Protein 9B9R (pdb70)

B-factor: mean 206.41, std 11.63, range [180.36, 255.74]

Foldseek 3Di:
DDPPVVLVVLVVQVVCQVVVHPFQEWEDADHDIGTHHLVLLVVQAVVSVVVVCHYHYDYNVQAPPQLVVQVVCCSSHVDRDSVVHDLVRVLSNCVVSVNVVSVVVSVVVVD/DDPCPVQVVLVVQVVCQVVVHPFQEWEAAPNDIGTHHQVLLVVQAVVSVVVVCHYHYDYCVQAPPQLVVQVVCCSSRVDRDHDPDDLVRVLSNCVVSVNVVSVVVSVVVVD/DDPPVLQVVLVVQVVCQVVVNPFQEWEDA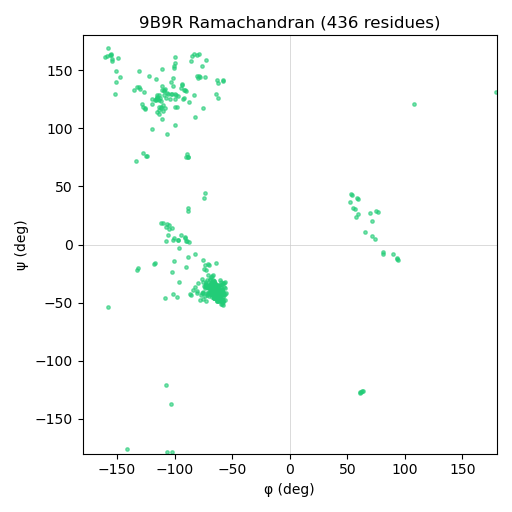DHDIGTHHLVLLVVQFVVSVVVVCHYHYDYNPQAPPQLVVQVVCCSSRVDGDGDVDDLVNVLSVCVVRVNVVSVVVSVVVVD/DDPCPVQVVLVVQVVCQVVVPPFQEWEAADNDIGTHHLVQLVVQFVVSVVVVCHYHYDDNVQQPPQLVVQVVCCSSHVDGDHDPDDLNSNLRNCVVRVNVVSVVVSVVVVD

InterPro domains:
  IPR000210 BTB/POZ domain [PF00651] (14-121)
  IPR000210 BTB/POZ domain [PS50097] (24-93)
  IPR000210 BTB/POZ domain [SM00225] (24-123)
  IPR011333 SKP1/BTB/POZ domain superfamily [G3DSA:3.30.710.10] (1-149)
  IPR011333 SKP1/BTB/POZ domain superfamily [SSF54695] (2-120)
  IPR013087 Zinc finger C2H2-type [PS00028] (615-635)
  IPR013087 Zinc finger C2H2-type [PS50157] (613-640)
  IPR013087 Zinc finger C2H2-type [PS50157] (641-673)
  IPR013087 Zinc finger C2H2-type [SM00355] (613-635)
  IPR013087 Zinc finger C2H2-type [SM00355] (641-661)
  IPR036236 Zinc finger C2H2 superfamily [SSF57667] (609-659)
  IPR050457 Zinc finger and BTB domain-containing [PTHR46105] (1-662)

Structure (mmCIF, N/CA/C/O backbone):
data_9B9R
#
_entry.id   9B9R
#
_cell.length_a   1.00
_cell.length_b   1.00
_cell.length_c   1.00
_cell.angle_alpha   90.00
_cell.angle_beta   90.00
_cell.angle_gamma   90.00
#
_symmetry.space_group_name_H-M   'P 1'
#
loop_
_atom_site.group_PDB
_atom_site.id
_atom_site.type_symbol
_atom_site.label_atom_id
_atom_site.label_alt_id
_atom_site.label_comp_id
_atom_site.label_asym_id
_atom_site.label_entity_id
_atom_site.label_seq_id
_atom_site.pdbx_PDB_ins_code
_atom_site.Cartn_x
_atom_site.Cartn_y
_atom_site.Cartn_z
_atom_site.occupancy
_atom_site.B_iso_or_equiv
_atom_site.auth_seq_id
_atom_site.auth_comp_id
_atom_site.auth_asym_id
_atom_site.auth_atom_id
_atom_site.pdbx_PDB_model_num
ATOM 1 N N . ASP A 1 46 ? 113.60700 112.90700 115.02800 1.000 196.93441 2 ASP A N 1
ATOM 2 C CA . ASP A 1 46 ? 113.06400 114.21200 114.67500 1.000 196.93441 2 ASP A CA 1
ATOM 3 C C . ASP A 1 46 ? 112.93800 115.10700 115.89800 1.000 196.93441 2 ASP A C 1
ATOM 4 O O . ASP A 1 46 ? 112.86100 114.62900 117.02700 1.000 196.93441 2 ASP A O 1
ATOM 12 N N . PHE A 1 47 ? 112.92300 116.41600 115.66100 1.000 190.30537 3 PHE A N 1
ATOM 13 C CA . PHE A 1 47 ? 112.85700 117.41900 116.72200 1.000 190.30537 3 PHE A CA 1
ATOM 14 C C . PHE A 1 47 ? 111.81100 118.46700 116.36900 1.000 190.30537 3 PHE A C 1
ATOM 15 O O . PHE A 1 47 ? 112.14900 119.60700 116.02800 1.000 190.30537 3 PHE A O 1
ATOM 32 N N . PRO A 1 48 ? 110.52600 118.11700 116.42600 1.000 197.92062 4 PRO A N 1
ATOM 33 C CA . PRO A 1 48 ? 109.50200 119.10900 116.08500 1.000 197.92062 4 PRO A CA 1
ATOM 34 C C . PRO A 1 48 ? 109.54600 120.26600 117.07000 1.000 197.92062 4 PRO A C 1
ATOM 35 O O . PRO A 1 48 ? 109.76100 120.08200 118.27000 1.000 197.92062 4 PRO A O 1
ATOM 46 N N . GLY A 1 49 ? 109.34100 121.47000 116.54500 1.000 214.36048 5 GLY A N 1
ATOM 47 C CA . GLY A 1 49 ? 109.35400 122.67600 117.33800 1.000 214.36048 5 GLY A CA 1
ATOM 48 C C . GLY A 1 49 ? 110.71300 123.33500 117.37800 1.000 214.36048 5 GLY A C 1
ATOM 49 O O . GLY A 1 49 ? 110.82700 124.47900 117.83900 1.000 214.36048 5 GLY A O 1
ATOM 53 N N . HIS A 1 50 ? 111.74300 122.63400 116.90200 1.000 204.12046 6 HIS A N 1
ATOM 54 C CA . HIS A 1 50 ? 113.10200 123.16000 116.90100 1.000 204.12046 6 HIS A CA 1
ATOM 55 C C . HIS A 1 50 ? 113.20600 124.39000 116.01000 1.000 204.12046 6 HIS A C 1
ATOM 56 O O . HIS A 1 50 ? 113.71100 125.44500 116.42500 1.000 204.12046 6 HIS A O 1
ATOM 70 N N . PHE A 1 51 ? 112.68300 124.28600 114.78600 1.000 205.45669 7 PHE A N 1
ATOM 71 C CA . PHE A 1 51 ? 112.79800 125.39800 113.85900 1.000 205.45669 7 PHE A CA 1
ATOM 72 C C . PHE A 1 51 ? 111.94200 126.56500 114.31500 1.000 205.45669 7 PHE A C 1
ATOM 73 O O . PHE A 1 51 ? 112.31700 127.72400 114.11300 1.000 205.45669 7 PHE A O 1
ATOM 90 N N . GLU A 1 52 ? 110.79000 126.28400 114.92700 1.000 212.32399 8 GLU A N 1
ATOM 91 C CA . GLU A 1 52 ? 109.93500 127.37400 115.37400 1.000 212.32399 8 GLU A CA 1
ATOM 92 C C . GLU A 1 52 ? 110.62400 128.15900 116.47900 1.000 212.32399 8 GLU A C 1
ATOM 93 O O . GLU A 1 52 ? 110.57100 129.39300 116.49900 1.000 212.32399 8 GLU A O 1
ATOM 105 N N . GLN A 1 53 ? 111.29300 127.45800 117.39800 1.000 205.16823 9 GLN A N 1
ATOM 106 C CA . GLN A 1 53 ? 112.01700 128.14600 118.45800 1.000 205.16823 9 GLN A CA 1
ATOM 107 C C . GLN A 1 53 ? 113.17500 128.94800 117.88200 1.000 205.16823 9 GLN A C 1
ATOM 108 O O . GLN A 1 53 ? 113.43200 130.08400 118.30900 1.000 205.16823 9 GLN A O 1
ATOM 122 N N . ILE A 1 54 ? 113.85300 128.39600 116.87100 1.000 199.28427 10 ILE A N 1
ATOM 123 C CA . ILE A 1 54 ? 114.96300 129.12700 116.27000 1.000 199.28427 10 ILE A CA 1
ATOM 124 C C . ILE A 1 54 ? 114.45400 130.40100 115.62000 1.000 199.28427 10 ILE A C 1
ATOM 125 O O . ILE A 1 54 ? 115.04300 131.47800 115.77400 1.000 199.28427 10 ILE A O 1
ATOM 141 N N . PHE A 1 55 ? 113.36100 130.29800 114.86900 1.000 206.99812 11 PHE A N 1
ATOM 142 C CA . PHE A 1 55 ? 112.85300 131.48000 114.19300 1.000 206.99812 11 PHE A CA 1
ATOM 143 C C . PHE A 1 55 ? 112.31100 132.48500 115.19700 1.000 206.99812 11 PHE A C 1
ATOM 144 O O . PHE A 1 55 ? 112.38500 133.69100 114.95800 1.000 206.99812 11 PHE A O 1
ATOM 161 N N . GLN A 1 56 ? 111.74800 132.01600 116.31500 1.000 208.11258 12 GLN A N 1
ATOM 162 C CA . GLN A 1 56 ? 111.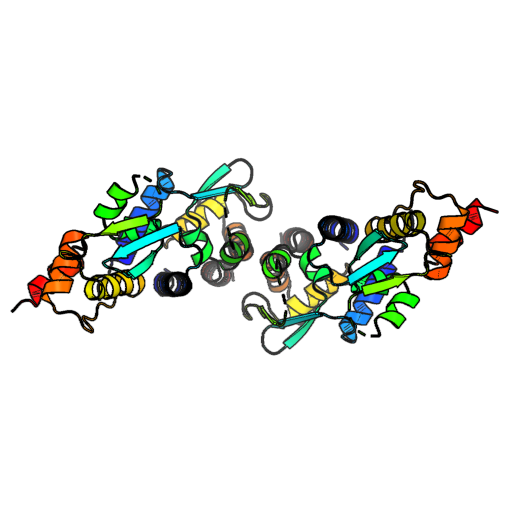27100 132.95000 117.32800 1.000 208.11258 12 GLN A CA 1
ATOM 163 C C . GLN A 1 56 ? 112.44200 133.73500 117.90000 1.000 208.11258 12 GLN A C 1
ATOM 164 O O . GLN A 1 56 ? 112.35600 134.95500 118.10100 1.000 208.11258 12 GLN A O 1
ATOM 178 N N . GLN A 1 57 ? 113.57400 133.05600 118.10300 1.000 200.17368 13 GLN A N 1
ATOM 179 C CA . GLN A 1 57 ? 114.74600 133.74100 118.63400 1.000 200.17368 13 GLN A CA 1
ATOM 180 C C . GLN A 1 57 ? 115.31800 134.69500 117.59500 1.000 200.17368 13 GLN A C 1
ATOM 181 O O . GLN A 1 57 ? 115.77500 135.79800 117.92800 1.000 200.17368 13 GLN A O 1
ATOM 195 N N . LEU A 1 58 ? 115.25900 134.30600 116.32100 1.000 194.88847 14 LEU A N 1
ATOM 196 C CA . LEU A 1 58 ? 115.75500 135.19400 115.28100 1.000 194.88847 14 LEU A CA 1
ATOM 197 C C . LEU A 1 58 ? 114.86000 136.41800 115.17200 1.000 194.88847 14 LEU A C 1
ATOM 198 O O . LEU A 1 58 ? 115.34200 137.52400 114.91100 1.000 194.88847 14 LEU A O 1
ATOM 214 N N . ASN A 1 59 ? 113.55000 136.23900 115.35600 1.000 203.82296 15 ASN A N 1
ATOM 215 C CA . ASN A 1 59 ? 112.64800 137.37900 115.28200 1.000 203.82296 15 ASN A CA 1
ATOM 216 C C . ASN A 1 59 ? 112.92900 138.31700 116.44300 1.000 203.82296 15 ASN A C 1
ATOM 217 O O . ASN A 1 59 ? 112.86600 139.54400 116.29700 1.000 203.82296 15 ASN A O 1
ATOM 228 N N . TYR A 1 60 ? 113.23100 137.74400 117.61100 1.000 206.71222 16 TYR A N 1
ATOM 229 C CA . TYR A 1 60 ? 113.61600 138.56100 118.75400 1.000 206.71222 16 TYR A CA 1
ATOM 230 C C . TYR A 1 60 ? 114.82900 139.40400 118.39100 1.000 206.71222 16 TYR A C 1
ATOM 231 O O . TYR A 1 60 ? 114.85800 140.62200 118.61700 1.000 206.71222 16 TYR A O 1
ATOM 249 N N . GLN A 1 61 ? 115.84300 138.75900 117.80600 1.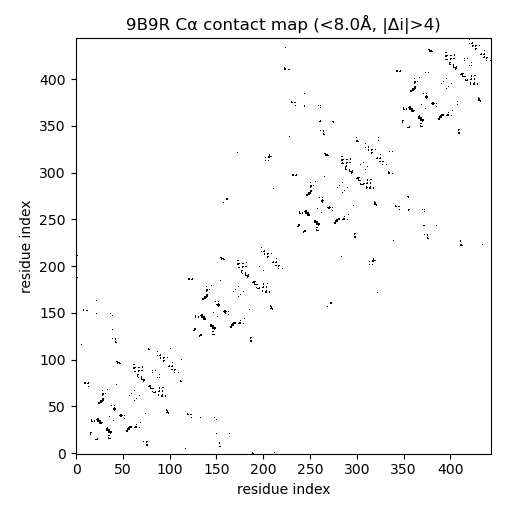000 199.36353 17 GLN A N 1
ATOM 250 C CA . GLN A 1 61 ? 117.05300 139.48300 117.43800 1.000 199.36353 17 GLN A CA 1
ATOM 251 C C . GLN A 1 61 ? 116.73000 140.57800 116.43200 1.000 199.36353 17 GLN A C 1
ATOM 252 O O . GLN A 1 61 ? 117.27000 141.68800 116.50900 1.000 199.36353 17 GLN A O 1
ATOM 266 N N . ARG A 1 62 ? 115.84600 140.27800 115.47700 1.000 202.71341 18 ARG A N 1
ATOM 267 C CA . ARG A 1 62 ? 115.49200 141.25900 114.45900 1.000 202.71341 18 ARG A CA 1
ATOM 268 C C . ARG A 1 62 ? 114.85000 142.47700 115.10000 1.000 202.71341 18 ARG A C 1
ATOM 269 O O . ARG A 1 62 ? 115.16800 143.61900 114.75000 1.000 202.71341 18 ARG A O 1
ATOM 290 N N . LEU A 1 63 ? 113.94100 142.24500 116.04900 1.000 200.75928 19 LEU A N 1
ATOM 291 C CA . LEU A 1 63 ? 113.25000 143.35700 116.68600 1.000 200.75928 19 LEU A CA 1
ATOM 292 C C . LEU A 1 63 ? 114.21000 144.18000 117.52700 1.000 200.75928 19 LEU A C 1
ATOM 293 O O . LEU A 1 63 ? 114.07000 145.40600 117.60300 1.000 200.75928 19 LEU A O 1
ATOM 309 N N . HIS A 1 64 ? 115.18700 143.53400 118.16100 1.000 202.08901 20 HIS A N 1
ATOM 310 C CA . HIS A 1 64 ? 116.13800 144.23500 119.01000 1.000 202.08901 20 HIS A CA 1
ATOM 311 C C . HIS A 1 64 ? 117.42900 144.58200 118.28200 1.000 202.08901 20 HIS A C 1
ATOM 312 O O . HIS A 1 64 ? 118.30200 145.22700 118.87100 1.000 202.08901 20 HIS A O 1
ATOM 326 N N . GLY A 1 65 ? 117.57400 144.16900 117.02600 1.000 201.69197 21 GLY A N 1
ATOM 327 C CA . GLY A 1 65 ? 118.74900 144.52000 116.25500 1.000 201.69197 21 GLY A CA 1
ATOM 328 C C . GLY A 1 65 ? 119.98100 143.74900 116.66200 1.000 201.69197 21 GLY A C 1
ATOM 329 O O . GLY A 1 65 ? 121.09800 144.25500 116.51500 1.000 201.69197 21 GLY A O 1
ATOM 333 N N . GLN A 1 66 ? 119.81000 142.53400 117.17200 1.000 202.66673 22 GLN A N 1
ATOM 334 C CA . GLN A 1 66 ? 120.92100 141.72800 117.65500 1.000 202.66673 22 GLN A CA 1
ATOM 335 C C . GLN A 1 66 ? 121.48800 140.84500 116.55000 1.000 202.66673 22 GLN A C 1
ATOM 336 O O . GLN A 1 66 ? 120.73800 140.18200 115.82800 1.000 202.66673 22 GLN A O 1
ATOM 350 N N . LEU A 1 67 ? 122.81400 140.84600 116.42400 1.000 202.17777 23 LEU A N 1
ATOM 351 C CA . LEU A 1 67 ? 123.50900 140.00600 115.45000 1.000 202.17777 23 LEU A CA 1
ATOM 352 C C . LEU A 1 67 ? 122.95500 140.16800 114.03600 1.000 202.17777 23 LEU A C 1
ATOM 353 O O . LEU A 1 67 ? 122.88900 139.21000 113.26400 1.000 202.17777 23 LEU A O 1
ATOM 369 N N . CYS A 1 68 ? 122.56700 141.38800 113.68000 1.000 203.58158 24 CYS A N 1
ATOM 370 C CA . CYS A 1 68 ? 122.03900 141.66900 112.35100 1.000 203.58158 24 CYS A CA 1
ATOM 371 C C . CYS A 1 68 ? 123.16000 142.27400 111.51900 1.000 203.58158 24 CYS A C 1
ATOM 372 O O . CYS A 1 68 ? 123.82100 143.22100 111.95700 1.000 203.58158 24 CYS A O 1
ATOM 380 N N . ASP A 1 69 ? 123.37100 141.72500 110.32100 1.000 199.98280 25 ASP A N 1
ATOM 381 C CA . ASP A 1 69 ? 124.44400 142.17200 109.44300 1.000 199.98280 25 ASP A CA 1
ATOM 382 C C . ASP A 1 69 ? 123.96200 142.96000 108.22800 1.000 199.98280 25 ASP A C 1
ATOM 383 O O . ASP A 1 69 ? 124.73100 143.13700 107.27900 1.000 199.98280 25 ASP A O 1
ATOM 392 N N . CYS A 1 70 ? 122.71900 143.43700 108.21700 1.000 204.54466 26 CYS A N 1
ATOM 393 C CA . CYS A 1 70 ? 122.32000 144.27800 107.09500 1.000 204.54466 26 CYS A CA 1
ATOM 394 C C . CYS A 1 70 ? 121.12100 145.12500 107.48800 1.000 204.54466 26 CYS A C 1
ATOM 395 O O . CYS A 1 70 ? 120.41600 144.83300 108.45800 1.000 204.54466 26 CYS A O 1
ATOM 403 N N . VAL A 1 71 ? 120.89800 146.18000 106.70800 1.000 201.49422 27 VAL A N 1
ATOM 404 C CA . VAL A 1 71 ? 119.72600 147.03300 106.84200 1.000 201.49422 27 VAL A CA 1
ATOM 405 C C . VAL A 1 71 ? 119.08000 147.21600 105.47700 1.000 201.49422 27 VAL A C 1
ATOM 406 O O . VAL A 1 71 ? 119.77000 147.48800 104.48800 1.000 201.49422 27 VAL A O 1
ATOM 419 N N . ILE A 1 72 ? 117.76100 147.06600 105.42900 1.000 201.33463 28 ILE A N 1
ATOM 420 C CA . ILE A 1 72 ? 116.96200 147.29100 104.23300 1.000 201.33463 28 ILE A CA 1
ATOM 421 C C . ILE A 1 72 ? 116.23200 148.60600 104.45600 1.000 201.33463 28 ILE A C 1
ATOM 422 O O . ILE A 1 72 ? 115.59400 148.79200 105.49700 1.000 201.33463 28 ILE A O 1
ATOM 438 N N . VAL A 1 73 ? 116.30300 149.51100 103.49000 1.000 205.34351 29 VAL A N 1
ATOM 439 C CA . VAL A 1 73 ? 115.67300 150.81700 103.62700 1.000 205.34351 29 VAL A CA 1
ATOM 440 C C . VAL A 1 73 ? 114.55800 150.93200 102.60500 1.000 205.34351 29 VAL A C 1
ATOM 441 O O . VAL A 1 73 ? 114.78000 150.74800 101.40300 1.000 205.34351 29 VAL A O 1
ATOM 454 N N . VAL A 1 74 ? 113.36000 151.24100 103.09400 1.000 212.61257 30 VAL A N 1
ATOM 455 C CA . VAL A 1 74 ? 112.17200 151.39500 102.26500 1.000 212.61257 30 VAL A CA 1
ATOM 456 C C . VAL A 1 74 ? 111.56600 152.74000 102.62000 1.000 212.61257 30 VAL A C 1
ATOM 457 O O . VAL A 1 74 ? 111.23000 152.98300 103.78700 1.000 212.61257 30 VAL A O 1
ATOM 470 N N . GLY A 1 75 ? 111.45100 153.62000 101.63300 1.000 210.43195 31 GLY A N 1
ATOM 471 C CA . GLY A 1 75 ? 110.91200 154.92800 101.94200 1.000 210.43195 31 GLY A CA 1
ATOM 472 C C . GLY A 1 75 ? 111.84100 155.57300 102.94400 1.000 210.43195 31 GLY A C 1
ATOM 473 O O . GLY A 1 75 ? 113.05700 155.66000 102.73500 1.000 210.43195 31 GLY A O 1
ATOM 477 N N . ASN A 1 76 ? 111.27000 156.03000 104.05400 1.000 225.23248 32 ASN A N 1
ATOM 478 C CA . ASN A 1 76 ? 112.03000 156.68100 105.10800 1.000 225.23248 32 ASN A CA 1
ATOM 479 C C . ASN A 1 76 ? 112.23300 155.78100 106.32400 1.000 225.23248 32 ASN A C 1
ATOM 480 O O . ASN A 1 76 ? 112.56900 156.28400 107.40100 1.000 225.23248 32 ASN A O 1
ATOM 491 N N . ARG A 1 77 ? 112.03700 154.46600 106.18600 1.000 211.22215 33 ARG A N 1
ATOM 492 C CA . ARG A 1 77 ? 112.22400 153.55100 107.30600 1.000 211.22215 33 ARG A CA 1
ATOM 493 C C . ARG A 1 77 ? 113.36600 152.57300 107.05700 1.000 211.22215 33 ARG A C 1
ATOM 494 O O . ARG A 1 77 ? 113.57200 152.10100 105.92900 1.000 211.22215 33 ARG A O 1
ATOM 515 N N . HIS A 1 78 ? 114.10300 152.28100 108.13300 1.000 209.10053 34 HIS A N 1
ATOM 516 C CA . HIS A 1 78 ? 115.22400 151.34600 108.13800 1.000 209.10053 34 HIS A CA 1
ATOM 517 C C . HIS A 1 78 ? 114.85200 150.08800 108.91600 1.000 209.10053 34 HIS A C 1
ATOM 518 O O . HIS A 1 78 ? 114.52700 150.17000 110.10600 1.000 209.10053 34 HIS A O 1
ATOM 532 N N . PHE A 1 79 ? 114.89600 148.93500 108.25500 1.000 205.62185 35 PHE A N 1
ATOM 533 C CA . PHE A 1 79 ? 114.54600 147.65100 108.85100 1.000 205.62185 35 PHE A CA 1
ATOM 534 C C . PHE A 1 79 ? 115.81600 146.81600 108.96000 1.000 205.62185 35 PHE A C 1
ATOM 535 O O . PHE A 1 79 ? 116.44300 146.50900 107.94100 1.000 205.62185 35 PHE A O 1
ATOM 552 N N . LYS A 1 80 ? 116.20300 146.45100 110.18000 1.000 200.47133 36 LYS A N 1
ATOM 553 C CA . LYS A 1 80 ? 117.39700 145.63500 110.35300 1.000 200.47133 36 LYS A CA 1
ATOM 554 C C . LYS A 1 80 ? 117.07100 144.18800 110.01000 1.000 200.47133 36 LYS A C 1
ATOM 555 O O . LYS A 1 80 ? 115.96900 143.70500 110.28600 1.000 200.47133 36 LYS A O 1
ATOM 574 N N . ALA A 1 81 ? 118.03400 143.49100 109.40600 1.000 205.62701 37 ALA A N 1
ATOM 575 C CA . ALA A 1 81 ? 117.82300 142.10600 109.01600 1.000 205.62701 37 ALA A CA 1
ATOM 576 C C . ALA A 1 81 ? 119.14900 141.36200 108.93500 1.000 205.62701 37 ALA A C 1
ATOM 577 O O . ALA A 1 81 ? 120.23000 141.96300 108.89600 1.000 205.62701 37 ALA A O 1
ATOM 584 N N . HIS A 1 82 ? 119.04000 140.03300 108.92000 1.000 199.64074 38 HIS A N 1
ATOM 585 C CA . HIS A 1 82 ? 120.18400 139.14800 108.76800 1.000 199.64074 38 HIS A CA 1
ATOM 586 C C . HIS A 1 82 ? 120.34600 138.82100 107.28900 1.000 199.64074 38 HIS A C 1
ATOM 587 O O . HIS A 1 82 ? 119.36200 138.55900 106.59200 1.000 199.64074 38 HIS A O 1
ATOM 601 N N . ARG A 1 83 ? 121.59100 138.83600 106.80900 1.000 195.84350 39 ARG A N 1
ATOM 602 C CA . ARG A 1 83 ? 121.82300 138.52500 105.40200 1.000 195.84350 39 ARG A CA 1
ATOM 603 C C . ARG A 1 83 ? 121.48900 137.07300 105.08000 1.000 195.84350 39 ARG A C 1
ATOM 604 O O . ARG A 1 83 ? 120.95700 136.77800 104.00300 1.000 195.84350 39 ARG A O 1
ATOM 625 N N . SER A 1 84 ? 121.76600 136.15500 106.00800 1.000 196.65386 40 SER A N 1
ATOM 626 C CA . SER A 1 84 ? 121.54900 134.74400 105.71200 1.000 196.65386 40 SER A CA 1
ATOM 627 C C . SER A 1 84 ? 120.07000 134.41800 105.57000 1.000 196.65386 40 SER A C 1
ATOM 628 O O . SER A 1 84 ? 119.69200 133.64600 104.68100 1.000 196.65386 40 SER A O 1
ATOM 636 N N . VAL A 1 85 ? 119.21000 135.10000 106.32400 1.000 204.15498 41 VAL A N 1
ATOM 637 C CA . VAL A 1 85 ? 117.78700 134.80100 106.24100 1.000 204.15498 41 VAL A CA 1
ATOM 638 C C . VAL A 1 85 ? 117.20600 135.42100 104.98500 1.000 204.15498 41 VAL A C 1
ATOM 639 O O . VAL A 1 85 ? 116.43100 134.78000 104.26300 1.000 204.15498 41 VAL A O 1
ATOM 652 N N . LEU A 1 86 ? 117.57900 136.66500 104.68800 1.000 202.19663 42 LEU A N 1
ATOM 653 C CA . LEU A 1 86 ? 117.02800 137.30400 103.50500 1.000 202.19663 42 LEU A CA 1
ATOM 654 C C . LEU A 1 86 ? 117.46000 136.53500 102.26800 1.000 202.19663 42 LEU A C 1
ATOM 655 O O . LEU A 1 86 ? 116.66300 136.32100 101.34700 1.000 202.19663 42 LEU A O 1
ATOM 671 N N . ALA A 1 87 ? 118.72600 136.10700 102.23200 1.000 201.05070 43 ALA A N 1
ATOM 672 C CA . ALA A 1 87 ? 119.20900 135.36000 101.07900 1.000 201.05070 43 ALA A CA 1
ATOM 673 C C . ALA A 1 87 ? 118.51500 134.00800 100.97600 1.000 201.05070 43 ALA A C 1
ATOM 674 O O . ALA A 1 87 ? 118.12600 133.58600 99.88300 1.000 201.05070 43 ALA A O 1
ATOM 681 N N . ALA A 1 88 ? 118.30400 133.33000 102.10700 1.000 200.47614 44 ALA A N 1
ATOM 682 C CA . ALA A 1 88 ? 117.64700 132.03200 102.05800 1.000 200.47614 44 ALA A CA 1
ATOM 683 C C . ALA A 1 88 ? 116.21600 132.15200 101.55200 1.000 200.47614 44 ALA A C 1
ATOM 684 O O . ALA A 1 88 ? 115.74300 131.30000 100.79100 1.000 200.47614 44 ALA A O 1
ATOM 691 N N . CYS A 1 89 ? 115.51500 133.21000 101.95900 1.000 202.00414 45 CYS A N 1
ATOM 692 C CA . CYS A 1 89 ? 114.11900 133.36200 101.56300 1.000 202.00414 45 CYS A CA 1
ATOM 693 C C . CYS A 1 89 ? 113.95200 133.58800 100.06500 1.000 202.00414 45 CYS A C 1
ATOM 694 O O . CYS A 1 89 ? 112.95700 133.13500 99.48800 1.000 202.00414 45 CYS A O 1
ATOM 702 N N . SER A 1 90 ? 114.88800 134.27700 99.41300 1.000 194.14438 46 SER A N 1
ATOM 703 C CA . SER A 1 90 ? 114.73000 134.54700 97.99000 1.000 194.14438 46 SER A CA 1
ATOM 704 C C . SER A 1 90 ? 116.07400 134.67000 97.28700 1.000 194.14438 46 SER A C 1
ATOM 705 O O . SER A 1 90 ? 117.07000 135.09900 97.87400 1.000 194.14438 46 SER A O 1
ATOM 713 N N . THR A 1 91 ? 116.07300 134.28700 96.00500 1.000 194.07990 47 THR A N 1
ATOM 714 C CA . THR A 1 91 ? 117.26400 134.36900 95.16600 1.000 194.07990 47 THR A CA 1
ATOM 715 C C . THR A 1 91 ? 117.63200 135.80900 94.83700 1.000 194.07990 47 THR A C 1
ATOM 716 O O . THR A 1 91 ? 118.78400 136.07800 94.47300 1.000 194.07990 47 THR A O 1
ATOM 727 N N . HIS A 1 92 ? 116.69400 136.74200 95.00600 1.000 187.86472 48 HIS A N 1
ATOM 728 C CA . HIS A 1 92 ? 116.98000 138.14900 94.75200 1.000 187.86472 48 HIS A CA 1
ATOM 729 C C . HIS A 1 92 ? 118.06800 138.62800 95.69800 1.000 187.86472 48 HIS A C 1
ATOM 730 O O . HIS A 1 92 ? 119.06700 139.22900 95.27600 1.000 187.86472 48 HIS A O 1
ATOM 744 N N . PHE A 1 93 ? 117.92000 138.31600 96.98200 1.000 191.80208 49 PHE A N 1
ATOM 745 C CA . PHE A 1 93 ? 118.91200 138.76700 97.93900 1.000 191.80208 49 PHE A CA 1
ATOM 746 C C . PHE A 1 93 ? 120.16500 137.91900 97.80500 1.000 191.80208 49 PHE A C 1
ATOM 747 O O . PHE A 1 93 ? 121.27100 138.42300 98.03000 1.000 191.80208 49 PHE A O 1
ATOM 764 N N . ARG A 1 94 ? 120.02300 136.63800 97.44400 1.000 198.60907 50 ARG A N 1
ATOM 765 C CA . ARG A 1 94 ? 121.21400 135.81500 97.28900 1.000 198.60907 50 ARG A CA 1
ATOM 766 C C . ARG A 1 94 ? 122.11300 136.45400 96.24700 1.000 198.60907 50 ARG A C 1
ATOM 767 O O . ARG A 1 94 ? 123.33600 136.52600 96.41600 1.000 198.60907 50 ARG A O 1
ATOM 788 N N . ALA A 1 95 ? 121.50600 136.93100 95.15600 1.000 195.81221 51 ALA A N 1
ATOM 789 C CA . ALA A 1 95 ? 122.27100 137.59400 94.11100 1.000 195.81221 51 ALA A CA 1
ATOM 790 C C . ALA A 1 95 ? 122.82500 138.91600 94.61700 1.000 195.81221 51 ALA A C 1
ATOM 791 O O . ALA A 1 95 ? 123.98700 139.25000 94.35900 1.000 195.81221 51 ALA A O 1
ATOM 798 N N . LEU A 1 96 ? 122.00700 139.68200 95.34900 1.000 198.94376 52 LEU A N 1
ATOM 799 C CA . LEU A 1 96 ? 122.46400 140.98800 95.81200 1.000 198.94376 52 LEU A CA 1
ATOM 800 C C . LEU A 1 96 ? 123.62300 140.86000 96.79200 1.000 198.94376 52 LEU A C 1
ATOM 801 O O . LEU A 1 96 ? 124.50500 141.72600 96.82400 1.000 198.94376 52 LEU A O 1
ATOM 817 N N . PHE A 1 97 ? 123.64200 139.79700 97.59100 1.000 194.99890 53 PHE A N 1
ATOM 818 C CA . PHE A 1 97 ? 124.69400 139.58300 98.57500 1.000 194.99890 53 PHE A CA 1
ATOM 819 C C . PHE A 1 97 ? 125.87300 138.79400 98.02300 1.000 194.99890 53 PHE A C 1
ATOM 820 O O . PHE A 1 97 ? 126.80600 138.49700 98.77500 1.000 194.99890 53 PHE A O 1
ATOM 837 N N . SER A 1 98 ? 125.85500 138.44900 96.74000 1.000 192.46179 54 SER A N 1
ATOM 838 C CA . SER A 1 98 ? 126.94500 137.69100 96.13700 1.000 192.46179 54 SER A CA 1
ATOM 839 C C . SER A 1 98 ? 128.02900 138.62600 95.61500 1.000 192.46179 54 SER A C 1
ATOM 840 O O . SER A 1 98 ? 128.98200 138.94500 96.32500 1.000 192.46179 54 SER A O 1
ATOM 848 N N . ASN A 1 107 ? 126.24700 146.70100 102.81400 1.000 193.00319 63 ASN A N 1
ATOM 849 C CA . ASN A 1 107 ? 125.64400 146.56000 104.13400 1.000 193.00319 63 ASN A CA 1
ATOM 850 C C . ASN A 1 107 ? 124.18300 146.99200 104.11100 1.000 193.00319 63 ASN A C 1
ATOM 851 O O . ASN A 1 107 ? 123.32300 146.33300 104.69500 1.000 193.00319 63 ASN A O 1
ATOM 861 N N . MET A 1 108 ? 123.90900 148.10300 103.43400 1.000 203.53451 64 MET A N 1
ATOM 862 C CA . MET A 1 108 ? 122.56700 148.65900 103.33600 1.000 203.53451 64 MET A CA 1
ATOM 863 C C . MET A 1 108 ? 122.04700 148.46400 101.92000 1.000 203.53451 64 MET A C 1
ATOM 864 O O . MET A 1 108 ? 122.76000 148.74300 100.95000 1.000 203.53451 64 MET A O 1
ATOM 878 N N . ILE A 1 109 ? 120.81200 147.98500 101.80400 1.000 203.40881 65 ILE A N 1
ATOM 879 C CA . ILE A 1 109 ? 120.14800 147.81700 100.51500 1.000 203.40881 65 ILE A CA 1
ATOM 880 C C . ILE A 1 109 ? 118.94500 148.74600 100.47400 1.000 203.40881 65 ILE A C 1
ATOM 881 O O . ILE A 1 109 ? 118.07500 148.68100 101.35200 1.000 203.40881 65 ILE A O 1
ATOM 897 N N . GLN A 1 110 ? 118.88900 149.59900 99.45600 1.000 210.14270 66 GLN A N 1
ATOM 898 C CA . GLN A 1 110 ? 117.77500 150.51800 99.26900 1.000 210.14270 66 GLN A CA 1
ATOM 899 C C . GLN A 1 110 ? 116.81900 149.95500 98.22600 1.000 210.14270 66 GLN A C 1
ATOM 900 O O . GLN A 1 110 ? 117.23100 149.63600 97.10600 1.000 210.14270 66 GLN A O 1
ATOM 914 N N . LEU A 1 111 ? 115.54900 149.83500 98.59800 1.000 203.09041 67 LEU A N 1
ATOM 915 C CA . LEU A 1 111 ? 114.50100 149.38500 97.69600 1.000 203.09041 67 LEU A CA 1
ATOM 916 C C . LEU A 1 111 ? 113.71900 150.58600 97.17800 1.000 203.09041 67 LEU A C 1
ATOM 917 O O . LEU A 1 111 ? 113.61700 151.61600 97.84900 1.000 203.09041 67 LEU A O 1
ATOM 933 N N . ASP A 1 112 ? 113.16500 150.44800 95.97600 1.000 204.27369 68 ASP A N 1
ATOM 934 C CA . ASP A 1 112 ? 112.32000 151.50600 95.44000 1.000 204.27369 68 ASP A CA 1
ATOM 935 C C . ASP A 1 112 ? 111.08300 151.66500 96.31100 1.000 204.27369 68 ASP A C 1
ATOM 936 O O . ASP A 1 112 ? 110.38900 150.68900 96.61100 1.000 204.27369 68 ASP A O 1
ATOM 945 N N . SER A 1 113 ? 110.80600 152.90600 96.71800 1.000 210.65696 69 SER A N 1
ATOM 946 C CA . SER A 1 113 ? 109.68600 153.14900 97.61700 1.000 210.65696 69 SER A CA 1
ATOM 947 C C . SER A 1 113 ? 108.33600 153.03700 96.92300 1.000 210.65696 69 SER A C 1
ATOM 948 O O . SER A 1 113 ? 107.32600 152.81900 97.60000 1.000 210.65696 69 SER A O 1
ATOM 956 N N . GLU A 1 114 ? 108.28800 153.17700 95.59700 1.000 201.38274 70 GLU A N 1
ATOM 957 C CA . GLU A 1 114 ? 107.01100 153.05000 94.90600 1.000 201.38274 70 GLU A CA 1
ATOM 958 C C . GLU A 1 114 ? 106.63600 151.59100 94.68200 1.000 201.38274 70 GLU A C 1
ATOM 959 O O . GLU A 1 114 ? 105.46600 151.22000 94.82100 1.000 201.38274 70 GLU A O 1
ATOM 971 N N . VAL A 1 115 ? 107.61300 150.75200 94.33700 1.000 207.66239 71 VAL A N 1
ATOM 972 C CA . VAL A 1 115 ? 107.31700 149.35300 94.05000 1.000 207.66239 71 VAL A CA 1
ATOM 973 C C . VAL A 1 115 ? 106.99200 148.60000 95.33400 1.000 207.66239 71 VAL A C 1
ATOM 974 O O . VAL A 1 115 ? 105.98700 147.88400 95.41700 1.000 207.66239 71 VAL A O 1
ATOM 987 N N . VAL A 1 116 ? 107.83400 148.75100 96.35100 1.000 199.60338 72 VAL A N 1
ATOM 988 C CA . VAL A 1 116 ? 107.64700 148.10900 97.64700 1.000 199.60338 72 VAL A CA 1
ATOM 989 C C . VAL A 1 116 ? 107.37200 149.18500 98.68800 1.000 199.60338 72 VAL A C 1
ATOM 990 O O . VAL A 1 116 ? 108.25500 149.99000 99.00600 1.000 199.60338 72 VAL A O 1
ATOM 1003 N N . THR A 1 117 ? 106.15400 149.20800 99.22400 1.000 208.99306 73 THR A N 1
ATOM 1004 C CA . THR A 1 117 ? 105.82500 150.21700 100.21600 1.000 208.99306 73 THR A CA 1
ATOM 1005 C C . THR A 1 117 ? 106.37200 149.78000 101.57200 1.000 208.99306 73 THR A C 1
ATOM 1006 O O . THR A 1 117 ? 106.70500 148.61100 101.78400 1.000 208.99306 73 THR A O 1
ATOM 1017 N N . ALA A 1 118 ? 106.46300 150.73100 102.50500 1.000 213.57198 74 ALA A N 1
ATOM 1018 C CA . ALA A 1 118 ? 106.98100 150.37500 103.82100 1.000 213.57198 74 ALA A CA 1
ATOM 1019 C C . ALA A 1 118 ? 106.06400 149.40100 104.54900 1.000 213.57198 74 ALA A C 1
ATOM 1020 O O . ALA A 1 118 ? 106.54600 148.50100 105.24800 1.000 213.57198 74 ALA A O 1
ATOM 1027 N N . GLU A 1 119 ? 104.74700 149.53300 104.37300 1.000 220.36876 75 GLU A N 1
ATOM 1028 C CA . GLU A 1 119 ? 103.83900 148.63700 105.07900 1.000 220.36876 75 GLU A CA 1
ATOM 1029 C C . GLU A 1 119 ? 103.94100 147.22500 104.52100 1.000 220.36876 75 GLU A C 1
ATOM 1030 O O . GLU A 1 119 ? 103.99300 146.24700 105.28100 1.000 220.36876 75 GLU A O 1
ATOM 1042 N N . ALA A 1 120 ? 104.00000 147.10400 103.19200 1.000 213.16069 76 ALA A N 1
ATOM 1043 C CA . ALA A 1 120 ? 104.09800 145.78300 102.59000 1.000 213.16069 76 ALA A CA 1
ATOM 1044 C C . ALA A 1 120 ? 105.40800 145.13300 102.99500 1.000 213.16069 76 ALA A C 1
ATOM 1045 O O . ALA A 1 120 ? 105.46000 143.92700 103.27300 1.000 213.16069 76 ALA A O 1
ATOM 1052 N N . PHE A 1 121 ? 106.47700 145.92800 103.06100 1.000 202.12277 77 PHE A N 1
ATOM 1053 C CA . PHE A 1 121 ? 107.76500 145.36500 103.42600 1.000 202.12277 77 PHE A CA 1
ATOM 1054 C C . PHE A 1 121 ? 107.72200 144.87500 104.86100 1.000 202.12277 77 PHE A C 1
ATOM 1055 O O . PHE A 1 121 ? 108.24600 143.80400 105.17100 1.000 202.12277 77 PHE A O 1
ATOM 1072 N N . ALA A 1 122 ? 107.18100 145.68900 105.77100 1.000 208.18756 78 ALA A N 1
ATOM 1073 C CA . ALA A 1 122 ? 107.15000 145.26400 107.16400 1.000 208.18756 78 ALA A CA 1
ATOM 1074 C C . ALA A 1 122 ? 106.34400 143.97900 107.30000 1.000 208.18756 78 ALA A C 1
ATOM 1075 O O . ALA A 1 122 ? 106.73100 143.06000 108.03200 1.000 208.18756 78 ALA A O 1
ATOM 1082 N N . ALA A 1 123 ? 105.22700 143.88700 106.57300 1.000 215.71015 79 ALA A N 1
ATOM 1083 C CA . ALA A 1 123 ? 104.40100 142.68900 106.65500 1.000 215.71015 79 ALA A CA 1
ATOM 1084 C C . ALA A 1 123 ? 105.15500 141.46700 106.14600 1.000 215.71015 79 ALA A C 1
ATOM 1085 O O . ALA A 1 123 ? 105.13200 140.39900 106.77500 1.000 215.71015 79 ALA A O 1
ATOM 1092 N N . LEU A 1 124 ? 105.89800 141.62400 105.04700 1.000 207.01437 80 LEU A N 1
ATOM 1093 C CA . LEU A 1 124 ? 106.60600 140.47400 104.49900 1.000 207.01437 80 LEU A CA 1
ATOM 1094 C C . LEU A 1 124 ? 107.80600 140.10600 105.35800 1.000 207.01437 80 LEU A C 1
ATOM 1095 O O . LEU A 1 124 ? 108.10800 138.92000 105.53100 1.000 207.01437 80 LEU A O 1
ATOM 1111 N N . ILE A 1 125 ? 108.50500 141.09900 105.91000 1.000 204.15978 81 ILE A N 1
ATOM 1112 C CA . ILE A 1 125 ? 109.65800 140.77500 106.73600 1.000 204.15978 81 ILE A CA 1
ATOM 1113 C C . ILE A 1 125 ? 109.18100 140.07100 107.99300 1.000 204.15978 81 ILE A C 1
ATOM 1114 O O . ILE A 1 125 ? 109.86800 139.18400 108.51400 1.000 204.15978 81 ILE A O 1
ATOM 1130 N N . ASP A 1 126 ? 107.99900 140.44100 108.50400 1.000 221.37573 82 ASP A N 1
ATOM 1131 C CA . ASP A 1 126 ? 107.47200 139.71800 109.65300 1.000 221.37573 82 ASP A CA 1
ATOM 1132 C C . ASP A 1 126 ? 107.13100 138.29100 109.25200 1.000 221.37573 82 ASP A C 1
ATOM 1133 O O . ASP A 1 126 ? 107.41000 137.34300 109.99800 1.000 221.37573 82 ASP A O 1
ATOM 1142 N N . MET A 1 127 ? 106.52900 138.11900 108.07000 1.000 212.84983 83 MET A N 1
ATOM 1143 C CA . MET A 1 127 ? 106.20000 136.77400 107.61200 1.000 212.84983 83 MET A CA 1
ATOM 1144 C C . MET A 1 127 ? 107.45200 135.91500 107.56500 1.000 212.84983 83 MET A C 1
ATOM 1145 O O . MET A 1 127 ? 107.44400 134.75100 107.98300 1.000 212.84983 83 MET A O 1
ATOM 1159 N N . MET A 1 128 ? 108.54100 136.48900 107.05100 1.000 202.26231 84 MET A N 1
ATOM 1160 C CA . MET A 1 128 ? 109.77400 135.74100 106.83900 1.000 202.26231 84 MET A CA 1
ATOM 1161 C C . MET A 1 128 ? 110.26100 135.09100 108.12500 1.000 202.26231 84 MET A C 1
ATOM 1162 O O . MET A 1 128 ? 110.86600 134.01400 108.08200 1.000 202.26231 84 MET A O 1
ATOM 1176 N N . TYR A 1 129 ? 110.01000 135.71900 109.27200 1.000 205.85845 85 TYR A N 1
ATOM 1177 C CA . TYR A 1 129 ? 110.44800 135.18500 110.55300 1.000 205.85845 85 TYR A CA 1
ATOM 1178 C C . TYR A 1 129 ? 109.30300 134.63200 111.38900 1.000 205.85845 85 TYR A C 1
ATOM 1179 O O . TYR A 1 129 ? 109.54000 134.19800 112.52100 1.000 205.85845 85 TYR A O 1
ATOM 1197 N N . THR A 1 130 ? 108.07200 134.63100 110.87100 1.000 217.35624 86 THR A N 1
ATOM 1198 C CA . THR A 1 130 ? 106.91900 134.19700 111.65200 1.000 217.35624 86 THR A CA 1
ATOM 1199 C C . THR A 1 130 ? 106.01000 133.21400 110.93000 1.000 217.35624 86 THR A C 1
ATOM 1200 O O . THR A 1 130 ? 105.24100 132.51800 111.60400 1.000 217.35624 86 THR A O 1
ATOM 1211 N N . SER A 1 131 ? 106.05800 133.13700 109.60100 1.000 211.13381 87 SER A N 1
ATOM 1212 C CA . SER A 1 131 ? 105.15500 132.33700 108.77600 1.000 211.13381 87 SER A CA 1
ATOM 1213 C C . SER A 1 131 ? 103.74100 132.90300 108.71900 1.000 211.13381 87 SER A C 1
ATOM 1214 O O . SER A 1 131 ? 102.84500 132.24800 108.17200 1.000 211.13381 87 SER A O 1
ATOM 1222 N N . THR A 1 132 ? 103.50900 134.09500 109.26500 1.000 222.88840 88 THR A N 1
ATOM 1223 C CA . THR A 1 132 ? 102.20700 134.74800 109.21600 1.000 222.88840 88 THR A CA 1
ATOM 1224 C C . THR A 1 132 ? 102.35000 136.07500 108.48500 1.000 222.88840 88 THR A C 1
ATOM 1225 O O . THR A 1 132 ? 103.18400 136.90600 108.85900 1.000 222.88840 88 THR A O 1
ATOM 1236 N N . LEU A 1 133 ? 101.54100 136.26800 107.44600 1.000 218.00853 89 LEU A N 1
ATOM 1237 C CA . LEU A 1 133 ? 101.55400 137.49300 106.64800 1.000 218.00853 89 LEU A CA 1
ATOM 1238 C C . LEU A 1 133 ? 100.19300 138.18000 106.69300 1.000 218.00853 89 LEU A C 1
ATOM 1239 O O . LEU A 1 133 ? 99.27200 137.79000 105.96800 1.000 218.00853 89 LEU A O 1
ATOM 1255 N N . MET A 1 134 ? 100.06400 139.20400 107.53200 1.000 222.24276 90 MET A N 1
ATOM 1256 C CA . MET A 1 134 ? 98.82900 139.96700 107.63700 1.000 222.24276 90 MET A CA 1
ATOM 1257 C C . MET A 1 134 ? 99.02600 141.28600 106.90500 1.000 222.24276 90 MET A C 1
ATOM 1258 O O . MET A 1 134 ? 100.09200 141.90300 106.99700 1.000 222.24276 90 MET A O 1
ATOM 1272 N N . LEU A 1 135 ? 97.99500 141.72200 106.17800 1.000 217.45864 91 LEU A N 1
ATOM 1273 C CA . LEU A 1 135 ? 98.13100 142.95000 105.40200 1.000 217.45864 91 LEU A CA 1
ATOM 1274 C C . LEU A 1 135 ? 98.30400 144.16700 106.30100 1.000 217.45864 91 LEU A C 1
ATOM 1275 O O . LEU A 1 135 ? 99.06300 145.08600 105.97100 1.000 217.45864 91 LEU A O 1
ATOM 1291 N N . GLY A 1 136 ? 97.61700 144.19000 107.43600 1.000 228.33408 92 GLY A N 1
ATOM 1292 C CA . GLY A 1 136 ? 97.68100 145.35900 108.29500 1.000 228.33408 92 GLY A CA 1
ATOM 1293 C C . GLY A 1 136 ? 97.16000 146.56300 107.53700 1.000 228.33408 92 GLY A C 1
ATOM 1294 O O . GLY A 1 136 ? 96.06000 146.54800 106.97400 1.000 228.33408 92 GLY A O 1
ATOM 1298 N N . GLU A 1 137 ? 97.96300 147.62900 107.52000 1.000 240.33229 93 GLU A N 1
ATOM 1299 C CA . GLU A 1 137 ? 97.57500 148.84900 106.82200 1.000 240.33229 93 GLU A CA 1
ATOM 1300 C C . GLU A 1 137 ? 97.67200 148.70000 105.30900 1.000 240.33229 93 GLU A C 1
ATOM 1301 O O . GLU A 1 137 ? 97.08000 149.50200 104.57900 1.000 240.33229 93 GLU A O 1
ATOM 1313 N N . SER A 1 138 ? 98.39900 147.69500 104.82800 1.000 221.88140 94 SER A N 1
ATOM 1314 C CA . SER A 1 138 ? 98.63200 147.51700 103.40300 1.000 221.88140 94 SER A CA 1
ATOM 1315 C C . SER A 1 138 ? 97.41400 146.95100 102.68600 1.000 221.88140 94 SER A C 1
ATOM 1316 O O . SER A 1 138 ? 96.57500 146.26400 103.27400 1.000 221.88140 94 SER A O 1
ATOM 1324 N N . ASN A 1 139 ? 97.33000 147.25500 101.39500 1.000 210.87889 95 ASN A N 1
ATOM 1325 C CA . ASN A 1 139 ? 96.36700 146.63100 100.50500 1.000 210.87889 95 ASN A CA 1
ATOM 1326 C C . ASN A 1 139 ? 96.95200 145.32400 99.98300 1.000 210.87889 95 ASN A C 1
ATOM 1327 O O . ASN A 1 139 ? 98.16800 145.12200 99.97300 1.000 210.87889 95 ASN A O 1
ATOM 1338 N N . VAL A 1 140 ? 96.06800 144.42700 99.54400 1.000 204.07853 96 VAL A N 1
ATOM 1339 C CA . VAL A 1 140 ? 96.55000 143.18500 98.95000 1.000 204.07853 96 VAL A CA 1
ATOM 1340 C C . VAL A 1 140 ? 97.39200 143.46000 97.71300 1.000 204.07853 96 VAL A C 1
ATOM 1341 O O . VAL A 1 140 ? 98.33600 142.71400 97.41800 1.000 204.07853 96 VAL A O 1
ATOM 1354 N N . MET A 1 141 ? 97.10000 144.54300 96.98600 1.000 210.25773 97 MET A N 1
ATOM 1355 C CA . MET A 1 141 ? 97.90400 144.83900 95.80600 1.000 210.25773 97 MET A CA 1
ATOM 1356 C C . MET A 1 141 ? 99.33200 145.19600 96.19200 1.000 210.25773 97 MET A C 1
ATOM 1357 O O . MET A 1 141 ? 100.27800 144.86400 95.45900 1.000 210.25773 97 MET A O 1
ATOM 1371 N N . ASP A 1 142 ? 99.52800 145.70600 97.40900 1.000 216.05618 98 ASP A N 1
ATOM 1372 C CA . ASP A 1 142 ? 100.86900 146.13300 97.77300 1.000 216.05618 98 ASP A CA 1
ATOM 1373 C C . ASP A 1 142 ? 101.66700 144.93000 98.22700 1.000 216.05618 98 ASP A C 1
ATOM 1374 O O . ASP A 1 142 ? 102.85800 144.81300 97.91200 1.000 216.05618 98 ASP A O 1
ATOM 1383 N N . VAL A 1 143 ? 101.01400 143.99300 98.91500 1.000 204.55428 99 VAL A N 1
ATOM 1384 C CA . VAL A 1 143 ? 101.77500 142.85600 99.39000 1.000 204.55428 99 VAL A CA 1
ATOM 1385 C C . VAL A 1 143 ? 102.08900 142.01400 98.17200 1.000 204.55428 99 VAL A C 1
ATOM 1386 O O . VAL A 1 143 ? 103.16100 141.40800 98.08000 1.000 204.55428 99 VAL A O 1
ATOM 1399 N N . LEU A 1 144 ? 101.16700 141.99200 97.20300 1.000 207.26399 100 LEU A N 1
ATOM 1400 C CA . LEU A 1 144 ? 101.38800 141.23700 95.97800 1.000 207.26399 100 LEU A CA 1
ATOM 1401 C C . LEU A 1 144 ? 102.62600 141.76000 95.26800 1.000 207.26399 100 LEU A C 1
ATOM 1402 O O . LEU A 1 144 ? 103.52800 140.99200 94.90500 1.000 207.26399 100 LEU A O 1
ATOM 1418 N N . LEU A 1 145 ? 102.68700 143.08100 95.06700 1.000 201.09183 101 LEU A N 1
ATOM 1419 C CA . LEU A 1 145 ? 103.78800 143.62600 94.28600 1.000 201.09183 101 LEU A CA 1
ATOM 1420 C C . LEU A 1 145 ? 105.10100 143.48200 95.04100 1.000 201.09183 101 LEU A C 1
ATOM 1421 O O . LEU A 1 145 ? 106.14000 143.17900 94.43800 1.000 201.09183 101 LEU A O 1
ATOM 1437 N N . ALA A 1 146 ? 105.07800 143.66100 96.36600 1.000 198.76088 102 ALA A N 1
ATOM 1438 C CA . ALA A 1 146 ? 106.31800 143.50900 97.11500 1.000 198.76088 102 ALA A CA 1
ATOM 1439 C C . ALA A 1 146 ? 106.79000 142.06400 97.06200 1.000 198.76088 102 ALA A C 1
ATOM 1440 O O . ALA A 1 146 ? 107.99000 141.80000 96.92200 1.000 198.76088 102 ALA A O 1
ATOM 1447 N N . ALA A 1 147 ? 105.85700 141.11400 97.16800 1.000 198.28495 103 ALA A N 1
ATOM 1448 C CA . ALA A 1 147 ? 106.22800 139.70800 97.12500 1.000 198.28495 103 ALA A CA 1
ATOM 1449 C C . ALA A 1 147 ? 106.82900 139.36800 95.77300 1.000 198.28495 103 ALA A C 1
ATOM 1450 O O . ALA A 1 147 ? 107.79100 138.59500 95.68300 1.000 198.28495 103 ALA A O 1
ATOM 1457 N N . SER A 1 148 ? 106.27400 139.94800 94.70600 1.000 204.42445 104 SER A N 1
ATOM 1458 C CA . SER A 1 148 ? 106.80100 139.68300 93.37500 1.000 204.42445 104 SER A CA 1
ATOM 1459 C C . SER A 1 148 ? 108.21400 140.23100 93.24800 1.000 204.42445 104 SER A C 1
ATOM 1460 O O . SER A 1 148 ? 109.11200 139.55100 92.73700 1.000 204.42445 104 SER A O 1
ATOM 1468 N N . HIS A 1 149 ? 108.43100 141.46600 93.70700 1.000 195.90807 105 HIS A N 1
ATOM 1469 C CA . HIS A 1 149 ? 109.75100 142.07000 93.56100 1.000 195.90807 105 HIS A CA 1
ATOM 1470 C C . HIS A 1 149 ? 110.80800 141.22300 94.25700 1.000 195.90807 105 HIS A C 1
ATOM 1471 O O . HIS A 1 149 ? 111.91500 141.04300 93.73600 1.000 195.90807 105 HIS A O 1
ATOM 1485 N N . LEU A 1 150 ? 110.48200 140.69600 95.43500 1.000 195.14039 106 LEU A N 1
ATOM 1486 C CA . LEU A 1 150 ? 111.41300 139.92200 96.24300 1.000 195.14039 106 LEU A CA 1
ATOM 1487 C C . LEU A 1 150 ? 111.41700 138.44000 95.88800 1.000 195.14039 106 LEU A C 1
ATOM 1488 O O . LEU A 1 150 ? 112.12200 137.66400 96.53900 1.000 195.14039 106 LEU A O 1
ATOM 1504 N N . HIS A 1 151 ? 110.64000 138.03100 94.88600 1.000 188.56852 107 HIS A N 1
ATOM 1505 C CA . HIS A 1 151 ? 110.54400 136.62900 94.47600 1.000 188.56852 107 HIS A CA 1
ATOM 1506 C C . HIS A 1 151 ? 110.17700 135.70200 95.63400 1.000 188.56852 107 HIS A C 1
ATOM 1507 O O . HIS A 1 151 ? 110.73200 134.61100 95.78500 1.000 188.56852 107 HIS A O 1
ATOM 1521 N N . LEU A 1 152 ? 109.22900 136.13700 96.46300 1.000 197.10813 108 LEU A N 1
ATOM 1522 C CA . LEU A 1 152 ? 108.70200 135.29800 97.54100 1.000 197.10813 108 LEU A CA 1
ATOM 1523 C C . LEU A 1 152 ? 107.54400 134.51700 96.92700 1.000 197.10813 108 LEU A C 1
ATOM 1524 O O . LEU A 1 152 ? 106.36400 134.79700 97.14800 1.000 197.10813 108 LEU A O 1
ATOM 1540 N N . ASN A 1 153 ? 107.91000 133.50900 96.13200 1.000 192.51954 109 ASN A N 1
ATOM 1541 C CA . ASN A 1 153 ? 106.94200 132.86400 95.25000 1.000 192.51954 109 ASN A CA 1
ATOM 1542 C C . ASN A 1 153 ? 105.74900 132.28200 95.99700 1.000 192.51954 109 ASN A C 1
ATOM 1543 O O . ASN A 1 153 ? 104.63100 132.29300 95.46700 1.000 192.51954 109 ASN A O 1
ATOM 1554 N N . SER A 1 154 ? 105.93700 131.78800 97.22300 1.000 199.00787 110 SER A N 1
ATOM 1555 C CA . SER A 1 154 ? 104.78300 131.23200 97.91900 1.000 199.00787 110 SER A CA 1
ATOM 1556 C C . SER A 1 154 ? 103.78000 132.33000 98.24700 1.000 199.00787 110 SER A C 1
ATOM 1557 O O . SER A 1 154 ? 102.55800 132.11400 98.17300 1.000 199.00787 110 SER A O 1
ATOM 1565 N N . VAL A 1 155 ? 104.27400 133.54800 98.46300 1.000 203.86070 111 VAL A N 1
ATOM 1566 C CA . VAL A 1 155 ? 103.36900 134.63900 98.77800 1.000 203.86070 111 VAL A CA 1
ATOM 1567 C C . VAL A 1 155 ? 102.66500 135.05300 97.50600 1.000 203.86070 111 VAL A C 1
ATOM 1568 O O . VAL A 1 155 ? 101.47200 135.36600 97.51500 1.000 203.86070 111 VAL A O 1
ATOM 1581 N N . VAL A 1 156 ? 103.41200 135.11300 96.40400 1.000 202.31344 112 VAL A N 1
ATOM 1582 C CA . VAL A 1 156 ? 102.82500 135.54700 95.14700 1.000 202.31344 112 VAL A CA 1
ATOM 1583 C C . VAL A 1 156 ? 101.69300 134.59900 94.79100 1.000 202.31344 112 VAL A C 1
ATOM 1584 O O . VAL A 1 156 ? 100.61700 135.01900 94.35100 1.000 202.31344 112 VAL A O 1
ATOM 1597 N N . LYS A 1 157 ? 101.93600 133.29400 94.96000 1.000 197.80995 113 LYS A N 1
ATOM 1598 C CA . LYS A 1 157 ? 100.91600 132.30300 94.65000 1.000 197.80995 113 LYS A CA 1
ATOM 1599 C C . LYS A 1 157 ? 99.69000 132.48800 95.53500 1.000 197.80995 113 LYS A C 1
ATOM 1600 O O . LYS A 1 157 ? 98.55300 132.45800 95.04500 1.000 197.80995 113 LYS A O 1
ATOM 1619 N N . ALA A 1 158 ? 99.89500 132.71000 96.84000 1.000 203.61730 114 ALA A N 1
ATOM 1620 C CA . ALA A 1 158 ? 98.73700 132.88700 97.71200 1.000 203.61730 114 ALA A CA 1
ATOM 1621 C C . ALA A 1 158 ? 97.96100 134.13600 97.31700 1.000 203.61730 114 ALA A C 1
ATOM 1622 O O . ALA A 1 158 ? 96.71800 134.13600 97.28500 1.000 203.61730 114 ALA A O 1
ATOM 1629 N N . CYS A 1 159 ? 98.68200 135.19900 96.95400 1.000 211.31565 115 CYS A N 1
ATOM 1630 C CA . CYS A 1 159 ? 98.00700 136.43700 96.61000 1.000 211.31565 115 CYS A CA 1
ATOM 1631 C C . CYS A 1 159 ? 97.19100 136.22900 95.35100 1.000 211.31565 115 CYS A C 1
ATOM 1632 O O . CYS A 1 159 ? 96.02300 136.62800 95.29100 1.000 211.31565 115 CYS A O 1
ATOM 1640 N N . LYS A 1 160 ? 97.77400 135.55900 94.35100 1.000 203.83835 116 LYS A N 1
ATOM 1641 C CA . LYS A 1 160 ? 97.03700 135.33500 93.11800 1.000 203.83835 116 LYS A CA 1
ATOM 1642 C C . LYS A 1 160 ? 95.78300 134.54700 93.44400 1.000 203.83835 116 LYS A C 1
ATOM 1643 O O . LYS A 1 160 ? 94.70200 134.81400 92.90600 1.000 203.83835 116 LYS A O 1
ATOM 1662 N N . HIS A 1 161 ? 95.92500 133.56100 94.33400 1.000 203.95478 117 HIS A N 1
ATOM 1663 C CA . HIS A 1 161 ? 94.79900 132.72900 94.72700 1.000 203.95478 117 HIS A CA 1
ATOM 1664 C C . HIS A 1 161 ? 93.65600 133.58800 95.24600 1.000 203.95478 117 HIS A C 1
ATOM 1665 O O . HIS A 1 161 ? 92.48600 133.34400 94.92800 1.000 203.95478 117 HIS A O 1
ATOM 1679 N N . TYR A 1 162 ? 93.98200 134.60600 96.04800 1.000 203.94758 118 TYR A N 1
ATOM 1680 C CA . TYR A 1 162 ? 92.97200 135.44700 96.68300 1.000 203.94758 118 TYR A CA 1
ATOM 1681 C C . TYR A 1 162 ? 92.75200 136.80900 96.02000 1.000 203.94758 118 TYR A C 1
ATOM 1682 O O . TYR A 1 162 ? 92.11900 137.67300 96.63300 1.000 203.94758 118 TYR A O 1
ATOM 1700 N N . LEU A 1 163 ? 93.24500 137.03900 94.79900 1.000 209.57450 119 LEU A N 1
ATOM 1701 C CA . LEU A 1 163 ? 93.07400 138.37200 94.22000 1.000 209.57450 119 LEU A CA 1
ATOM 1702 C C . LEU A 1 163 ? 91.61100 138.69700 93.95200 1.000 209.57450 119 LEU A C 1
ATOM 1703 O O . LEU A 1 163 ? 91.21700 139.86600 94.02900 1.000 209.57450 119 LEU A O 1
ATOM 1719 N N . THR A 1 164 ? 90.79600 137.69700 93.63600 1.000 219.60576 120 THR A N 1
ATOM 1720 C CA . THR A 1 164 ? 89.38900 137.93900 93.34000 1.000 219.60576 120 THR A CA 1
ATOM 1721 C C . THR A 1 164 ? 88.67200 138.47800 94.57400 1.000 219.60576 120 THR A C 1
ATOM 1722 O O . THR A 1 164 ? 88.53600 139.68900 94.74500 1.000 219.60576 120 THR A O 1
ATOM 1733 N N . ASP B 1 46 ? 100.38200 130.45400 106.42600 1.000 208.52593 2 ASP B N 1
ATOM 1734 C CA . ASP B 1 46 ? 100.85000 129.09400 106.66400 1.000 208.52593 2 ASP B CA 1
ATOM 1735 C C . ASP B 1 46 ? 101.50500 128.53500 105.40900 1.000 208.52593 2 ASP B C 1
ATOM 1736 O O . ASP B 1 46 ? 100.83100 128.23900 104.42500 1.000 208.52593 2 ASP B O 1
ATOM 1744 N N . PHE B 1 47 ? 102.83000 128.38900 105.45100 1.000 205.62629 3 PHE B N 1
ATOM 1745 C CA . PHE B 1 47 ? 103.62300 127.93100 104.31300 1.000 205.62629 3 PHE B CA 1
ATOM 1746 C C . PHE B 1 47 ? 104.44000 126.71600 104.73900 1.000 205.62629 3 PHE B C 1
ATOM 1747 O O . PHE B 1 47 ? 105.65300 126.82900 104.97600 1.000 205.62629 3 PHE B O 1
ATOM 1764 N N . PRO B 1 48 ? 103.81900 125.54200 104.85700 1.000 211.84112 4 PRO B N 1
ATOM 1765 C CA . PRO B 1 48 ? 104.57500 124.37400 105.32200 1.000 211.84112 4 PRO B CA 1
ATOM 1766 C C . PRO B 1 48 ? 105.69300 124.02500 104.35200 1.000 211.84112 4 PRO B C 1
ATOM 1767 O O . PRO B 1 48 ? 105.52500 124.07400 103.13200 1.000 211.84112 4 PRO B O 1
ATOM 1778 N N . GLY B 1 49 ? 106.84500 123.67000 104.91600 1.000 213.57855 5 GLY B N 1
ATOM 1779 C CA . GLY B 1 49 ? 108.01500 123.30000 104.15200 1.000 213.57855 5 GLY B CA 1
ATOM 1780 C C . GLY B 1 49 ? 108.95600 124.45100 103.87500 1.000 213.57855 5 GLY B C 1
ATOM 1781 O O . GLY B 1 49 ? 110.08800 124.21800 103.43000 1.000 213.57855 5 GLY B O 1
ATOM 1785 N N . HIS B 1 50 ? 108.51600 125.68500 104.12400 1.000 213.84197 6 HIS B N 1
ATOM 1786 C CA . HIS B 1 50 ? 109.34900 126.85500 103.87300 1.000 213.84197 6 HIS B CA 1
ATOM 1787 C C . HIS B 1 50 ? 110.66500 126.75000 104.63300 1.000 213.84197 6 HIS B C 1
ATOM 1788 O O . HIS B 1 50 ? 111.75000 127.00400 104.08000 1.000 213.84197 6 HIS B O 1
ATOM 1802 N N . PHE B 1 51 ? 110.59100 126.30900 105.89000 1.000 204.93838 7 PHE B N 1
ATOM 1803 C CA . PHE B 1 51 ? 111.79500 126.21700 106.69600 1.000 204.93838 7 PHE B CA 1
ATOM 1804 C C . PHE B 1 51 ? 112.70100 125.12000 106.16900 1.000 204.93838 7 PHE B C 1
ATOM 1805 O O . PHE B 1 51 ? 113.92900 125.21600 106.28900 1.000 204.93838 7 PHE B O 1
ATOM 1822 N N . GLU B 1 52 ? 112.12400 124.09600 105.53400 1.000 215.33649 8 GLU B N 1
ATOM 1823 C CA . GLU B 1 52 ? 112.95500 123.01800 105.02200 1.000 215.33649 8 GLU B CA 1
ATOM 1824 C C . GLU B 1 52 ? 113.79500 123.53200 103.86500 1.000 215.33649 8 GLU B C 1
ATOM 1825 O O . GLU B 1 52 ? 114.98900 123.22700 103.76900 1.000 215.33649 8 GLU B O 1
ATOM 1837 N N . GLN B 1 53 ? 113.18800 124.33100 102.98300 1.000 214.78284 9 GLN B N 1
ATOM 1838 C CA . GLN B 1 53 ? 113.93200 124.84000 101.84100 1.000 214.78284 9 GLN B CA 1
ATOM 1839 C C . GLN B 1 53 ? 114.99800 125.81100 102.31800 1.000 214.78284 9 GLN B C 1
ATOM 1840 O O . GLN B 1 53 ? 116.12400 125.82700 101.79700 1.000 214.78284 9 GLN B O 1
ATOM 1854 N N . ILE B 1 54 ? 114.67500 126.59600 103.35100 1.000 207.18687 10 ILE B N 1
ATOM 1855 C CA . ILE B 1 54 ? 115.65700 127.54400 103.86700 1.000 207.18687 10 ILE B CA 1
ATOM 1856 C C . ILE B 1 54 ? 116.85300 126.79500 104.43000 1.000 207.18687 10 ILE B C 1
ATOM 1857 O O . ILE B 1 54 ? 118.01000 127.14500 104.16800 1.000 207.18687 10 ILE B O 1
ATOM 1873 N N . PHE B 1 55 ? 116.59300 125.75100 105.21500 1.000 210.72851 11 PHE B N 1
ATOM 1874 C CA . PHE B 1 55 ? 117.70200 125.01000 105.79400 1.000 210.72851 11 PHE B CA 1
ATOM 1875 C C . PHE B 1 55 ? 118.49200 124.27500 104.72100 1.000 210.72851 11 PHE B C 1
ATOM 1876 O O . PHE B 1 55 ? 119.71300 124.14800 104.84100 1.000 210.72851 11 PHE B O 1
ATOM 1893 N N . GLN B 1 56 ? 117.82600 123.76900 103.67800 1.000 213.97698 12 GLN B N 1
ATOM 1894 C CA . GLN B 1 56 ? 118.56400 123.09500 102.61400 1.000 213.97698 12 GLN B CA 1
ATOM 1895 C C . GLN B 1 56 ? 119.51600 124.06900 101.93700 1.000 213.97698 12 GLN B C 1
ATOM 1896 O O . GLN B 1 56 ? 120.67600 123.73300 101.65500 1.000 213.97698 12 GLN B O 1
ATOM 1910 N N . GLN B 1 57 ? 119.06200 125.30700 101.72300 1.000 207.26883 13 GLN B N 1
ATOM 1911 C CA . GLN B 1 57 ? 119.93700 126.28000 101.08300 1.000 207.26883 13 GLN B CA 1
ATOM 1912 C C . GLN B 1 57 ? 121.06300 126.67800 102.02500 1.000 207.26883 13 GLN B C 1
ATOM 1913 O O . GLN B 1 57 ? 122.20700 126.87500 101.59200 1.000 207.26883 13 GLN B O 1
ATOM 1927 N N . LEU B 1 58 ? 120.76600 126.78400 103.32100 1.000 203.91376 14 LEU B N 1
ATOM 1928 C CA . LEU B 1 58 ? 121.81600 127.15200 104.25900 1.000 203.91376 14 LEU B CA 1
ATOM 1929 C C . LEU B 1 58 ? 122.86400 126.05200 104.31200 1.000 203.91376 14 LEU B C 1
ATOM 1930 O O . LEU B 1 58 ? 124.06400 126.32800 104.41700 1.000 203.91376 14 LEU B O 1
ATOM 1946 N N . ASN B 1 59 ? 122.42200 124.79300 104.23500 1.000 208.37181 15 ASN B N 1
ATOM 1947 C CA . ASN B 1 59 ? 123.36500 123.68600 104.27100 1.000 208.37181 15 ASN B CA 1
ATOM 1948 C C . ASN B 1 59 ? 124.23200 123.70800 103.02400 1.000 208.37181 15 ASN B C 1
ATOM 1949 O O . ASN B 1 59 ? 125.43400 123.42500 103.08900 1.000 208.37181 15 ASN B O 1
ATOM 1960 N N . TYR B 1 60 ? 123.62800 124.01600 101.87200 1.000 211.09134 16 TYR B N 1
ATOM 1961 C CA . TYR B 1 60 ? 124.41900 124.13300 100.65400 1.000 211.09134 16 TYR B CA 1
ATOM 1962 C C . TYR B 1 60 ? 125.49700 125.19000 100.84700 1.000 211.09134 16 TYR B C 1
ATOM 1963 O O . TYR B 1 60 ? 126.67800 124.97100 100.53500 1.000 211.09134 16 TYR B O 1
ATOM 1981 N N . GLN B 1 61 ? 125.09800 126.35200 101.37700 1.000 209.81765 17 GLN B N 1
ATOM 1982 C CA . GLN B 1 61 ? 126.05300 127.43600 101.56200 1.000 209.81765 17 GLN B CA 1
ATOM 1983 C C . GLN B 1 61 ? 127.17200 126.99200 102.48800 1.000 209.81765 17 GLN B C 1
ATOM 1984 O O . GLN B 1 61 ? 128.34600 127.30800 102.26200 1.000 209.81765 17 GLN B O 1
ATOM 1998 N N . ARG B 1 62 ? 126.81900 126.25300 103.54300 1.000 208.80916 18 ARG B N 1
ATOM 1999 C CA . ARG B 1 62 ? 127.82600 125.78500 104.48500 1.000 208.80916 18 ARG B CA 1
ATOM 2000 C C . ARG B 1 62 ? 128.80600 124.85900 103.78700 1.000 208.80916 18 ARG B C 1
ATOM 2001 O O . ARG B 1 62 ? 130.02500 124.97600 103.96300 1.000 208.80916 18 ARG B O 1
ATOM 2022 N N . LEU B 1 63 ? 128.28400 123.93000 102.98200 1.000 210.99859 19 LEU B N 1
ATOM 2023 C CA . LEU B 1 63 ? 129.14400 122.95000 102.33400 1.000 210.99859 19 LEU B CA 1
ATOM 2024 C C . LEU B 1 63 ? 130.08800 123.62500 101.35500 1.000 210.99859 19 LEU B C 1
ATOM 2025 O O . LEU B 1 63 ? 131.23100 123.18400 101.19100 1.000 210.99859 19 LEU B O 1
ATOM 2041 N N . HIS B 1 64 ? 129.63500 124.69300 100.70000 1.000 212.15474 20 HIS B N 1
ATOM 2042 C CA . HIS B 1 64 ? 130.46300 125.39600 99.73100 1.000 212.15474 20 HIS B CA 1
ATOM 2043 C C . HIS B 1 64 ? 131.14800 126.62100 100.32100 1.000 212.15474 20 HIS B C 1
ATOM 2044 O O . HIS B 1 64 ? 131.82600 127.34800 99.58700 1.000 212.15474 20 HIS B O 1
ATOM 2058 N N . GLY B 1 65 ? 130.98900 126.86800 101.61800 1.000 213.01094 21 GLY B N 1
ATOM 2059 C CA . GLY B 1 65 ? 131.62300 128.01400 102.24200 1.000 213.01094 21 GLY B CA 1
ATOM 2060 C C . GLY B 1 65 ? 131.03400 129.34100 101.82300 1.000 213.01094 21 GLY B C 1
ATOM 2061 O O . GLY B 1 65 ? 131.73600 130.35700 101.84800 1.000 213.01094 21 GLY B O 1
ATOM 2065 N N . GLN B 1 66 ? 129.76200 129.36400 101.43900 1.000 211.78835 22 GLN B N 1
ATOM 2066 C CA . GLN B 1 66 ? 129.13100 130.57600 100.93600 1.000 211.78835 22 GLN B CA 1
ATOM 2067 C C . GLN B 1 66 ? 128.49100 131.37300 102.06500 1.000 211.78835 22 GLN B C 1
ATOM 2068 O O . GLN B 1 66 ? 127.76900 130.81800 102.89900 1.000 211.78835 22 GLN B O 1
ATOM 2082 N N . LEU B 1 67 ? 128.76700 132.67700 102.08600 1.000 207.57104 23 LEU B N 1
ATOM 2083 C CA . LEU B 1 67 ? 128.20800 133.59000 103.08200 1.000 207.57104 23 LEU B CA 1
ATOM 2084 C C . LEU B 1 67 ? 128.47600 133.14000 104.51600 1.000 207.57104 23 LEU B C 1
ATOM 2085 O O . LEU B 1 67 ? 127.67500 133.40500 105.41500 1.000 207.57104 23 LEU B O 1
ATOM 2101 N N . CYS B 1 68 ? 129.59700 132.46900 104.76200 1.000 214.54517 24 CYS B N 1
ATOM 2102 C CA . CYS B 1 68 ? 129.89600 131.98200 106.10200 1.000 214.54517 24 CYS B CA 1
ATOM 2103 C C . CYS B 1 68 ? 130.71400 133.03700 106.83400 1.000 214.54517 24 CYS B C 1
ATOM 2104 O O . CYS B 1 68 ? 131.75700 133.47500 106.33800 1.000 214.54517 24 CYS B O 1
ATOM 2112 N N . ASP B 1 69 ? 130.23800 133.44200 108.01100 1.000 214.29304 25 ASP B N 1
ATOM 2113 C CA . ASP B 1 69 ? 130.89100 134.48400 108.79100 1.000 214.29304 25 ASP B CA 1
ATOM 2114 C C . ASP B 1 69 ? 131.65900 133.95600 109.99900 1.000 214.29304 25 ASP B C 1
ATOM 2115 O O . ASP B 1 69 ? 132.03300 134.75200 110.86600 1.000 214.29304 25 ASP B O 1
ATOM 2124 N N . CYS B 1 70 ? 131.90700 132.65000 110.09100 1.000 201.27113 26 CYS B N 1
ATOM 2125 C CA . CYS B 1 70 ? 132.73700 132.17300 111.19000 1.000 201.27113 26 CYS B CA 1
ATOM 2126 C C . CYS B 1 70 ? 133.27900 130.79300 110.85900 1.000 201.27113 26 CYS B C 1
ATOM 2127 O O . CYS B 1 70 ? 132.75600 130.08700 109.99300 1.000 201.27113 26 CYS B O 1
ATOM 2135 N N . VAL B 1 71 ? 134.33900 130.41700 111.57300 1.000 202.77454 27 VAL B N 1
ATOM 2136 C CA . VAL B 1 71 ? 134.90800 129.07800 111.50300 1.000 202.77454 27 VAL B CA 1
ATOM 2137 C C . VAL B 1 71 ? 135.15800 128.54900 112.90800 1.000 202.77454 27 VAL B C 1
ATOM 2138 O O . VAL B 1 71 ? 135.66600 129.26700 113.77700 1.000 202.77454 27 VAL B O 1
ATOM 2151 N N . ILE B 1 72 ? 134.79100 127.29000 113.12200 1.000 198.59586 28 ILE B N 1
ATOM 2152 C CA . ILE B 1 72 ? 134.99700 126.58000 114.37700 1.000 198.59586 28 ILE B CA 1
ATOM 2153 C C . ILE B 1 72 ? 136.12800 125.59400 114.13000 1.000 198.59586 28 ILE B C 1
ATOM 2154 O O . ILE B 1 72 ? 136.09200 124.84300 113.15000 1.000 198.59586 28 ILE B O 1
ATOM 2170 N N . VAL B 1 73 ? 137.12400 125.57500 115.00800 1.000 199.50505 29 VAL B N 1
ATOM 2171 C CA . VAL B 1 73 ? 138.27300 124.69600 114.83100 1.000 199.50505 29 VAL B CA 1
ATOM 2172 C C . VAL B 1 73 ? 138.27600 123.65900 115.94000 1.000 199.50505 29 VAL B C 1
ATOM 2173 O O . VAL B 1 73 ? 138.25600 124.00000 117.12900 1.000 199.50505 29 VAL B O 1
ATOM 2186 N N . VAL B 1 74 ? 138.29900 122.38900 115.54000 1.000 198.92749 30 VAL B N 1
ATOM 2187 C CA . VAL B 1 74 ? 138.32900 121.25500 116.45400 1.000 198.92749 30 VAL B CA 1
ATOM 2188 C C . VAL B 1 74 ? 139.53100 120.42300 116.04600 1.000 198.92749 30 VAL B C 1
ATOM 2189 O O . VAL B 1 74 ? 139.57800 119.91100 114.92000 1.000 198.92749 30 VAL B O 1
ATOM 2202 N N . GLY B 1 75 ? 140.50600 120.30200 116.93900 1.000 206.03456 31 GLY B N 1
ATOM 2203 C CA . GLY B 1 75 ? 141.70600 119.59200 116.54200 1.000 206.03456 31 GLY B CA 1
ATOM 2204 C C . GLY B 1 75 ? 142.30800 120.39600 115.41200 1.000 206.03456 31 GLY B C 1
ATOM 2205 O O . GLY B 1 75 ? 142.54900 121.60200 115.54000 1.000 206.03456 31 GLY B O 1
ATOM 2209 N N . ASN B 1 76 ? 142.55800 119.73400 114.28600 1.000 216.16843 32 ASN B N 1
ATOM 2210 C CA . ASN B 1 76 ? 143.11300 120.39400 113.11500 1.000 216.16843 32 ASN B CA 1
ATOM 2211 C C . ASN B 1 76 ? 142.09100 120.48600 111.98600 1.000 216.16843 32 ASN B C 1
ATOM 2212 O O . ASN B 1 76 ? 142.46900 120.70000 110.83000 1.000 216.16843 32 ASN B O 1
ATOM 2223 N N . ARG B 1 77 ? 140.80400 120.32800 112.29600 1.000 203.25788 33 ARG B N 1
ATOM 2224 C CA . ARG B 1 77 ? 139.74200 120.40300 111.30000 1.000 203.25788 33 ARG B CA 1
ATOM 2225 C C . ARG B 1 77 ? 138.93200 121.68200 111.47900 1.000 203.25788 33 ARG B C 1
ATOM 2226 O O . ARG B 1 77 ? 138.54900 122.03400 112.60400 1.000 203.25788 33 ARG B O 1
ATOM 2247 N N . HIS B 1 78 ? 138.68100 122.37300 110.36600 1.000 198.76103 34 HIS B N 1
ATOM 2248 C CA . HIS B 1 78 ? 137.96700 123.64500 110.34600 1.000 198.76103 34 HIS B CA 1
ATOM 2249 C C . HIS B 1 78 ? 136.56800 123.46800 109.76600 1.000 198.76103 34 HIS B C 1
ATOM 2250 O O . HIS B 1 78 ? 136.41300 122.94000 108.66000 1.000 198.76103 34 HIS B O 1
ATOM 2264 N N . PHE B 1 79 ? 135.55900 123.90900 110.51300 1.000 198.47429 35 PHE B N 1
ATOM 2265 C CA . PHE B 1 79 ? 134.15600 123.82000 110.12800 1.000 198.47429 35 PHE B CA 1
ATOM 2266 C C . PHE B 1 79 ? 133.61400 125.22500 109.90200 1.000 198.47429 35 PHE B C 1
ATOM 2267 O O . PHE B 1 79 ? 133.56100 126.02500 110.84100 1.000 198.47429 35 PHE B O 1
ATOM 2284 N N . LYS B 1 80 ? 133.21800 125.53200 108.67100 1.000 197.20409 36 LYS B N 1
ATOM 2285 C CA . LYS B 1 80 ? 132.67100 126.85000 108.39100 1.000 197.20409 36 LYS B CA 1
ATOM 2286 C C . LYS B 1 80 ? 131.22200 126.89700 108.86000 1.000 197.20409 36 LYS B C 1
ATOM 2287 O O . LYS B 1 80 ? 130.49300 125.90400 108.78100 1.000 197.20409 36 LYS B O 1
ATOM 2306 N N . ALA B 1 81 ? 130.80100 128.06100 109.35400 1.000 201.31941 37 ALA B N 1
ATOM 2307 C CA . ALA B 1 81 ? 129.44500 128.18900 109.86700 1.000 201.31941 37 ALA B CA 1
ATOM 2308 C C . ALA B 1 81 ? 128.98900 129.64000 109.83400 1.000 201.31941 37 ALA B C 1
ATOM 2309 O O . ALA B 1 81 ? 129.79500 130.57300 109.72000 1.000 201.31941 37 ALA B O 1
ATOM 2316 N N . HIS B 1 82 ? 127.66800 129.80200 109.93900 1.000 199.49236 38 HIS B N 1
ATOM 2317 C CA . HIS B 1 82 ? 127.02700 131.10400 110.05500 1.000 199.49236 38 HIS B CA 1
ATOM 2318 C C . HIS B 1 82 ? 126.86700 131.46300 111.52800 1.000 199.49236 38 HIS B C 1
ATOM 2319 O O . HIS B 1 82 ? 126.41300 130.64000 112.32900 1.000 199.49236 38 HIS B O 1
ATOM 2333 N N . ARG B 1 83 ? 127.24200 132.69500 111.87700 1.000 197.93604 39 ARG B N 1
ATOM 2334 C CA . ARG B 1 83 ? 127.15500 133.14000 113.26500 1.000 197.93604 39 ARG B CA 1
ATOM 2335 C C . ARG B 1 83 ? 125.72700 133.07400 113.79200 1.000 197.93604 39 ARG B C 1
ATOM 2336 O O . ARG B 1 83 ? 125.49400 132.64300 114.93000 1.000 197.93604 39 ARG B O 1
ATOM 2357 N N . SER B 1 84 ? 124.75100 133.45900 112.96600 1.000 195.88120 40 SER B N 1
ATOM 2358 C CA . SER B 1 84 ? 123.37500 133.50600 113.44300 1.000 195.88120 40 SER B CA 1
ATOM 2359 C C . SER B 1 84 ? 122.80300 132.11300 113.64700 1.000 195.88120 40 SER B C 1
ATOM 2360 O O . SER B 1 84 ? 122.02900 131.89800 114.58600 1.000 195.88120 40 SER B O 1
ATOM 2368 N N . VAL B 1 85 ? 123.25200 131.13100 112.86500 1.000 203.88284 41 VAL B N 1
ATOM 2369 C CA . VAL B 1 85 ? 122.70700 129.79200 113.03900 1.000 203.88284 41 VAL B CA 1
ATOM 2370 C C . VAL B 1 85 ? 123.26700 129.18400 114.31200 1.000 203.88284 41 VAL B C 1
ATOM 2371 O O . VAL B 1 85 ? 122.53500 128.58000 115.10200 1.000 203.88284 41 VAL B O 1
ATOM 2384 N N . LEU B 1 86 ? 124.57300 129.33200 114.53400 1.000 200.41486 42 LEU B N 1
ATOM 2385 C CA . LEU B 1 86 ? 125.16500 128.76000 115.73500 1.000 200.41486 42 LEU B CA 1
ATOM 2386 C C . LEU B 1 86 ? 124.59400 129.43300 116.97500 1.000 200.41486 42 LEU B C 1
ATOM 2387 O O . LEU B 1 86 ? 124.32800 128.76900 117.98400 1.000 200.41486 42 LEU B O 1
ATOM 2403 N N . ALA B 1 87 ? 124.39600 130.75600 116.92000 1.000 195.04884 43 ALA B N 1
ATOM 2404 C CA . ALA B 1 87 ? 123.82300 131.45000 118.06800 1.000 195.04884 43 ALA B CA 1
ATOM 2405 C C . ALA B 1 87 ? 122.37600 131.04000 118.31200 1.000 195.04884 43 ALA B C 1
ATOM 2406 O O . ALA B 1 87 ? 121.94000 130.97600 119.46700 1.000 195.04884 43 ALA B O 1
ATOM 2413 N N . ALA B 1 88 ? 121.61800 130.75800 117.25000 1.000 200.55960 44 ALA B N 1
ATOM 2414 C CA . ALA B 1 88 ? 120.23100 130.34400 117.42500 1.000 200.55960 44 ALA B CA 1
ATOM 2415 C C . ALA B 1 88 ? 120.14600 128.92400 117.96700 1.000 200.55960 44 ALA B C 1
ATOM 2416 O O . ALA B 1 88 ? 119.26800 128.60800 118.77900 1.000 200.55960 44 ALA B O 1
ATOM 2423 N N . CYS B 1 89 ? 121.06000 128.06000 117.52900 1.000 208.73035 45 CYS B N 1
ATOM 2424 C CA . CYS B 1 89 ? 121.04700 126.66100 117.93700 1.000 208.73035 45 CYS B CA 1
ATOM 2425 C C . CYS B 1 89 ? 121.37800 126.49500 119.41400 1.000 208.73035 45 CYS B C 1
ATOM 2426 O O . CYS B 1 89 ? 120.83900 125.59800 120.07200 1.000 208.73035 45 CYS B O 1
ATOM 2434 N N . SER B 1 90 ? 122.25300 127.33700 119.96300 1.000 193.15078 46 SER B N 1
ATOM 2435 C CA . SER B 1 90 ? 122.64500 127.15600 121.35200 1.000 193.15078 46 SER B CA 1
ATOM 2436 C C . SER B 1 90 ? 122.94200 128.46700 122.06500 1.000 193.15078 46 SER B C 1
ATOM 2437 O O . SER B 1 90 ? 123.48700 129.40700 121.48100 1.000 193.15078 46 SER B O 1
ATOM 2445 N N . THR B 1 91 ? 122.56900 128.49300 123.34800 1.000 180.36356 47 THR B N 1
ATOM 2446 C CA . THR B 1 91 ? 122.82600 129.64000 124.21400 1.000 180.36356 47 THR B CA 1
ATOM 2447 C C . THR B 1 91 ? 124.31400 129.95100 124.30400 1.000 180.36356 47 THR B C 1
ATOM 2448 O O . THR B 1 91 ? 124.71100 131.12200 124.33800 1.000 180.36356 47 THR B O 1
ATOM 2459 N N . HIS B 1 92 ? 125.15400 128.91400 124.34900 1.000 181.30117 48 HIS B N 1
ATOM 2460 C CA . HIS B 1 92 ? 126.58700 129.13300 124.51100 1.000 181.30117 48 HIS B CA 1
ATOM 2461 C C . HIS B 1 92 ? 127.15300 129.91400 123.33500 1.000 181.30117 48 HIS B C 1
ATOM 2462 O O . HIS B 1 92 ? 127.88400 130.89400 123.52400 1.000 181.30117 48 HIS B O 1
ATOM 2476 N N . PHE B 1 93 ? 126.84000 129.49400 122.11000 1.000 189.81979 49 PHE B N 1
ATOM 2477 C CA . PHE B 1 93 ? 127.37300 130.22100 120.96800 1.000 189.81979 49 PHE B CA 1
ATOM 2478 C C . PHE B 1 93 ? 126.81100 131.63300 120.94400 1.000 189.81979 49 PHE B C 1
ATOM 2479 O O . PHE B 1 93 ? 127.52400 132.58400 120.60900 1.000 189.81979 49 PHE B O 1
ATOM 2496 N N . ARG B 1 94 ? 125.52500 131.78500 121.26400 1.000 190.44698 50 ARG B N 1
ATOM 2497 C CA . ARG B 1 94 ? 124.92300 133.11200 121.27600 1.000 190.44698 50 ARG B CA 1
ATOM 2498 C C . ARG B 1 94 ? 125.70000 134.03900 122.20200 1.000 190.44698 50 ARG B C 1
ATOM 2499 O O . ARG B 1 94 ? 126.04700 135.16700 121.83400 1.000 190.44698 50 ARG B O 1
ATOM 2520 N N . ALA B 1 95 ? 125.98500 133.56400 123.41700 1.000 182.79841 51 ALA B N 1
ATOM 2521 C CA . ALA B 1 95 ? 126.72400 134.36300 124.38900 1.000 182.79841 51 ALA B CA 1
ATOM 2522 C C . ALA B 1 95 ? 128.14600 134.64300 123.92400 1.000 182.79841 51 ALA B C 1
ATOM 2523 O O . ALA B 1 95 ? 128.66600 135.74800 124.11900 1.000 182.79841 51 ALA B O 1
ATOM 2530 N N . LEU B 1 96 ? 128.79200 133.65500 123.30100 1.000 186.74694 52 LEU B N 1
ATOM 2531 C CA . LEU B 1 96 ? 130.17600 133.83600 122.87300 1.000 186.74694 52 LEU B CA 1
ATOM 2532 C C . LEU B 1 96 ? 130.28300 134.84000 121.73200 1.000 186.74694 52 LEU B C 1
ATOM 2533 O O . LEU B 1 96 ? 131.19700 135.67300 121.71600 1.000 186.74694 52 LEU B O 1
ATOM 2549 N N . PHE B 1 97 ? 129.36100 134.78200 120.77100 1.000 190.67826 53 PHE B N 1
ATOM 2550 C CA . PHE B 1 97 ? 129.40500 135.71900 119.65500 1.000 190.67826 53 PHE B CA 1
ATOM 2551 C C . PHE B 1 97 ? 129.05700 137.13000 120.11000 1.000 190.67826 53 PHE B C 1
ATOM 2552 O O . PHE B 1 97 ? 129.64600 138.10600 119.63200 1.000 190.67826 53 PHE B O 1
ATOM 2569 N N . SER B 1 98 ? 128.10900 137.25700 121.03200 1.000 187.40772 54 SER B N 1
ATOM 2570 C CA . SER B 1 98 ? 127.71200 138.55900 121.55300 1.000 187.40772 54 SER B CA 1
ATOM 2571 C C . SER B 1 98 ? 128.78100 139.11900 122.48600 1.000 187.40772 54 SER B C 1
ATOM 2572 O O . SER B 1 98 ? 129.88700 139.44300 122.05600 1.000 187.40772 54 SER B O 1
ATOM 2580 N N . ASN B 1 107 ? 136.16300 135.80100 114.67000 1.000 204.42047 63 ASN B N 1
ATOM 2581 C CA . ASN B 1 107 ? 135.73100 135.01200 113.52300 1.000 204.42047 63 ASN B CA 1
ATOM 2582 C C . ASN B 1 107 ? 135.98400 133.52900 113.75900 1.000 204.42047 63 ASN B C 1
ATOM 2583 O O . ASN B 1 107 ? 135.12300 132.69300 113.48700 1.000 204.42047 63 ASN B O 1
ATOM 2593 N N . MET B 1 108 ? 137.17000 133.20800 114.26600 1.000 202.19873 64 MET B N 1
ATOM 2594 C CA . MET B 1 108 ? 137.56600 131.83100 114.52300 1.000 202.19873 64 MET B CA 1
ATOM 2595 C C . MET B 1 108 ? 137.35600 131.51300 115.99600 1.000 202.19873 64 MET B C 1
ATOM 2596 O O . MET B 1 108 ? 137.81700 132.25700 116.86800 1.000 202.19873 64 MET B O 1
ATOM 2610 N N . ILE B 1 109 ? 136.66000 130.41200 116.26900 1.000 195.52336 65 ILE B N 1
ATOM 2611 C CA . ILE B 1 109 ? 136.44100 129.92800 117.62700 1.000 195.52336 65 ILE B CA 1
ATOM 2612 C C . ILE B 1 109 ? 137.19600 128.61900 117.79400 1.000 195.52336 65 ILE B C 1
ATOM 2613 O O . ILE B 1 109 ? 136.99300 127.67400 117.02100 1.000 195.52336 65 ILE B O 1
ATOM 2629 N N . GLN B 1 110 ? 138.03700 128.55300 118.82300 1.000 202.08770 66 GLN B N 1
ATOM 2630 C CA . GLN B 1 110 ? 138.82700 127.36700 119.12000 1.000 202.08770 66 GLN B CA 1
ATOM 2631 C C . GLN B 1 110 ? 138.15300 126.57100 120.23000 1.000 202.08770 66 GLN B C 1
ATOM 2632 O O . GLN B 1 110 ? 137.98200 127.07200 121.34600 1.000 202.08770 66 GLN B O 1
ATOM 2646 N N . LEU B 1 111 ? 137.77500 125.33800 119.91700 1.000 198.07364 67 LEU B N 1
ATOM 2647 C CA . LEU B 1 111 ? 137.16200 124.41800 120.86100 1.000 198.07364 67 LEU B CA 1
ATOM 2648 C C . LEU B 1 111 ? 138.21200 123.44100 121.37600 1.000 198.07364 67 LEU B C 1
ATOM 2649 O O . LEU B 1 111 ? 139.23400 123.19400 120.73100 1.000 198.07364 67 LEU B O 1
ATOM 2665 N N . ASP B 1 112 ? 137.95000 122.88300 122.55400 1.000 206.31516 68 ASP B N 1
ATOM 2666 C CA . ASP B 1 112 ? 138.82400 121.85900 123.10900 1.000 206.31516 68 ASP B CA 1
ATOM 2667 C C . ASP B 1 112 ? 138.58800 120.55000 122.36800 1.000 206.31516 68 ASP B C 1
ATOM 2668 O O . ASP B 1 112 ? 137.48700 119.99000 122.41100 1.000 206.31516 68 ASP B O 1
ATOM 2677 N N . SER B 1 113 ? 139.63100 120.06400 121.69100 1.000 210.23709 69 SER B N 1
ATOM 2678 C CA . SER B 1 113 ? 139.49800 118.88400 120.84800 1.000 210.23709 69 SER B CA 1
ATOM 2679 C C . SER B 1 113 ? 139.30600 117.60800 121.65300 1.000 210.23709 69 SER B C 1
ATOM 2680 O O . SER B 1 113 ? 138.86600 116.60000 121.09200 1.000 210.23709 69 SER B O 1
ATOM 2688 N N . GLU B 1 114 ? 139.61900 117.62400 122.94900 1.000 211.00308 70 GLU B N 1
ATOM 2689 C CA . GLU B 1 114 ? 139.43300 116.42000 123.74700 1.000 211.00308 70 GLU B CA 1
ATOM 2690 C C . GLU B 1 114 ? 137.97900 116.26100 124.17000 1.000 211.00308 70 GLU B C 1
ATOM 2691 O O . GLU B 1 114 ? 137.44000 115.14900 124.13900 1.000 211.00308 70 GLU B O 1
ATOM 2703 N N . VAL B 1 115 ? 137.33100 117.35600 124.56400 1.000 197.85683 71 VAL B N 1
ATOM 2704 C CA . VAL B 1 115 ? 135.95000 117.27100 125.02400 1.000 197.85683 71 VAL B CA 1
ATOM 2705 C C . VAL B 1 115 ? 134.99900 117.09600 123.84700 1.000 197.85683 71 VAL B C 1
ATOM 2706 O O . VAL B 1 115 ? 134.10800 116.24000 123.86900 1.000 197.85683 71 VAL B O 1
ATOM 2719 N N . VAL B 1 116 ? 135.17400 117.90500 122.80500 1.000 192.41958 72 VAL B N 1
ATOM 2720 C CA . VAL B 1 116 ? 134.36700 117.84400 121.59100 1.000 192.41958 72 VAL B CA 1
ATOM 2721 C C . VAL B 1 116 ? 135.24000 117.33200 120.45300 1.000 192.41958 72 VAL B C 1
ATOM 2722 O O . VAL B 1 116 ? 136.12200 118.05200 119.96800 1.000 192.41958 72 VAL B O 1
ATOM 2735 N N . THR B 1 117 ? 135.00700 116.09700 120.01900 1.000 194.02305 73 THR B N 1
ATOM 2736 C CA . THR B 1 117 ? 135.82600 115.54000 118.95600 1.000 194.02305 73 THR B CA 1
ATOM 2737 C C . THR B 1 117 ? 135.35700 116.08500 117.60900 1.000 194.02305 73 THR B C 1
ATOM 2738 O O . THR B 1 117 ? 134.25400 116.62100 117.47800 1.000 194.02305 73 THR B O 1
ATOM 2749 N N . ALA B 1 118 ? 136.21100 115.93800 116.59400 1.000 197.37113 74 ALA B N 1
ATOM 2750 C CA . ALA B 1 118 ? 135.86100 116.45700 115.27500 1.000 197.37113 74 ALA B CA 1
ATOM 2751 C C . ALA B 1 118 ? 134.64000 115.74800 114.70400 1.000 197.37113 74 ALA B C 1
ATOM 2752 O O . ALA B 1 118 ? 133.79000 116.37800 114.06100 1.000 197.37113 74 ALA B O 1
ATOM 2759 N N . GLU B 1 119 ? 134.51500 114.44500 114.95800 1.000 195.27770 75 GLU B N 1
ATOM 2760 C CA . GLU B 1 119 ? 133.39600 113.69900 114.39500 1.000 195.27770 75 GLU B CA 1
ATOM 2761 C C . GLU B 1 119 ? 132.09000 114.08600 115.07200 1.000 195.27770 75 GLU B C 1
ATOM 2762 O O . GLU B 1 119 ? 131.06500 114.27800 114.40300 1.000 195.27770 75 GLU B O 1
ATOM 2774 N N . ALA B 1 120 ? 132.11400 114.23500 116.39800 1.000 188.39766 76 ALA B N 1
ATOM 2775 C CA . ALA B 1 120 ? 130.90100 114.62900 117.09900 1.000 188.39766 76 ALA B CA 1
ATOM 2776 C C . ALA B 1 120 ? 130.47000 116.01400 116.65100 1.000 188.39766 76 ALA B C 1
ATOM 2777 O O . ALA B 1 120 ? 129.27400 116.27500 116.46800 1.000 188.39766 76 ALA B O 1
ATOM 2784 N N . PHE B 1 121 ? 131.43300 116.91400 116.44800 1.000 193.45588 77 PHE B N 1
ATOM 2785 C CA . PHE B 1 121 ? 131.07600 118.25900 116.02700 1.000 193.45588 77 PHE B CA 1
ATOM 2786 C C . PHE B 1 121 ? 130.46800 118.22000 114.63600 1.000 193.45588 77 PHE B C 1
ATOM 2787 O O . PHE B 1 121 ? 129.48100 118.91100 114.36000 1.000 193.45588 77 PHE B O 1
ATOM 2804 N N . ALA B 1 122 ? 131.09800 117.48200 113.71700 1.000 200.17473 78 ALA B N 1
ATOM 2805 C CA . ALA B 1 122 ? 130.57600 117.43500 112.35800 1.000 200.17473 78 ALA B CA 1
ATOM 2806 C C . ALA B 1 122 ? 129.15100 116.90300 112.36400 1.000 200.17473 78 ALA B C 1
ATOM 2807 O O . ALA B 1 122 ? 128.27300 117.42500 111.66400 1.000 200.17473 78 ALA B O 1
ATOM 2814 N N . ALA B 1 123 ? 128.89600 115.87900 113.18200 1.000 198.32270 79 ALA B N 1
ATOM 2815 C CA . ALA B 1 123 ? 127.55100 115.32200 113.26500 1.000 198.32270 79 ALA B CA 1
ATOM 2816 C C . ALA B 1 123 ? 126.57000 116.33900 113.83000 1.000 198.32270 79 ALA B C 1
A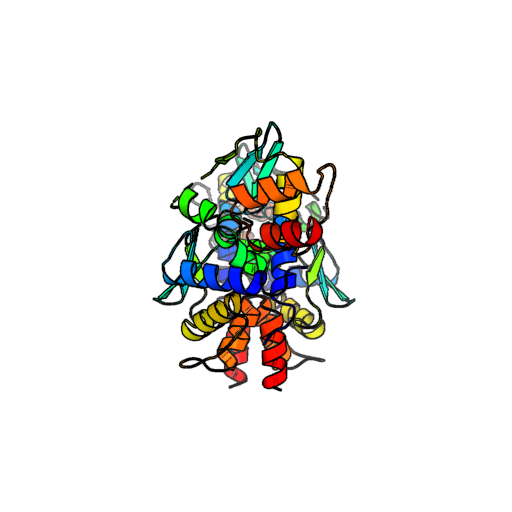TOM 2817 O O . ALA B 1 123 ? 125.44700 116.48100 113.32800 1.000 198.32270 79 ALA B O 1
ATOM 2824 N N . LEU B 1 124 ? 126.98700 117.08600 114.85600 1.000 194.43878 80 LEU B N 1
ATOM 2825 C CA . LEU B 1 124 ? 126.07400 118.04200 115.46900 1.000 194.43878 80 LEU B CA 1
ATOM 2826 C C . LEU B 1 124 ? 125.77500 119.20300 114.53200 1.000 194.43878 80 LEU B C 1
ATOM 2827 O O . LEU B 1 124 ? 124.64100 119.69000 114.48700 1.000 194.43878 80 LEU B O 1
ATOM 2843 N N . ILE B 1 125 ? 126.76700 119.65600 113.76500 1.000 204.82120 81 ILE B N 1
ATOM 2844 C CA . ILE B 1 125 ? 126.50200 120.75800 112.84800 1.000 204.82120 81 ILE B CA 1
ATOM 2845 C C . ILE B 1 125 ? 125.62200 120.27100 111.70800 1.000 204.82120 81 ILE B C 1
ATOM 2846 O O . ILE B 1 125 ? 124.73200 120.99500 111.23100 1.000 204.82120 81 ILE B O 1
ATOM 2862 N N . ASP B 1 126 ? 125.83500 119.02800 111.26400 1.000 212.51798 82 ASP B N 1
ATOM 2863 C CA . ASP B 1 126 ? 124.95900 118.49700 110.23400 1.000 212.51798 82 ASP B CA 1
ATOM 2864 C C . ASP B 1 126 ? 123.53300 118.45600 110.75300 1.000 212.51798 82 ASP B C 1
ATOM 2865 O O . ASP B 1 126 ? 122.59000 118.75100 110.01500 1.000 212.51798 82 ASP B O 1
ATOM 2874 N N . MET B 1 127 ? 123.35200 118.07000 112.02000 1.000 205.27594 83 MET B N 1
ATOM 2875 C CA . MET B 1 127 ? 122.00900 118.06000 112.58800 1.000 205.27594 83 MET B CA 1
ATOM 2876 C C . MET B 1 127 ? 121.43100 119.46800 112.64300 1.000 205.27594 83 MET B C 1
ATOM 2877 O O . MET B 1 127 ? 120.26000 119.68500 112.30800 1.000 205.27594 83 MET B O 1
ATOM 2891 N N . MET B 1 128 ? 122.24700 120.43800 113.06600 1.000 197.48781 84 MET B N 1
ATOM 2892 C CA . MET B 1 128 ? 121.77300 121.81200 113.19000 1.000 197.48781 84 MET B CA 1
ATOM 2893 C C . MET B 1 128 ? 121.25600 122.34100 111.86200 1.000 197.48781 84 MET B C 1
ATOM 2894 O O . MET B 1 128 ? 120.24900 123.05800 111.82000 1.000 197.48781 84 MET B O 1
ATOM 2908 N N . TYR B 1 129 ? 121.93000 121.99800 110.76500 1.000 205.85195 85 TYR B N 1
ATOM 2909 C CA . TYR B 1 129 ? 121.49800 122.48400 109.45900 1.000 205.85195 85 TYR B CA 1
ATOM 2910 C C . TYR B 1 129 ? 120.50300 121.57800 108.74100 1.000 205.85195 85 TYR B C 1
ATOM 2911 O O . TYR B 1 129 ? 119.82100 122.05300 107.82600 1.000 205.85195 85 TYR B O 1
ATOM 2929 N N . THR B 1 130 ? 120.39200 120.30200 109.11300 1.000 211.98241 86 THR B N 1
ATOM 2930 C CA . THR B 1 130 ? 119.50600 119.38100 108.41400 1.000 211.98241 86 THR B CA 1
ATOM 2931 C C . THR B 1 130 ? 118.38200 118.82000 109.27300 1.000 211.98241 86 THR B C 1
ATOM 2932 O O . THR B 1 130 ? 117.42500 118.27400 108.71300 1.000 211.98241 86 THR B O 1
ATOM 2943 N N . SER B 1 131 ? 118.46600 118.92700 110.59700 1.000 205.06381 87 SER B N 1
ATOM 2944 C CA . SER B 1 131 ? 117.52300 118.39200 111.57100 1.000 205.06381 87 SER B CA 1
ATOM 2945 C C . SER B 1 131 ? 117.74500 116.90800 111.86000 1.000 205.06381 87 SER B C 1
ATOM 2946 O O . SER B 1 131 ? 117.11700 116.38300 112.78000 1.000 205.06381 87 SER B O 1
ATOM 2954 N N . THR B 1 132 ? 118.60500 116.21100 111.12100 1.000 206.89696 88 THR B N 1
ATOM 2955 C CA . THR B 1 132 ? 118.85500 114.79200 111.33800 1.000 206.89696 88 THR B CA 1
ATOM 2956 C C . THR B 1 132 ? 120.28700 114.60000 111.81700 1.000 206.89696 88 THR B C 1
ATOM 2957 O O . THR B 1 132 ? 121.22700 115.10300 111.19300 1.000 206.89696 88 THR B O 1
ATOM 2968 N N . LEU B 1 133 ? 120.44600 113.87500 112.92000 1.000 195.83780 89 LEU B N 1
ATOM 2969 C CA . LEU B 1 133 ? 121.75000 113.59600 113.51800 1.000 195.83780 89 LEU B CA 1
ATOM 2970 C C . LEU B 1 133 ? 122.15200 112.14100 113.28300 1.000 195.83780 89 LEU B C 1
ATOM 2971 O O . LEU B 1 133 ? 121.77200 111.25200 114.04600 1.000 195.83780 89 LEU B O 1
ATOM 2987 N N . MET B 1 134 ? 122.92500 111.90000 112.22900 1.000 199.61080 90 MET B N 1
ATOM 2988 C CA . MET B 1 134 ? 123.42900 110.56500 111.94100 1.000 199.61080 90 MET B CA 1
ATOM 2989 C C . MET B 1 134 ? 124.88200 110.49400 112.38800 1.000 199.61080 90 MET B C 1
ATOM 2990 O O . MET B 1 134 ? 125.62900 111.46800 112.25900 1.000 199.61080 90 MET B O 1
ATOM 3004 N N . LEU B 1 135 ? 125.27900 109.34100 112.91200 1.000 195.42559 91 LEU B N 1
ATOM 3005 C CA . LEU B 1 135 ? 126.63700 109.13600 113.39000 1.000 195.42559 91 LEU B CA 1
ATOM 3006 C C . LEU B 1 135 ? 127.49500 108.38100 112.38100 1.000 195.42559 91 LEU B C 1
ATOM 3007 O O . LEU B 1 135 ? 127.00100 107.71500 111.46800 1.000 195.42559 91 LEU B O 1
ATOM 3023 N N . GLY B 1 136 ? 128.80400 108.50500 112.57200 1.000 197.67835 92 GLY B N 1
ATOM 3024 C CA . GLY B 1 136 ? 129.80900 107.84000 111.76800 1.000 197.67835 92 GLY B CA 1
ATOM 3025 C C . GLY B 1 136 ? 131.16500 108.25400 112.29400 1.000 197.67835 92 GLY B C 1
ATOM 3026 O O . GLY B 1 136 ? 131.41100 109.44800 112.48700 1.000 197.67835 92 GLY B O 1
ATOM 3030 N N . GLU B 1 137 ? 132.05600 107.29300 112.53500 1.000 211.55324 93 GLU B N 1
ATOM 3031 C CA . GLU B 1 137 ? 133.34200 107.59300 113.15800 1.000 211.55324 93 GLU B CA 1
ATOM 3032 C C . GLU B 1 137 ? 133.11900 108.23500 114.52500 1.000 211.55324 93 GLU B C 1
ATOM 3033 O O . GLU B 1 137 ? 133.95900 108.98800 115.02300 1.000 211.55324 93 GLU B O 1
ATOM 3045 N N . SER B 1 138 ? 131.97700 107.92400 115.13300 1.000 193.68834 94 SER B N 1
ATOM 3046 C CA . SER B 1 138 ? 131.56200 108.49400 116.40700 1.000 193.68834 94 SER B CA 1
ATOM 3047 C C . SER B 1 138 ? 130.55000 107.54800 117.03500 1.000 193.68834 94 SER B C 1
ATOM 3048 O O . SER B 1 138 ? 130.06200 106.61600 116.39200 1.000 193.68834 94 SER B O 1
ATOM 3056 N N . ASN B 1 139 ? 130.23700 107.79800 118.30500 1.000 189.55720 95 ASN B N 1
ATOM 3057 C CA . ASN B 1 139 ? 129.28100 106.97800 119.03100 1.000 189.55720 95 ASN B CA 1
ATOM 3058 C C . ASN B 1 139 ? 128.43000 107.87100 119.92300 1.000 189.55720 95 ASN B C 1
ATOM 3059 O O . ASN B 1 139 ? 128.54500 109.10000 119.90600 1.000 189.55720 95 ASN B O 1
ATOM 3070 N N . VAL B 1 140 ? 127.56800 107.23300 120.71600 1.000 195.69955 96 VAL B N 1
ATOM 3071 C CA . VAL B 1 140 ? 126.62300 107.97500 121.54300 1.000 195.69955 96 VAL B CA 1
ATOM 3072 C C . VAL B 1 140 ? 127.34200 108.78700 122.61200 1.000 195.69955 96 VAL B C 1
ATOM 3073 O O . VAL B 1 140 ? 126.97200 109.93400 122.88300 1.000 195.69955 96 VAL B O 1
ATOM 3086 N N . MET B 1 141 ? 128.34900 108.20900 123.26700 1.000 200.85333 97 MET B N 1
ATOM 3087 C CA . MET B 1 141 ? 128.98000 108.92200 124.37200 1.000 200.85333 97 MET B CA 1
ATOM 3088 C C . MET B 1 141 ? 129.63000 110.22100 123.90700 1.000 200.85333 97 MET B C 1
ATOM 3089 O O . MET B 1 141 ? 129.50000 111.26000 124.57000 1.000 200.85333 97 MET B O 1
ATOM 3103 N N . ASP B 1 142 ? 130.20600 110.22700 122.70200 1.000 189.60078 98 ASP B N 1
ATOM 3104 C CA . ASP B 1 142 ? 130.85200 111.45000 122.24600 1.000 189.60078 98 ASP B CA 1
ATOM 3105 C C . ASP B 1 142 ? 129.84500 112.45400 121.71400 1.000 189.60078 98 ASP B C 1
ATOM 3106 O O . ASP B 1 142 ? 130.01400 113.66200 121.92400 1.000 189.60078 98 ASP B O 1
ATOM 3115 N N . VAL B 1 143 ? 128.75500 111.98600 121.10400 1.000 191.66730 99 VAL B N 1
ATOM 3116 C CA . VAL B 1 143 ? 127.78100 112.93300 120.58400 1.000 191.66730 99 VAL B CA 1
ATOM 3117 C C . VAL B 1 143 ? 127.04700 113.57300 121.75000 1.000 191.66730 99 VAL B C 1
ATOM 3118 O O . VAL B 1 143 ? 126.74600 114.77000 121.73600 1.000 191.66730 99 VAL B O 1
ATOM 3131 N N . LEU B 1 144 ? 126.81000 112.79400 122.80800 1.000 188.68679 100 LEU B N 1
ATOM 3132 C CA . LEU B 1 144 ? 126.15400 113.32200 123.99600 1.000 188.68679 100 LEU B CA 1
ATOM 3133 C C . LEU B 1 144 ? 127.05300 114.33200 124.68900 1.000 188.68679 100 LEU B C 1
ATOM 3134 O O . LEU B 1 144 ? 126.59800 115.41100 125.09000 1.000 188.68679 100 LEU B O 1
ATOM 3150 N N . LEU B 1 145 ? 128.33800 114.00100 124.84800 1.000 188.20478 101 LEU B N 1
ATOM 3151 C CA . LEU B 1 145 ? 129.21500 114.92500 125.55100 1.000 188.20478 101 LEU B CA 1
ATOM 3152 C C . LEU B 1 145 ? 129.36300 116.22000 124.76500 1.000 188.20478 101 LEU B C 1
ATOM 3153 O O . LEU B 1 145 ? 129.33100 117.31500 125.34500 1.000 188.20478 101 LEU B O 1
ATOM 3169 N N . ALA B 1 146 ? 129.49100 116.12300 123.43700 1.000 187.37290 102 ALA B N 1
ATOM 3170 C CA . ALA B 1 146 ? 129.60100 117.33700 122.64000 1.000 187.37290 102 ALA B CA 1
ATOM 3171 C C . ALA B 1 146 ? 128.31200 118.14500 122.69500 1.000 187.37290 102 ALA B C 1
ATOM 3172 O O . ALA B 1 146 ? 128.35200 119.37800 122.77900 1.000 187.37290 102 ALA B O 1
ATOM 3179 N N . ALA B 1 147 ? 127.15500 117.47500 122.65300 1.000 190.24731 103 ALA B N 1
ATOM 3180 C CA . ALA B 1 147 ? 125.89800 118.20700 122.72200 1.000 190.24731 103 ALA B CA 1
ATOM 3181 C C . ALA B 1 147 ? 125.78300 118.93900 124.04800 1.000 190.24731 103 ALA B C 1
ATOM 3182 O O . ALA B 1 147 ? 125.28600 120.07000 124.10600 1.000 190.24731 103 ALA B O 1
ATOM 3189 N N . SER B 1 148 ? 126.24200 118.30500 125.13000 1.000 192.67846 104 SER B N 1
ATOM 3190 C CA . SER B 1 148 ? 126.18900 118.95800 126.43100 1.000 192.67846 104 SER B CA 1
ATOM 3191 C C . SER B 1 148 ? 127.09400 120.17800 126.43800 1.000 192.67846 104 SER B C 1
ATOM 3192 O O . SER B 1 148 ? 126.70700 121.25200 126.91500 1.000 192.67846 104 SER B O 1
ATOM 3200 N N . HIS B 1 149 ? 128.30900 120.02500 125.90700 1.000 184.64266 105 HIS B N 1
ATOM 3201 C CA . HIS B 1 149 ? 129.26200 121.12700 125.89100 1.000 184.64266 105 HIS B CA 1
ATOM 3202 C C . HIS B 1 149 ? 128.68600 122.32600 125.15100 1.000 184.64266 105 HIS B C 1
ATOM 3203 O O . HIS B 1 149 ? 128.85400 123.47500 125.57700 1.000 184.64266 105 HIS B O 1
ATOM 3217 N N . LEU B 1 150 ? 127.99900 122.07300 124.03900 1.000 182.73436 106 LEU B N 1
ATOM 3218 C CA . LEU B 1 150 ? 127.44200 123.11200 123.18700 1.000 182.73436 106 LEU B CA 1
ATOM 3219 C C . LEU B 1 150 ? 126.03200 123.52800 123.58900 1.000 182.73436 106 LEU B C 1
ATOM 3220 O O . LEU B 1 150 ? 125.42600 124.34700 122.89400 1.000 182.73436 106 LEU B O 1
ATOM 3236 N N . HIS B 1 151 ? 125.48600 122.97000 124.66800 1.000 188.01981 107 HIS B N 1
ATOM 3237 C CA . HIS B 1 151 ? 124.12800 123.28700 125.11800 1.000 188.01981 107 HIS B CA 1
ATOM 3238 C C . HIS B 1 151 ? 123.06600 122.97500 124.06300 1.000 188.01981 107 HIS B C 1
ATOM 3239 O O . HIS B 1 151 ? 122.10000 123.72100 123.89500 1.000 188.01981 107 HIS B O 1
ATOM 3253 N N . LEU B 1 152 ? 123.23400 121.86300 123.34600 1.000 190.67184 108 LEU B N 1
ATOM 3254 C CA . LEU B 1 152 ? 122.23000 121.41600 122.37800 1.000 190.67184 108 LEU B CA 1
ATOM 3255 C C . LEU B 1 152 ? 121.24500 120.53700 123.14300 1.000 190.67184 108 LEU B C 1
ATOM 3256 O O . LEU B 1 152 ? 121.24200 119.30800 123.04900 1.000 190.67184 108 LEU B O 1
ATOM 3272 N N . ASN B 1 153 ? 120.38700 121.20300 123.92000 1.000 188.29077 109 ASN B N 1
ATOM 3273 C CA . ASN B 1 153 ? 119.56900 120.50300 124.90600 1.000 188.29077 109 ASN B CA 1
ATOM 3274 C C . ASN B 1 153 ? 118.67300 119.43300 124.29100 1.000 188.29077 109 ASN B C 1
ATOM 3275 O O . ASN B 1 153 ? 118.44900 118.38800 124.91600 1.000 188.29077 109 ASN B O 1
ATOM 3286 N N . SER B 1 154 ? 118.17000 119.64100 123.07000 1.000 192.48971 110 SER B N 1
ATOM 3287 C CA . SER B 1 154 ? 117.31100 118.61100 122.49700 1.000 192.48971 110 SER B CA 1
ATOM 3288 C C . SER B 1 154 ? 118.12200 117.37000 122.16000 1.000 192.48971 110 SER B C 1
ATOM 3289 O O . SER B 1 154 ? 117.63800 116.23700 122.31900 1.000 192.48971 110 SER B O 1
ATOM 3297 N N . VAL B 1 155 ? 119.40000 117.56000 121.84400 1.000 194.34634 111 VAL B N 1
ATOM 3298 C CA . VAL B 1 155 ? 120.24600 116.42400 121.52400 1.000 194.34634 111 VAL B CA 1
ATOM 3299 C C . VAL B 1 155 ? 120.58500 115.70900 122.81300 1.000 194.34634 111 VAL B C 1
ATOM 3300 O O . VAL B 1 155 ? 120.62300 114.47700 122.86600 1.000 194.34634 111 VAL B O 1
ATOM 3313 N N . VAL B 1 156 ? 120.85800 116.48200 123.86500 1.000 189.48824 112 VAL B N 1
ATOM 3314 C CA . VAL B 1 156 ? 121.21800 115.89100 125.14500 1.000 189.48824 112 VAL B CA 1
ATOM 3315 C C . VAL B 1 156 ? 120.06400 115.03300 125.63600 1.000 189.48824 112 VAL B C 1
ATOM 3316 O O . VAL B 1 156 ? 120.26300 113.91500 126.12400 1.000 189.48824 112 VAL B O 1
ATOM 3329 N N . LYS B 1 157 ? 118.83600 115.54800 125.52000 1.000 186.06331 113 LYS B N 1
ATOM 3330 C CA . LYS B 1 157 ? 117.67800 114.78700 125.97300 1.000 186.06331 113 LYS B CA 1
ATOM 3331 C C . LYS B 1 157 ? 117.49900 113.51700 125.14900 1.000 186.06331 113 LYS B C 1
ATOM 3332 O O . LYS B 1 157 ? 117.27000 112.43600 125.70700 1.000 186.06331 113 LYS B O 1
ATOM 3351 N N . ALA B 1 158 ? 117.63700 113.61500 123.82100 1.000 196.50315 114 ALA B N 1
ATOM 3352 C CA . ALA B 1 158 ? 117.45700 112.42500 122.99100 1.000 196.50315 114 ALA B CA 1
ATOM 3353 C C . ALA B 1 158 ? 118.52000 111.38100 123.30700 1.000 196.50315 114 ALA B C 1
ATOM 3354 O O . ALA B 1 158 ? 118.23000 110.17400 123.39200 1.000 196.50315 114 ALA B O 1
ATOM 3361 N N . CYS B 1 159 ? 119.75200 111.83600 123.53500 1.000 199.32305 115 CYS B N 1
ATOM 3362 C CA . CYS B 1 159 ? 120.83900 110.90800 123.79500 1.000 199.32305 115 CYS B CA 1
ATOM 3363 C C . CYS B 1 159 ? 120.66100 110.26100 125.15500 1.000 199.32305 115 CYS B C 1
ATOM 3364 O O . CYS B 1 159 ? 120.91500 109.06400 125.30800 1.000 199.32305 115 CYS B O 1
ATOM 3372 N N . LYS B 1 160 ? 120.26600 111.03300 126.16900 1.000 191.85293 116 LYS B N 1
ATOM 3373 C CA . LYS B 1 160 ? 120.06500 110.42000 127.47300 1.000 191.85293 116 LYS B CA 1
ATOM 3374 C C . LYS B 1 160 ? 118.95100 109.39100 127.37200 1.000 191.85293 116 LYS B C 1
ATOM 3375 O O . LYS B 1 160 ? 119.02300 108.31400 127.97600 1.000 191.85293 116 LYS B O 1
ATOM 3394 N N . HIS B 1 161 ? 117.91000 109.71500 126.59900 1.000 204.50794 117 HIS B N 1
ATOM 3395 C CA . HIS B 1 161 ? 116.77400 108.81600 126.44700 1.000 204.50794 117 HIS B CA 1
ATOM 3396 C C . HIS B 1 161 ? 117.21800 107.46800 125.89900 1.000 204.50794 117 HIS B C 1
ATOM 3397 O O . HIS B 1 161 ? 116.90300 106.41600 126.46700 1.000 204.50794 117 HIS B O 1
ATOM 3411 N N . TYR B 1 162 ? 117.96200 107.48400 124.78800 1.000 202.33437 118 TYR B N 1
ATOM 3412 C CA . TYR B 1 162 ? 118.38200 106.22000 124.18500 1.000 202.33437 118 TYR B CA 1
ATOM 3413 C C . TYR B 1 162 ? 119.53100 105.54100 124.92500 1.000 202.33437 118 TYR B C 1
ATOM 3414 O O . TYR B 1 162 ? 119.62300 104.30900 124.90300 1.000 202.33437 118 TYR B O 1
ATOM 3432 N N . LEU B 1 163 ? 120.40800 106.30200 125.58000 1.000 207.15389 119 LEU B N 1
ATOM 3433 C CA . LEU B 1 163 ? 121.52700 105.68900 126.29000 1.000 207.15389 119 LEU B CA 1
ATOM 3434 C C . LEU B 1 163 ? 121.05400 104.90500 127.50700 1.000 207.15389 119 LEU B C 1
ATOM 3435 O O . LEU B 1 163 ? 121.56900 103.81600 127.78800 1.000 207.15389 119 LEU B O 1
ATOM 3451 N N . THR B 1 164 ? 120.08100 105.43600 128.23700 1.000 206.63708 120 THR B N 1
ATOM 3452 C CA . THR B 1 164 ? 119.58000 104.77200 129.43300 1.000 206.63708 120 THR B CA 1
ATOM 3453 C C . THR B 1 164 ? 118.83400 103.49500 129.05900 1.000 206.63708 120 THR B C 1
ATOM 3454 O O . THR B 1 164 ? 119.41100 102.40700 129.05400 1.000 206.63708 120 THR B O 1
ATOM 3465 N N . ASP C 1 46 ? 158.12000 131.41500 147.24900 1.000 224.61342 2 ASP C N 1
ATOM 3466 C CA . ASP C 1 46 ? 156.75300 130.92500 147.11900 1.000 224.61342 2 ASP C CA 1
ATOM 3467 C C . ASP C 1 46 ? 156.11800 130.70700 148.48500 1.000 224.61342 2 ASP C C 1
ATOM 3468 O O . ASP C 1 46 ? 156.81600 130.53300 149.48300 1.000 224.61342 2 ASP C O 1
ATOM 3476 N N . PHE C 1 47 ? 154.78400 130.71300 148.52400 1.000 220.09226 3 PHE C N 1
ATOM 3477 C CA . PHE C 1 47 ? 154.01800 130.60200 149.76400 1.000 220.09226 3 PHE C CA 1
ATOM 3478 C C . PHE C 1 47 ? 153.05600 129.42400 149.67800 1.000 220.09226 3 PHE C C 1
ATOM 3479 O O . PHE C 1 47 ? 151.84900 129.61700 149.46600 1.000 220.09226 3 PHE C O 1
ATOM 3496 N N . PRO C 1 48 ? 153.54200 128.19100 149.82300 1.000 213.44497 4 PRO C N 1
ATOM 3497 C CA . PRO C 1 48 ? 152.61700 127.05400 149.80200 1.000 213.44497 4 PRO C CA 1
ATOM 3498 C C . PRO C 1 48 ? 151.57500 127.21300 150.90000 1.000 213.44497 4 PRO C C 1
ATOM 3499 O O . PRO C 1 48 ? 151.87800 127.66300 152.00600 1.000 213.44497 4 PRO C O 1
ATOM 3510 N N . GLY C 1 49 ? 150.33700 126.84300 150.58300 1.000 209.08091 5 GLY C N 1
ATOM 3511 C CA . GLY C 1 49 ? 149.24400 126.94100 151.52500 1.000 209.08091 5 GLY C CA 1
ATOM 3512 C C . GLY C 1 49 ? 148.46400 128.23100 151.40100 1.000 209.08091 5 GLY C C 1
ATOM 3513 O O . GLY C 1 49 ? 147.36800 128.33900 151.96400 1.000 209.08091 5 GLY C O 1
ATOM 3517 N N . HIS C 1 50 ? 149.00900 129.20400 150.67100 1.000 208.44145 6 HIS C N 1
ATOM 3518 C CA . HIS C 1 50 ? 148.36600 130.50100 150.49700 1.000 208.44145 6 HIS C CA 1
ATOM 3519 C C . HIS C 1 50 ? 147.02400 130.35500 149.79200 1.000 208.44145 6 HIS C C 1
ATOM 3520 O O . HIS C 1 50 ? 145.99600 130.87900 150.25100 1.000 208.44145 6 HIS C O 1
ATOM 3534 N N . PHE C 1 51 ? 147.00400 129.59900 148.69300 1.000 204.89397 7 PHE C N 1
ATOM 3535 C CA . PHE C 1 51 ? 145.77200 129.47200 147.93200 1.000 204.89397 7 PHE C CA 1
ATOM 3536 C C . PHE C 1 51 ? 144.73100 128.69000 148.71500 1.000 204.89397 7 PHE C C 1
ATOM 3537 O O . PHE C 1 51 ? 143.53400 128.97700 148.60900 1.000 204.89397 7 PHE C O 1
ATOM 3554 N N . GLU C 1 52 ? 145.16000 127.70100 149.50000 1.000 210.49595 8 GLU C N 1
ATOM 3555 C CA . GLU C 1 52 ? 144.19300 126.92200 150.26100 1.000 210.49595 8 GLU C CA 1
ATOM 3556 C C . GLU C 1 52 ? 143.51000 127.80000 151.29800 1.000 210.49595 8 GLU C C 1
ATOM 3557 O O . GLU C 1 52 ? 142.29700 127.69800 151.50800 1.000 210.49595 8 GLU C O 1
ATOM 3569 N N . GLN C 1 53 ? 144.27400 128.68200 151.95000 1.000 215.83590 9 GLN C N 1
ATOM 3570 C CA . GLN C 1 53 ? 143.67200 129.57900 152.92900 1.000 215.83590 9 GLN C CA 1
ATOM 3571 C C . GLN C 1 53 ? 142.72800 130.55600 152.24400 1.000 215.83590 9 GLN C C 1
ATOM 3572 O O . GLN C 1 53 ? 141.64000 130.85500 152.76200 1.000 215.83590 9 GLN C O 1
ATOM 3586 N N . ILE C 1 54 ? 143.10300 131.02400 151.04900 1.000 206.56281 10 ILE C N 1
ATOM 3587 C CA . ILE C 1 54 ? 142.22900 131.95400 150.34400 1.000 206.56281 10 ILE C CA 1
ATOM 3588 C C . ILE C 1 54 ? 140.91800 131.27000 150.00700 1.000 206.56281 10 ILE C C 1
ATOM 3589 O O . ILE C 1 54 ? 139.83500 131.83900 150.18900 1.000 206.56281 10 ILE C O 1
ATOM 3605 N N . PHE C 1 55 ? 140.99300 130.04000 149.50200 1.000 206.46399 11 PHE C N 1
ATOM 3606 C CA . PHE C 1 55 ? 139.77200 129.33600 149.14000 1.000 206.46399 11 PHE C CA 1
ATOM 3607 C C . PHE C 1 55 ? 138.94700 129.01100 150.37500 1.000 206.46399 11 PHE C C 1
ATOM 3608 O O . PHE C 1 55 ? 137.71600 128.99800 150.31000 1.000 206.46399 11 PHE C O 1
ATOM 3625 N N . GLN C 1 56 ? 139.59400 128.69600 151.50000 1.000 212.69707 12 GLN C N 1
ATOM 3626 C CA . GLN C 1 56 ? 138.82500 128.42700 152.70900 1.000 212.69707 12 GLN C CA 1
ATOM 3627 C C . GLN C 1 56 ? 138.03500 129.66600 153.10800 1.000 212.69707 12 GLN C C 1
ATOM 3628 O O . GLN C 1 56 ? 136.85000 129.58200 153.47300 1.000 212.69707 12 GLN C O 1
ATOM 3642 N N . GLN C 1 57 ? 138.65500 130.84100 152.97100 1.000 206.42258 13 GLN C N 1
ATOM 3643 C CA . GLN C 1 57 ? 137.94300 132.06100 153.32500 1.000 206.42258 13 GLN C CA 1
ATOM 3644 C C . GLN C 1 57 ? 136.83200 132.32500 152.32100 1.000 206.42258 13 GLN C C 1
ATOM 3645 O O . GLN C 1 57 ? 135.74500 132.79300 152.68700 1.000 206.42258 13 GLN C O 1
ATOM 3659 N N . LEU C 1 58 ? 137.08000 132.01000 151.04700 1.000 202.71460 14 LEU C N 1
ATOM 3660 C CA . LEU C 1 58 ? 136.04700 132.21200 150.04400 1.000 202.71460 14 LEU C CA 1
ATOM 3661 C C . LEU C 1 58 ? 134.87300 131.28100 150.29700 1.000 202.71460 14 LEU C C 1
ATOM 3662 O O . LEU C 1 58 ? 133.72100 131.65700 150.06200 1.000 202.71460 14 LEU C O 1
ATOM 3678 N N . ASN C 1 59 ? 135.14600 130.06500 150.78100 1.000 206.53879 15 ASN C N 1
ATOM 3679 C CA . ASN C 1 59 ? 134.06100 129.14000 151.07000 1.000 206.53879 15 ASN C CA 1
ATOM 3680 C C . ASN C 1 59 ? 133.24300 129.65800 152.23700 1.000 206.53879 15 ASN C C 1
ATOM 3681 O O . ASN C 1 59 ? 132.01100 129.54800 152.24200 1.000 206.53879 15 ASN C O 1
ATOM 3692 N N . TYR C 1 60 ? 133.91500 130.25200 153.22700 1.000 212.27168 16 TYR C N 1
ATOM 3693 C CA . TYR C 1 60 ? 133.16700 130.85000 154.32600 1.000 212.27168 16 TYR C CA 1
ATOM 3694 C C . TYR C 1 60 ? 132.25500 131.93500 153.77900 1.000 212.27168 16 TYR C C 1
ATOM 3695 O O . TYR C 1 60 ? 131.06000 131.99800 154.10400 1.000 212.27168 16 TYR C O 1
ATOM 3713 N N . GLN C 1 61 ? 132.81600 132.80500 152.93300 1.000 211.13367 17 GLN C N 1
ATOM 3714 C CA . GLN C 1 61 ? 132.04400 133.92300 152.41300 1.000 211.13367 17 GLN C CA 1
ATOM 3715 C C . GLN C 1 61 ? 130.84000 133.41000 151.64000 1.000 211.13367 17 GLN C C 1
ATOM 3716 O O . GLN C 1 61 ? 129.73600 133.95500 151.75100 1.000 211.13367 17 GLN C O 1
ATOM 3730 N N . ARG C 1 62 ? 131.04000 132.35400 150.84800 1.000 207.90956 18 ARG C N 1
ATOM 3731 C CA . ARG C 1 62 ? 129.94300 131.80700 150.06100 1.000 207.90956 18 ARG C CA 1
ATOM 3732 C C . ARG C 1 62 ? 128.86200 131.26500 150.98000 1.000 207.90956 18 ARG C C 1
ATOM 3733 O O . ARG C 1 62 ? 127.66800 131.49700 150.75800 1.000 207.90956 18 ARG C O 1
ATOM 3754 N N . LEU C 1 63 ? 129.26800 130.54100 152.02700 1.000 211.62543 19 LEU C N 1
ATOM 3755 C CA . LEU C 1 63 ? 128.28900 129.93000 152.91500 1.000 211.62543 19 LEU C CA 1
ATOM 3756 C C . LEU C 1 63 ? 127.48000 130.99000 153.64400 1.000 211.62543 19 LEU C C 1
ATOM 3757 O O . LEU C 1 63 ? 126.29000 130.78500 153.91000 1.000 211.62543 19 LEU C O 1
ATOM 3773 N N . HIS C 1 64 ? 128.09900 132.12500 153.97100 1.000 212.37847 20 HIS C N 1
ATOM 3774 C CA . HIS C 1 64 ? 127.40600 133.17800 154.69900 1.000 212.37847 20 HIS C CA 1
ATOM 3775 C C . HIS C 1 64 ? 126.94100 134.30800 153.78900 1.000 212.37847 20 HIS C C 1
ATOM 3776 O O . HIS C 1 64 ? 126.43300 135.31900 154.28300 1.000 212.37847 20 HIS C O 1
ATOM 3790 N N . GLY C 1 65 ? 127.10300 134.16100 152.47600 1.000 211.14524 21 GLY C N 1
ATOM 3791 C CA . GLY C 1 65 ? 126.66800 135.18300 151.54600 1.000 211.14524 21 GLY C CA 1
ATOM 3792 C C . GLY C 1 65 ? 127.50700 136.43800 151.57200 1.000 211.14524 21 GLY C C 1
ATOM 3793 O O . GLY C 1 65 ? 127.04600 137.49000 151.12100 1.000 211.14524 21 GLY C O 1
ATOM 3797 N N . GLN C 1 66 ? 128.73100 136.36000 152.08500 1.000 212.87667 22 GLN C N 1
ATOM 3798 C CA . GLN C 1 66 ? 129.55600 137.54500 152.26700 1.000 212.87667 22 GLN C CA 1
ATOM 3799 C C . GLN C 1 66 ? 130.27800 137.92300 150.98000 1.000 212.87667 22 GLN C C 1
ATOM 3800 O O . GLN C 1 66 ? 130.92900 137.08300 150.35200 1.000 212.87667 22 GLN C O 1
ATOM 3814 N N . LEU C 1 67 ? 130.15200 139.18600 150.58300 1.000 206.16159 23 LEU C N 1
ATOM 3815 C CA . LEU C 1 67 ? 130.77500 139.70600 149.37000 1.000 206.16159 23 LEU C CA 1
ATOM 3816 C C . LEU C 1 67 ? 130.36800 138.94700 148.11200 1.000 206.16159 23 LEU C C 1
ATOM 3817 O O . LEU C 1 67 ? 131.08800 138.98600 147.11100 1.000 206.16159 23 LEU C O 1
ATOM 3833 N N . CYS C 1 68 ? 129.22200 138.27400 148.11000 1.000 210.81259 24 CYS C N 1
ATOM 3834 C CA . CYS C 1 68 ? 128.79000 137.51800 146.94100 1.000 210.81259 24 CYS C CA 1
ATOM 3835 C C . CYS C 1 68 ? 128.01000 138.46100 146.03700 1.000 210.81259 24 CYS C C 1
ATOM 3836 O O . CYS C 1 68 ? 127.01200 139.05400 146.46400 1.000 210.81259 24 CYS C O 1
ATOM 3844 N N . ASP C 1 69 ? 128.46200 138.59900 144.79200 1.000 217.98612 25 ASP C N 1
ATOM 3845 C CA . ASP C 1 69 ? 127.84000 139.51600 143.85000 1.000 217.98612 25 ASP C CA 1
ATOM 3846 C C . ASP C 1 69 ? 126.91300 138.85000 142.84200 1.000 217.98612 25 ASP C C 1
ATOM 3847 O O . ASP C 1 69 ? 126.40700 139.54400 141.95600 1.000 217.98612 25 ASP C O 1
ATOM 3856 N N . CYS C 1 70 ? 126.67000 137.54200 142.92800 1.000 205.07823 26 CYS C N 1
ATOM 3857 C CA . CYS C 1 70 ? 125.72500 136.95900 141.98400 1.000 205.07823 26 CYS C CA 1
ATOM 3858 C C . CYS C 1 70 ? 125.00800 135.77700 142.61500 1.000 205.07823 26 CYS C C 1
ATOM 3859 O O . CYS C 1 70 ? 125.47100 135.18800 143.59600 1.000 205.07823 26 CYS C O 1
ATOM 3867 N N . VAL C 1 71 ? 123.86600 135.43200 142.02300 1.000 195.63169 27 VAL C N 1
ATOM 3868 C CA . VAL C 1 71 ? 123.06400 134.29600 142.45100 1.000 195.63169 27 VAL C CA 1
ATOM 3869 C C . VAL C 1 71 ? 122.70100 133.44500 141.24100 1.000 195.63169 27 VAL C C 1
ATOM 3870 O O . VAL C 1 71 ? 122.31800 133.96700 140.18800 1.000 195.63169 27 VAL C O 1
ATOM 3883 N N . ILE C 1 72 ? 122.84200 132.13400 141.39700 1.000 196.85225 28 ILE C N 1
ATOM 3884 C CA . ILE C 1 72 ? 122.51700 131.15400 140.37000 1.000 196.85225 28 ILE C CA 1
ATOM 3885 C C . ILE C 1 72 ? 121.27500 130.42300 140.85100 1.000 196.85225 28 ILE C C 1
ATOM 3886 O O . ILE C 1 72 ? 121.22400 129.98400 142.00400 1.000 196.85225 28 ILE C O 1
ATOM 3902 N N . VAL C 1 73 ? 120.27800 130.27500 139.98800 1.000 195.40322 29 VAL C N 1
ATOM 3903 C CA . VAL C 1 73 ? 119.04600 129.60000 140.37400 1.000 195.40322 29 VAL C CA 1
ATOM 3904 C C . VAL C 1 73 ? 118.88900 128.33200 139.55200 1.000 195.40322 29 VAL C C 1
ATOM 3905 O O . VAL C 1 73 ? 118.91700 128.37300 138.31700 1.000 195.40322 29 VAL C O 1
ATOM 3918 N N . VAL C 1 74 ? 118.72700 127.21000 140.24900 1.000 197.15356 30 VAL C N 1
ATOM 3919 C CA . VAL C 1 74 ? 118.52200 125.90400 139.63600 1.000 197.15356 30 VAL C CA 1
ATOM 3920 C C . VAL C 1 74 ? 117.26800 125.33400 140.27500 1.000 197.15356 30 VAL C C 1
ATOM 3921 O O . VAL C 1 74 ? 117.23700 125.12000 141.49300 1.000 197.15356 30 VAL C O 1
ATOM 3934 N N . GLY C 1 75 ? 116.24000 125.09200 139.47200 1.000 199.10987 31 GLY C N 1
ATOM 3935 C CA . GLY C 1 75 ? 115.02100 124.58400 140.07100 1.000 199.10987 31 GLY C CA 1
ATOM 3936 C C . GLY C 1 75 ? 114.53200 125.63600 141.04200 1.000 199.10987 31 GLY C C 1
ATOM 3937 O O . GLY C 1 75 ? 114.36400 126.80900 140.69200 1.000 199.10987 31 GLY C O 1
ATOM 3941 N N . ASN C 1 76 ? 114.29900 125.21700 142.28500 1.000 207.32774 32 ASN C N 1
ATOM 3942 C CA . ASN C 1 76 ? 113.82700 126.11000 143.33300 1.000 207.32774 32 ASN C CA 1
ATOM 3943 C C . ASN C 1 76 ? 114.92700 126.43600 144.33900 1.000 207.32774 32 ASN C C 1
ATOM 3944 O O . ASN C 1 76 ? 114.63100 126.89100 145.44900 1.000 207.32774 32 ASN C O 1
ATOM 3955 N N . ARG C 1 77 ? 116.19100 126.21400 143.97800 1.000 197.00109 33 ARG C N 1
ATOM 3956 C CA . ARG C 1 77 ? 117.32000 126.49500 144.85400 1.000 197.00109 33 ARG C CA 1
ATOM 3957 C C . ARG C 1 77 ? 118.14600 127.66600 144.33700 1.000 197.00109 33 ARG C C 1
ATOM 3958 O O . ARG C 1 77 ? 118.42400 127.76300 143.13400 1.000 197.00109 33 ARG C O 1
ATOM 3979 N N . HIS C 1 78 ? 118.53300 128.55300 145.25400 1.000 193.64981 34 HIS C N 1
ATOM 3980 C CA . HIS C 1 78 ? 119.38500 129.69600 144.95100 1.000 193.64981 34 HIS C CA 1
ATOM 3981 C C . HIS C 1 78 ? 120.76300 129.48600 145.56500 1.000 193.64981 34 HIS C C 1
ATOM 3982 O O . HIS C 1 78 ? 120.87400 129.18800 146.75900 1.000 193.64981 34 HIS C O 1
ATOM 3996 N N . PHE C 1 79 ? 121.80600 129.63800 144.75500 1.000 195.86895 35 PHE C N 1
ATOM 3997 C CA . PHE C 1 79 ? 123.18800 129.47000 145.18400 1.000 195.86895 35 PHE C CA 1
ATOM 3998 C C . PHE C 1 79 ? 123.92700 130.79600 145.06900 1.000 195.86895 35 PHE C C 1
ATOM 3999 O O . PHE C 1 79 ? 123.89100 131.43700 144.01300 1.000 195.86895 35 PHE C O 1
ATOM 4016 N N . LYS C 1 80 ? 124.59400 131.20600 146.14400 1.000 197.43559 36 LYS C N 1
ATOM 4017 C CA . LYS C 1 80 ? 125.36800 132.43800 146.11300 1.000 197.43559 36 LYS C CA 1
ATOM 4018 C C . LYS C 1 80 ? 126.71100 132.16600 145.44600 1.000 197.43559 36 LYS C C 1
ATOM 4019 O O . LYS C 1 80 ? 127.28200 131.08200 145.58900 1.000 197.43559 36 LYS C O 1
ATOM 4038 N N . ALA C 1 81 ? 127.22100 133.15300 144.71000 1.000 202.09310 37 ALA C N 1
ATOM 4039 C CA . ALA C 1 81 ? 128.53200 132.98700 144.10300 1.000 202.09310 37 ALA C CA 1
ATOM 4040 C C . ALA C 1 81 ? 129.20100 134.33300 143.86500 1.000 202.09310 37 ALA C C 1
ATOM 4041 O O . ALA C 1 81 ? 128.54700 135.38100 143.77600 1.000 202.09310 37 ALA C O 1
ATOM 4048 N N . HIS C 1 82 ? 130.52900 134.27200 143.75100 1.000 200.21050 38 HIS C N 1
ATOM 4049 C CA . HIS C 1 82 ? 131.36900 135.40900 143.40500 1.000 200.21050 38 HIS C CA 1
ATOM 4050 C C . HIS C 1 82 ? 131.64700 135.35000 141.90900 1.000 200.21050 38 HIS C C 1
ATOM 4051 O O . HIS C 1 82 ? 132.09200 134.31500 141.40200 1.000 200.21050 38 HIS C O 1
ATOM 4065 N N . ARG C 1 83 ? 131.38800 136.45300 141.20400 1.000 205.08178 39 ARG C N 1
ATOM 4066 C CA . ARG C 1 83 ? 131.59500 136.44500 139.76000 1.000 205.08178 39 ARG C CA 1
ATOM 4067 C C . ARG C 1 83 ? 133.04000 136.14000 139.38200 1.000 205.08178 39 ARG C C 1
ATOM 4068 O O . ARG C 1 83 ? 133.29000 135.43900 138.39500 1.000 205.08178 39 ARG C O 1
ATOM 4089 N N . SER C 1 84 ? 134.01000 136.62500 140.16600 1.000 206.00361 40 SER C N 1
ATOM 4090 C CA . SER C 1 84 ? 135.39900 136.41800 139.76700 1.000 206.00361 40 SER C CA 1
ATOM 4091 C C . SER C 1 84 ? 135.79600 134.94900 139.78900 1.000 206.00361 40 SER C C 1
ATOM 4092 O O . SER C 1 84 ? 136.42800 134.47400 138.83700 1.000 206.00361 40 SER C O 1
ATOM 4100 N N . VAL C 1 85 ? 135.24200 134.16800 140.70800 1.000 203.55091 41 VAL C N 1
ATOM 4101 C CA . VAL C 1 85 ? 135.63900 132.76800 140.79500 1.000 203.55091 41 VAL C CA 1
ATOM 4102 C C . VAL C 1 85 ? 134.81900 131.94400 139.82700 1.000 203.55091 41 VAL C C 1
ATOM 4103 O O . VAL C 1 85 ? 135.35000 131.07600 139.12900 1.000 203.55091 41 VAL C O 1
ATOM 4116 N N . LEU C 1 86 ? 133.52000 132.21800 139.78400 1.000 204.72824 42 LEU C N 1
ATOM 4117 C CA . LEU C 1 86 ? 132.64400 131.46300 138.90900 1.000 204.72824 42 LEU C CA 1
ATOM 4118 C C . LEU C 1 86 ? 133.12700 131.61100 137.47400 1.000 204.72824 42 LEU C C 1
ATOM 4119 O O . LEU C 1 86 ? 133.28700 130.62300 136.74900 1.000 204.72824 42 LEU C O 1
ATOM 4135 N N . ALA C 1 87 ? 133.37100 132.85600 137.05200 1.000 204.48395 43 ALA C N 1
ATOM 4136 C CA . ALA C 1 87 ? 133.86100 133.10200 135.70200 1.000 204.48395 43 ALA C CA 1
ATOM 4137 C C . ALA C 1 87 ? 135.26400 132.54100 135.49600 1.000 204.48395 43 ALA C C 1
ATOM 4138 O O . ALA C 1 87 ? 135.56200 132.00600 134.42200 1.000 204.48395 43 ALA C O 1
ATOM 4145 N N . ALA C 1 88 ? 136.14800 132.64500 136.49800 1.000 204.47546 44 ALA C N 1
ATOM 4146 C CA . ALA C 1 88 ? 137.48900 132.10500 136.31100 1.000 204.47546 44 ALA C CA 1
ATOM 4147 C C . ALA C 1 88 ? 137.46100 130.60000 136.08700 1.000 204.47546 44 ALA C C 1
ATOM 4148 O O . ALA C 1 88 ? 138.27400 130.07000 135.32200 1.000 204.47546 44 ALA C O 1
ATOM 4155 N N . CYS C 1 89 ? 136.53500 129.89800 136.74200 1.000 209.35845 45 CYS C N 1
ATOM 4156 C CA . CYS C 1 89 ? 136.48600 128.44500 136.62900 1.000 209.35845 45 CYS C CA 1
ATOM 4157 C C . CYS C 1 89 ? 135.71800 127.98300 135.39600 1.000 209.35845 45 CYS C C 1
ATOM 4158 O O . CYS C 1 89 ? 136.12300 127.01800 134.73900 1.000 209.35845 45 CYS C O 1
ATOM 4166 N N . SE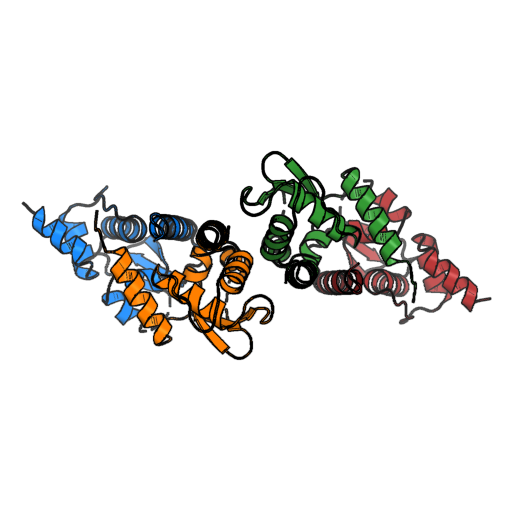R C 1 90 ? 134.61800 128.65300 135.06600 1.000 201.35213 46 SER C N 1
ATOM 4167 C CA . SER C 1 90 ? 133.73700 128.24100 133.97900 1.000 201.35213 46 SER C CA 1
ATOM 4168 C C . SER C 1 90 ? 133.79300 129.23700 132.82900 1.000 201.35213 46 SER C C 1
ATOM 4169 O O . SER C 1 90 ? 133.43500 130.40700 132.99600 1.000 201.35213 46 SER C O 1
ATOM 4177 N N . THR C 1 91 ? 134.24100 128.76400 131.66400 1.000 186.26504 47 THR C N 1
ATOM 4178 C CA . THR C 1 91 ? 134.31500 129.62800 130.49000 1.000 186.26504 47 THR C CA 1
ATOM 4179 C C . THR C 1 91 ? 132.93600 130.16200 130.12800 1.000 186.26504 47 THR C C 1
ATOM 4180 O O . THR C 1 91 ? 132.78800 131.33300 129.75700 1.000 186.26504 47 THR C O 1
ATOM 4191 N N . HIS C 1 92 ? 131.91200 129.31100 130.22900 1.000 185.97486 48 HIS C N 1
ATOM 4192 C CA . HIS C 1 92 ? 130.55800 129.72500 129.88300 1.000 185.97486 48 HIS C CA 1
ATOM 4193 C C . HIS C 1 92 ? 130.09700 130.87100 130.77300 1.000 185.97486 48 HIS C C 1
ATOM 4194 O O . HIS C 1 92 ? 129.55300 131.87200 130.28600 1.000 185.97486 48 HIS C O 1
ATOM 4208 N N . PHE C 1 93 ? 130.30100 130.75000 132.08600 1.000 197.32689 49 PHE C N 1
ATOM 4209 C CA . PHE C 1 93 ? 129.87900 131.83200 132.96500 1.000 197.32689 49 PHE C CA 1
ATOM 4210 C C . PHE C 1 93 ? 130.67200 133.09300 132.66300 1.000 197.32689 49 PHE C C 1
ATOM 4211 O O . PHE C 1 93 ? 130.13000 134.20200 132.70900 1.000 197.32689 49 PHE C O 1
ATOM 4228 N N . ARG C 1 94 ? 131.96600 132.94500 132.36900 1.000 193.44298 50 ARG C N 1
ATOM 4229 C CA . ARG C 1 94 ? 132.77700 134.11600 132.06500 1.000 193.44298 50 ARG C CA 1
ATOM 4230 C C . ARG C 1 94 ? 132.21800 134.83900 130.84900 1.000 193.44298 50 ARG C C 1
ATOM 4231 O O . ARG C 1 94 ? 132.13800 136.07300 130.82600 1.000 193.44298 50 ARG C O 1
ATOM 4252 N N . ALA C 1 95 ? 131.82000 134.07600 129.82900 1.000 191.19919 51 ALA C N 1
ATOM 4253 C CA . ALA C 1 95 ? 131.21400 134.67000 128.64400 1.000 191.19919 51 ALA C CA 1
ATOM 4254 C C . ALA C 1 95 ? 129.90000 135.35400 128.99000 1.000 191.19919 51 ALA C C 1
ATOM 4255 O O . ALA C 1 95 ? 129.58800 136.42600 128.45900 1.000 191.19919 51 ALA C O 1
ATOM 4262 N N . LEU C 1 96 ? 129.11700 134.74800 129.88600 1.000 190.88055 52 LEU C N 1
ATOM 4263 C CA . LEU C 1 96 ? 127.83900 135.34500 130.26100 1.000 190.88055 52 LEU C CA 1
ATOM 4264 C C . LEU C 1 96 ? 128.03400 136.66500 130.99600 1.000 190.88055 52 LEU C C 1
ATOM 4265 O O . LEU C 1 96 ? 127.27900 137.61900 130.77900 1.000 190.88055 52 LEU C O 1
ATOM 4281 N N . PHE C 1 97 ? 129.04000 136.74200 131.86800 1.000 199.30260 53 PHE C N 1
ATOM 4282 C CA . PHE C 1 97 ? 129.24700 137.96400 132.63800 1.000 199.30260 53 PHE C CA 1
ATOM 4283 C C . PHE C 1 97 ? 129.83700 139.06800 131.77100 1.000 199.30260 53 PHE C C 1
ATOM 4284 O O . PHE C 1 97 ? 129.50000 140.24600 131.94100 1.000 199.30260 53 PHE C O 1
ATOM 4301 N N . SER C 1 98 ? 130.71200 138.71000 130.83700 1.000 194.51463 54 SER C N 1
ATOM 4302 C CA . SER C 1 98 ? 131.32000 139.68700 129.94300 1.000 194.51463 54 SER C CA 1
ATOM 4303 C C . SER C 1 98 ? 130.32200 140.15100 128.88700 1.000 194.51463 54 SER C C 1
ATOM 4304 O O . SER C 1 98 ? 129.11800 140.20200 129.13600 1.000 194.51463 54 SER C O 1
ATOM 4312 N N . ASN C 1 107 ? 121.90900 140.10200 137.78600 1.000 200.52333 63 ASN C N 1
ATOM 4313 C CA . ASN C 1 107 ? 122.64800 139.50100 138.89000 1.000 200.52333 63 ASN C CA 1
ATOM 4314 C C . ASN C 1 107 ? 122.26400 138.03900 139.07900 1.000 200.52333 63 ASN C C 1
ATOM 4315 O O . ASN C 1 107 ? 123.03500 137.25400 139.63100 1.000 200.52333 63 ASN C O 1
ATOM 4325 N N . MET C 1 108 ? 121.07000 137.67600 138.62000 1.000 201.51405 64 MET C N 1
ATOM 4326 C CA . MET C 1 108 ? 120.55500 136.32200 138.75800 1.000 201.51405 64 MET C CA 1
ATOM 4327 C C . MET C 1 108 ? 120.70100 135.59300 137.43000 1.000 201.51405 64 MET C C 1
ATOM 4328 O O . MET C 1 108 ? 120.28600 136.10800 136.38600 1.000 201.51405 64 MET C O 1
ATOM 4342 N N . ILE C 1 109 ? 121.29000 134.40100 137.47200 1.000 197.71627 65 ILE C N 1
ATOM 4343 C CA . ILE C 1 109 ? 121.46400 133.56700 136.28700 1.000 197.71627 65 ILE C CA 1
ATOM 4344 C C . ILE C 1 109 ? 120.65200 132.29300 136.45600 1.000 197.71627 65 ILE C C 1
ATOM 4345 O O . ILE C 1 109 ? 120.80900 131.57700 137.45200 1.000 197.71627 65 ILE C O 1
ATOM 4361 N N . GLN C 1 110 ? 119.79800 132.00500 135.47700 1.000 201.04032 66 GLN C N 1
ATOM 4362 C CA . GLN C 1 110 ? 118.99900 130.78900 135.48700 1.000 201.04032 66 GLN C CA 1
ATOM 4363 C C . GLN C 1 110 ? 119.70100 129.70000 134.68800 1.000 201.04032 66 GLN C C 1
ATOM 4364 O O . GLN C 1 110 ? 120.20000 129.94200 133.58600 1.000 201.04032 66 GLN C O 1
ATOM 4378 N N . LEU C 1 111 ? 119.73500 128.49900 135.25400 1.000 198.41368 67 LEU C N 1
ATOM 4379 C CA . LEU C 1 111 ? 120.23800 127.31400 134.57800 1.000 198.41368 67 LEU C CA 1
ATOM 4380 C C . LEU C 1 111 ? 119.08200 126.36700 134.28400 1.000 198.41368 67 LEU C C 1
ATOM 4381 O O . LEU C 1 111 ? 118.08000 126.34500 135.00400 1.000 198.41368 67 LEU C O 1
ATOM 4397 N N . ASP C 1 112 ? 119.22600 125.58200 133.22000 1.000 202.91790 68 ASP C N 1
ATOM 4398 C CA . ASP C 1 112 ? 118.21500 124.58100 132.91100 1.000 202.91790 68 ASP C CA 1
ATOM 4399 C C . ASP C 1 112 ? 118.14100 123.56700 134.04300 1.000 202.91790 68 ASP C C 1
ATOM 4400 O O . ASP C 1 112 ? 119.15100 122.96800 134.42500 1.000 202.91790 68 ASP C O 1
ATOM 4409 N N . SER C 1 113 ? 116.93700 123.37200 134.57800 1.000 209.81418 69 SER C N 1
ATOM 4410 C CA . SER C 1 113 ? 116.76300 122.49900 135.73000 1.000 209.81418 69 SER C CA 1
ATOM 4411 C C . SER C 1 113 ? 116.84000 121.02100 135.37800 1.000 209.81418 69 SER C C 1
ATOM 4412 O O . SER C 1 113 ? 116.95500 120.19500 136.29000 1.000 209.81418 69 SER C O 1
ATOM 4420 N N . GLU C 1 114 ? 116.78200 120.66400 134.09600 1.000 203.34133 70 GLU C N 1
ATOM 4421 C CA . GLU C 1 114 ? 116.82400 119.26100 133.71000 1.000 203.34133 70 GLU C CA 1
ATOM 4422 C C . GLU C 1 114 ? 118.21800 118.79700 133.32200 1.000 203.34133 70 GLU C C 1
ATOM 4423 O O . GLU C 1 114 ? 118.55200 117.62800 133.54000 1.000 203.34133 70 GLU C O 1
ATOM 4435 N N . VAL C 1 115 ? 119.03600 119.68100 132.75300 1.000 199.19228 71 VAL C N 1
ATOM 4436 C CA . VAL C 1 115 ? 120.39900 119.30700 132.39400 1.000 199.19228 71 VAL C CA 1
ATOM 4437 C C . VAL C 1 115 ? 121.29500 119.30400 133.62500 1.000 199.19228 71 VAL C C 1
ATOM 4438 O O . VAL C 1 115 ? 122.04900 118.35400 133.86500 1.000 199.19228 71 VAL C O 1
ATOM 4451 N N . VAL C 1 116 ? 121.22400 120.37000 134.41600 1.000 197.57628 72 VAL C N 1
ATOM 4452 C CA . VAL C 1 116 ? 121.99400 120.52100 135.64500 1.000 197.57628 72 VAL C CA 1
ATOM 4453 C C . VAL C 1 116 ? 121.03900 120.43800 136.82700 1.000 197.57628 72 VAL C C 1
ATOM 4454 O O . VAL C 1 116 ? 120.17200 121.30500 136.99200 1.000 197.57628 72 VAL C O 1
ATOM 4467 N N . THR C 1 117 ? 121.18500 119.40600 137.65200 1.000 203.57348 73 THR C N 1
ATOM 4468 C CA . THR C 1 117 ? 120.29500 119.26700 138.79100 1.000 203.57348 73 THR C CA 1
ATOM 4469 C C . THR C 1 117 ? 120.83200 120.10300 139.94900 1.000 203.57348 73 THR C C 1
ATOM 4470 O O . THR C 1 117 ? 122.00300 120.49200 139.97300 1.000 203.57348 73 THR C O 1
ATOM 4481 N N . ALA C 1 118 ? 119.96400 120.38100 140.92500 1.000 205.78447 74 ALA C N 1
ATOM 4482 C CA . ALA C 1 118 ? 120.40100 121.19800 142.05200 1.000 205.78447 74 ALA C CA 1
ATOM 4483 C C . ALA C 1 1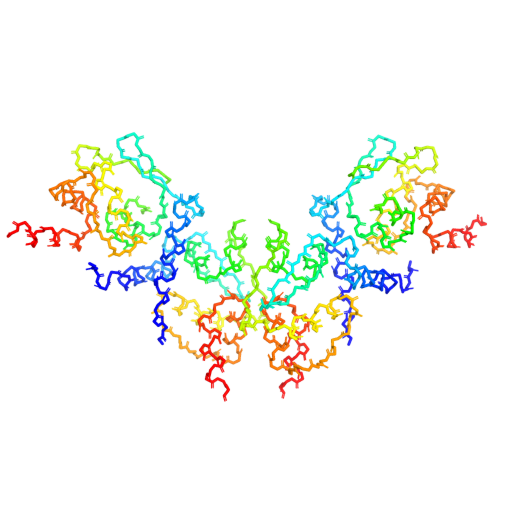18 ? 121.48800 120.50000 142.85800 1.000 205.78447 74 ALA C C 1
ATOM 4484 O O . ALA C 1 118 ? 122.43800 121.14300 143.32300 1.000 205.78447 74 ALA C O 1
ATOM 4491 N 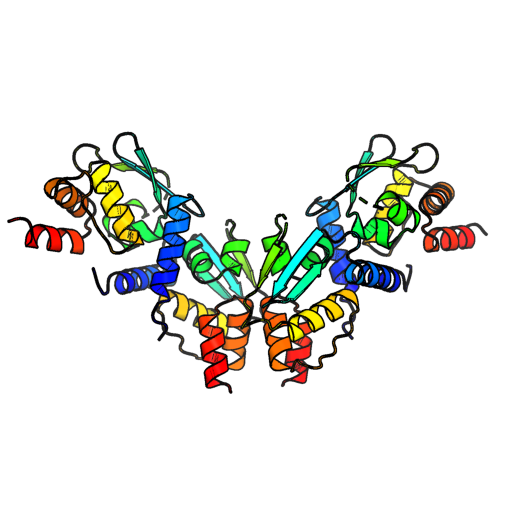N . GLU C 1 119 ? 121.39300 119.17600 143.00200 1.000 221.43227 75 GLU C N 1
ATOM 4492 C CA . GLU C 1 119 ? 122.38100 118.47100 143.81000 1.000 221.43227 75 GLU C CA 1
ATOM 4493 C C . GLU C 1 119 ? 123.72000 118.41300 143.09000 1.000 221.43227 75 GLU C C 1
ATOM 4494 O O . GLU C 1 119 ? 124.77400 118.66300 143.69300 1.000 221.43227 75 GLU C O 1
ATOM 4506 N N . ALA C 1 120 ? 123.69300 118.12400 141.78700 1.000 209.61437 76 ALA C N 1
ATOM 4507 C CA . ALA C 1 120 ? 124.93600 118.08800 141.03400 1.000 209.61437 76 ALA C CA 1
ATOM 4508 C C . ALA C 1 120 ? 125.56200 119.46900 141.01600 1.000 209.61437 76 ALA C C 1
ATOM 4509 O O . ALA C 1 120 ? 126.78700 119.61000 141.10400 1.000 209.61437 76 ALA C O 1
ATOM 4516 N N . PHE C 1 121 ? 124.73000 120.50600 140.90900 1.000 202.13816 77 PHE C N 1
ATOM 4517 C CA . PHE C 1 121 ? 125.26400 121.85700 140.87100 1.000 202.13816 77 PHE C CA 1
ATOM 4518 C C . PHE C 1 121 ? 125.94400 122.18000 142.19000 1.000 202.13816 77 PHE C C 1
ATOM 4519 O O . PHE C 1 121 ? 127.03700 122.75700 142.21500 1.000 202.13816 77 PHE C O 1
ATOM 4536 N N . ALA C 1 122 ? 125.27200 121.87900 143.30600 1.000 206.98627 78 ALA C N 1
ATOM 4537 C CA . ALA C 1 122 ? 125.86000 122.18300 144.60400 1.000 206.98627 78 ALA C CA 1
ATOM 4538 C C . ALA C 1 122 ? 127.18800 121.45800 144.76000 1.000 206.98627 78 ALA C C 1
ATOM 4539 O O . ALA C 1 122 ? 128.16700 122.02600 145.26300 1.000 206.98627 78 ALA C O 1
ATOM 4546 N N . ALA C 1 123 ? 127.24400 120.20000 144.30900 1.000 208.12758 79 ALA C N 1
ATOM 4547 C CA . ALA C 1 123 ? 128.48600 119.44400 144.41000 1.000 208.12758 79 ALA C CA 1
ATOM 4548 C C . ALA C 1 123 ? 129.57700 120.08200 143.56200 1.000 208.12758 79 ALA C C 1
ATOM 4549 O O . ALA C 1 123 ? 130.73500 120.18100 143.98900 1.000 208.12758 79 ALA C O 1
ATOM 4556 N N . LEU C 1 124 ? 129.21900 120.54900 142.36400 1.000 205.68731 80 LEU C N 1
ATOM 4557 C CA . LEU C 1 124 ? 130.22000 121.15700 141.49800 1.000 205.68731 80 LEU C CA 1
ATOM 4558 C C . LEU C 1 124 ? 130.72100 122.46300 142.08700 1.000 205.68731 80 LEU C C 1
ATOM 4559 O O . LEU C 1 124 ? 131.90700 122.77900 141.97700 1.000 205.68731 80 LEU C O 1
ATOM 4575 N N . ILE C 1 125 ? 129.83500 123.24300 142.70300 1.000 203.64441 81 ILE C N 1
ATOM 4576 C CA . ILE C 1 125 ? 130.27300 124.49300 143.31200 1.000 203.64441 81 ILE C CA 1
ATOM 4577 C C . ILE C 1 125 ? 131.21400 124.19400 144.47100 1.000 203.64441 81 ILE C C 1
ATOM 4578 O O . ILE C 1 125 ? 132.24600 124.86600 144.65300 1.000 203.64441 81 ILE C O 1
ATOM 4594 N N . ASP C 1 126 ? 130.87300 123.18700 145.28200 1.000 216.11887 82 ASP C N 1
ATOM 4595 C CA . ASP C 1 126 ? 131.76600 122.84700 146.37800 1.000 216.11887 82 ASP C CA 1
ATOM 4596 C C . ASP C 1 126 ? 133.12600 122.46300 145.82300 1.000 216.11887 82 ASP C C 1
ATOM 4597 O O . ASP C 1 126 ? 134.15700 122.85100 146.37600 1.000 216.11887 82 ASP C O 1
ATOM 4606 N N . MET C 1 127 ? 133.14900 121.66900 144.74900 1.000 213.17533 83 MET C N 1
ATOM 4607 C CA . MET C 1 127 ? 134.42900 121.30300 144.15300 1.000 213.17533 83 MET C CA 1
ATOM 4608 C C . MET C 1 127 ? 135.15700 122.55000 143.67200 1.000 213.17533 83 MET C C 1
ATOM 4609 O O . MET C 1 127 ? 136.37500 122.68400 143.83500 1.000 213.17533 83 MET C O 1
ATOM 4623 N N . MET C 1 128 ? 134.40000 123.47200 143.07600 1.000 202.41696 84 MET C N 1
ATOM 4624 C CA . MET C 1 128 ? 134.94800 124.70000 142.51900 1.000 202.41696 84 MET C CA 1
ATOM 4625 C C . MET C 1 128 ? 135.71500 125.49000 143.56200 1.000 202.41696 84 MET C C 1
ATOM 4626 O O . MET C 1 128 ? 136.75500 126.08700 143.26100 1.000 202.41696 84 MET C O 1
ATOM 4640 N N . TYR C 1 129 ? 135.22000 125.50200 144.79800 1.000 205.23378 85 TYR C N 1
ATOM 4641 C CA . TYR C 1 129 ? 135.89000 126.27600 145.83700 1.000 205.23378 85 TYR C CA 1
ATOM 4642 C C . TYR C 1 129 ? 136.76400 125.45500 146.77900 1.000 205.23378 85 TYR C C 1
ATOM 4643 O O . TYR C 1 129 ? 137.56500 126.04700 147.51000 1.000 205.23378 85 TYR C O 1
ATOM 4661 N N . THR C 1 130 ? 136.65000 124.12500 146.79200 1.000 212.80065 86 THR C N 1
ATOM 4662 C CA . THR C 1 130 ? 137.41700 123.31200 147.72500 1.000 212.80065 86 THR C CA 1
ATOM 4663 C C . THR C 1 130 ? 138.39300 122.33900 147.07900 1.000 212.80065 86 THR C C 1
ATOM 4664 O O . THR C 1 130 ? 139.27700 121.83900 147.78200 1.000 212.80065 86 THR C O 1
ATOM 4675 N N . SER C 1 131 ? 138.26000 122.04600 145.78500 1.000 213.91175 87 SER C N 1
ATOM 4676 C CA . SER C 1 131 ? 139.04100 121.03400 145.07500 1.000 213.91175 87 SER C CA 1
ATOM 4677 C C . SER C 1 131 ? 138.61000 119.61600 145.43000 1.000 213.91175 87 SER C C 1
ATOM 4678 O O . SER C 1 131 ? 139.24600 118.65800 144.97200 1.000 213.91175 87 SER C O 1
ATOM 4686 N N . THR C 1 132 ? 137.55600 119.44500 146.22600 1.000 218.18082 88 THR C N 1
ATOM 4687 C CA . THR C 1 132 ? 137.03200 118.13600 146.59900 1.000 218.18082 88 THR C CA 1
ATOM 4688 C C . THR C 1 132 ? 135.61500 118.01200 146.06300 1.000 218.18082 88 THR C C 1
ATOM 4689 O O . THR C 1 132 ? 134.76200 118.85700 146.35300 1.000 218.18082 88 THR C O 1
ATOM 4700 N N . LEU C 1 133 ? 135.37000 116.96200 145.28300 1.000 209.55508 89 LEU C N 1
ATOM 4701 C CA . LEU C 1 133 ? 134.05900 116.69100 144.70300 1.000 209.55508 89 LEU C CA 1
ATOM 4702 C C . LEU C 1 133 ? 133.48400 115.40000 145.26800 1.000 209.55508 89 LEU C C 1
ATOM 4703 O O . LEU C 1 133 ? 134.02100 114.31300 145.02600 1.000 209.55508 89 LEU C O 1
ATOM 4719 N N . MET C 1 134 ? 132.39500 115.52900 146.02000 1.000 212.44646 90 MET C N 1
ATOM 4720 C CA . MET C 1 134 ? 131.67000 114.40200 146.58300 1.000 212.44646 90 MET C CA 1
ATOM 4721 C C . MET C 1 134 ? 130.20300 114.61700 146.25000 1.000 212.44646 90 MET C C 1
ATOM 4722 O O . MET C 1 134 ? 129.74100 115.75700 146.14800 1.000 212.44646 90 MET C O 1
ATOM 4736 N N . LEU C 1 135 ? 129.46800 113.52700 146.08200 1.000 212.45528 91 LEU C N 1
ATOM 4737 C CA . LEU C 1 135 ? 128.08100 113.58600 145.64600 1.000 212.45528 91 LEU C CA 1
ATOM 4738 C C . LEU C 1 135 ? 127.15900 113.35800 146.84800 1.000 212.45528 91 LEU C C 1
ATOM 4739 O O . LEU C 1 135 ? 127.43900 113.91800 147.91300 1.000 212.45528 91 LEU C O 1
ATOM 4755 N N . GLY C 1 136 ? 126.09200 112.57600 146.72400 1.000 229.75183 92 GLY C N 1
ATOM 4756 C CA . GLY C 1 136 ? 125.05900 112.38800 147.72000 1.000 229.75183 92 GLY C CA 1
ATOM 4757 C C . GLY C 1 136 ? 123.84600 113.11600 147.18200 1.000 229.75183 92 GLY C C 1
ATOM 4758 O O . GLY C 1 136 ? 123.92300 114.32200 146.93000 1.000 229.75183 92 GLY C O 1
ATOM 4762 N N . GLU C 1 137 ? 122.72900 112.41800 146.98700 1.000 245.16870 93 GLU C N 1
ATOM 4763 C CA . GLU C 1 137 ? 121.54300 112.98900 146.35700 1.000 245.16870 93 GLU C CA 1
ATOM 4764 C C . GLU C 1 137 ? 121.82400 113.34300 144.90100 1.000 245.16870 93 GLU C C 1
ATOM 4765 O O . GLU C 1 137 ? 121.00800 114.01500 144.25700 1.000 245.16870 93 GLU C O 1
ATOM 4777 N N . SER C 1 138 ? 122.96600 112.90600 144.37200 1.000 223.99034 94 SER C N 1
ATOM 4778 C CA . SER C 1 138 ? 123.41100 113.16200 143.01100 1.000 223.99034 94 SER C CA 1
ATOM 4779 C C . SER C 1 138 ? 124.28600 111.99200 142.58800 1.000 223.99034 94 SER C C 1
ATOM 4780 O O . SER C 1 138 ? 125.07600 111.49000 143.39100 1.000 223.99034 94 SER C O 1
ATOM 4788 N N . ASN C 1 139 ? 124.14800 111.55900 141.33900 1.000 212.39416 95 ASN C N 1
ATOM 4789 C CA . ASN C 1 139 ? 124.95800 110.46300 140.82900 1.000 212.39416 95 ASN C CA 1
ATOM 4790 C C . ASN C 1 139 ? 126.02800 110.97300 139.86600 1.000 212.39416 95 ASN C C 1
ATOM 4791 O O . ASN C 1 139 ? 126.15800 112.17200 139.60400 1.000 212.39416 95 ASN C O 1
ATOM 4802 N N . VAL C 1 140 ? 126.79700 110.02200 139.33400 1.000 208.77595 96 VAL C N 1
ATOM 4803 C CA . VAL C 1 140 ? 127.90100 110.34200 138.43400 1.000 208.77595 96 VAL C CA 1
ATOM 4804 C C . VAL C 1 140 ? 127.40700 110.96300 137.13500 1.000 208.77595 96 VAL C C 1
ATOM 4805 O O . VAL C 1 140 ? 128.01200 111.91000 136.62100 1.000 208.77595 96 VAL C O 1
ATOM 4818 N N . MET C 1 141 ? 126.33600 110.42700 136.55300 1.000 212.06810 97 MET C N 1
ATOM 4819 C CA . MET C 1 141 ? 125.91200 110.93800 135.25500 1.000 212.06810 97 MET C CA 1
ATOM 4820 C C . MET C 1 141 ? 125.47200 112.39400 135.34500 1.000 212.06810 97 MET C C 1
ATOM 4821 O O . MET C 1 141 ? 125.77600 113.20000 134.45200 1.000 212.06810 97 MET C O 1
ATOM 4835 N N . ASP C 1 142 ? 124.83100 112.77700 136.45200 1.000 214.00943 98 ASP C N 1
ATOM 4836 C CA . ASP C 1 142 ? 124.38500 114.16000 136.56100 1.000 214.00943 98 ASP C CA 1
ATOM 4837 C C . ASP C 1 142 ? 125.56100 115.10000 136.77900 1.000 214.00943 98 ASP C C 1
ATOM 4838 O O . ASP C 1 142 ? 125.59700 116.19400 136.20200 1.000 214.00943 98 ASP C O 1
ATOM 4847 N N . VAL C 1 143 ? 126.56600 114.67300 137.54700 1.000 210.63616 99 VAL C N 1
ATOM 4848 C CA . VAL C 1 143 ? 127.69800 115.56100 137.78300 1.000 210.63616 99 VAL C CA 1
ATOM 4849 C C . VAL C 1 143 ? 128.51400 115.68300 136.50700 1.000 210.63616 99 VAL C C 1
ATOM 4850 O O . VAL C 1 143 ? 129.03000 116.75600 136.18200 1.000 210.63616 99 VAL C O 1
ATOM 4863 N N . LEU C 1 144 ? 128.60900 114.59200 135.74500 1.000 193.66096 100 LEU C N 1
ATOM 4864 C CA . LEU C 1 144 ? 129.34900 114.62300 134.49000 1.000 193.66096 100 LEU C CA 1
ATOM 4865 C C . LEU C 1 144 ? 128.69300 115.58600 133.51500 1.000 193.66096 100 LEU C C 1
ATOM 4866 O O . LEU C 1 144 ? 129.35900 116.44900 132.92400 1.000 193.66096 100 LEU C O 1
ATOM 4882 N N . LEU C 1 145 ? 127.37200 115.47300 133.34900 1.000 193.64935 101 LEU C N 1
ATOM 4883 C CA . LEU C 1 145 ? 126.72200 116.32800 132.36900 1.000 193.64935 101 LEU C CA 1
ATOM 4884 C C . LEU C 1 145 ? 126.73500 117.77600 132.83300 1.000 193.64935 101 LEU C C 1
ATOM 4885 O O . LEU C 1 145 ? 126.89900 118.69100 132.01800 1.000 193.64935 101 LEU C O 1
ATOM 4901 N N . ALA C 1 146 ? 126.58400 118.00900 134.14000 1.000 198.43095 102 ALA C N 1
ATOM 4902 C CA . ALA C 1 146 ? 126.62600 119.38000 134.62700 1.000 198.43095 102 ALA C CA 1
ATOM 4903 C C . ALA C 1 146 ? 128.01000 119.98200 134.42700 1.000 198.43095 102 ALA C C 1
ATOM 4904 O O . ALA C 1 146 ? 128.13400 121.15700 134.06400 1.000 198.43095 102 ALA C O 1
ATOM 4911 N N . ALA C 1 147 ? 129.06500 119.19200 134.65400 1.000 199.35418 103 ALA C N 1
ATOM 4912 C CA . ALA C 1 147 ? 130.41400 119.70300 134.45100 1.000 199.35418 103 ALA C CA 1
ATOM 4913 C C . ALA C 1 147 ? 130.64100 120.03400 132.98700 1.000 199.35418 103 ALA C C 1
ATOM 4914 O O . ALA C 1 147 ? 131.29200 121.03200 132.65700 1.000 199.35418 103 ALA C O 1
ATOM 4921 N N . SER C 1 148 ? 130.10600 119.20300 132.09000 1.000 193.86661 104 SER C N 1
ATOM 4922 C CA . SER C 1 148 ? 130.26500 119.47900 130.66800 1.000 193.86661 104 SER C CA 1
ATOM 4923 C C . SER C 1 148 ? 129.54800 120.77100 130.31500 1.000 193.86661 104 SER C C 1
ATOM 4924 O O . SER C 1 148 ? 130.07900 121.61700 129.58500 1.000 193.86661 104 SER C O 1
ATOM 4932 N N . HIS C 1 149 ? 128.33200 120.92900 130.83500 1.000 186.46737 105 HIS C N 1
ATOM 4933 C CA . HIS C 1 149 ? 127.51500 122.09900 130.54300 1.000 186.46737 105 HIS C CA 1
ATOM 4934 C C . HIS C 1 149 ? 128.23100 123.38600 130.93400 1.000 186.46737 105 HIS C C 1
ATOM 4935 O O . HIS C 1 149 ? 128.16900 124.38500 130.20800 1.000 186.46737 105 HIS C O 1
ATOM 4949 N N . LEU C 1 150 ? 128.91700 123.38100 132.07700 1.000 188.46847 106 LEU C N 1
ATOM 4950 C CA . LEU C 1 150 ? 129.60900 124.55800 132.58400 1.000 188.46847 106 LEU C CA 1
ATOM 4951 C C . LEU C 1 150 ? 131.08600 124.62100 132.19800 1.000 188.46847 106 LEU C C 1
ATOM 4952 O O . LEU C 1 150 ? 131.80200 125.49700 132.69400 1.000 188.46847 106 LEU C O 1
ATOM 4968 N N . HIS C 1 151 ? 131.55900 123.72600 131.33300 1.000 191.71615 107 HIS C N 1
ATOM 4969 C CA . HIS C 1 151 ? 132.95300 123.73900 130.88000 1.000 191.71615 107 HIS C CA 1
ATOM 4970 C C . HIS C 1 151 ? 133.95900 123.60800 132.02400 1.000 191.71615 107 HIS C C 1
ATOM 4971 O O . HIS C 1 151 ? 135.00600 124.25900 132.02500 1.000 191.71615 107 HIS C O 1
ATOM 4985 N N . LEU C 1 152 ? 133.65200 122.76000 133.00600 1.000 200.10679 108 LEU C N 1
ATOM 4986 C CA . LEU C 1 152 ? 134.58400 122.49200 134.10400 1.000 200.10679 108 LEU C CA 1
ATOM 4987 C C . LEU C 1 152 ? 135.45200 121.32500 133.64200 1.000 200.10679 108 LEU C C 1
ATOM 4988 O O . LEU C 1 152 ? 135.27600 120.17200 134.04000 1.000 200.10679 108 LEU C O 1
ATOM 5004 N N . ASN C 1 153 ? 136.41600 121.65000 132.77400 1.000 192.43444 109 ASN C N 1
ATOM 5005 C CA . ASN C 1 153 ? 137.14500 120.60900 132.05600 1.000 192.43444 109 ASN C CA 1
ATOM 5006 C C . ASN C 1 153 ? 137.86900 119.64000 132.98300 1.000 192.43444 109 ASN C C 1
ATOM 5007 O O . ASN C 1 153 ? 137.98300 118.45300 132.65600 1.000 192.43444 109 ASN C O 1
ATOM 5018 N N . SER C 1 154 ? 138.34800 120.09500 134.14400 1.000 208.32368 110 SER C N 1
ATOM 5019 C CA . SER C 1 154 ? 139.01200 119.14700 135.03300 1.000 208.32368 110 SER C CA 1
ATOM 5020 C C . SER C 1 154 ? 138.01200 118.12200 135.53800 1.000 208.32368 110 SER C C 1
ATOM 5021 O O . SER C 1 154 ? 138.30100 116.91600 135.58500 1.000 208.32368 110 SER C O 1
ATOM 5029 N N . VAL C 1 155 ? 136.78900 118.57500 135.80900 1.000 210.84324 111 VAL C N 1
ATOM 5030 C CA . VAL C 1 155 ? 135.77600 117.67500 136.33000 1.000 210.84324 111 VAL C CA 1
ATOM 5031 C C . VAL C 1 155 ? 135.33500 116.73800 135.22500 1.000 210.84324 111 VAL C C 1
ATOM 5032 O O . VAL C 1 155 ? 135.12900 115.54100 135.44900 1.000 210.84324 111 VAL C O 1
ATOM 5045 N N . VAL C 1 156 ? 135.16500 117.27500 134.01500 1.000 196.96077 112 VAL C N 1
ATOM 5046 C CA . VAL C 1 156 ? 134.70600 116.45100 132.90800 1.000 196.96077 112 VAL C CA 1
ATOM 5047 C C . VAL C 1 156 ? 135.71900 115.35200 132.63900 1.000 196.96077 112 VAL C C 1
ATOM 5048 O O . VAL C 1 156 ? 135.35700 114.18600 132.44800 1.000 196.96077 112 VAL C O 1
ATOM 5061 N N . LYS C 1 157 ? 137.00800 115.70500 132.61800 1.000 196.81444 113 LYS C N 1
ATOM 5062 C CA . LYS C 1 157 ? 138.03100 114.70200 132.35200 1.000 196.81444 113 LYS C CA 1
ATOM 5063 C C . LYS C 1 157 ? 138.06500 113.64200 133.44500 1.000 196.81444 113 LYS C C 1
ATOM 5064 O O . LYS C 1 157 ? 138.12200 112.44000 133.15000 1.000 196.81444 113 LYS C O 1
ATOM 5083 N N . ALA C 1 158 ? 137.98200 114.05600 134.71600 1.000 205.93953 114 ALA C N 1
ATOM 5084 C CA . ALA C 1 158 ? 138.03100 113.06100 135.78300 1.000 205.93953 114 ALA C CA 1
ATOM 5085 C C . ALA C 1 158 ? 136.80700 112.15700 135.74000 1.000 205.93953 114 ALA C C 1
ATOM 5086 O O . ALA C 1 158 ? 136.91400 110.93600 135.94100 1.000 205.93953 114 ALA C O 1
ATOM 5093 N N . CYS C 1 159 ? 135.63300 112.73000 135.46500 1.000 209.26214 115 CYS C N 1
ATOM 5094 C CA . CYS C 1 159 ? 134.43100 111.91400 135.45300 1.000 209.26214 115 CYS C CA 1
ATOM 5095 C C . CYS C 1 159 ? 134.47200 110.95700 134.27600 1.000 209.26214 115 CYS C C 1
ATOM 5096 O O . CYS C 1 159 ? 134.04500 109.80700 134.39300 1.000 209.26214 115 CYS C O 1
ATOM 5104 N N . LYS C 1 160 ? 134.94100 111.42900 133.11900 1.000 192.50971 116 LYS C N 1
ATOM 5105 C CA . LYS C 1 160 ? 135.04100 110.55700 131.95800 1.000 192.50971 116 LYS C CA 1
ATOM 5106 C C . LYS C 1 160 ? 135.97200 109.39500 132.27100 1.000 192.50971 116 LYS C C 1
ATOM 5107 O O . LYS C 1 160 ? 135.70500 108.24400 131.90600 1.000 192.50971 116 LYS C O 1
ATOM 5126 N N . HIS C 1 161 ? 137.07600 109.69700 132.96100 1.000 205.30938 117 HIS C N 1
ATOM 5127 C CA . HIS C 1 161 ? 138.06100 108.68600 133.32800 1.000 205.30938 117 HIS C CA 1
ATOM 5128 C C . HIS C 1 161 ? 137.45600 107.61300 134.22500 1.000 205.30938 117 HIS C C 1
ATOM 5129 O O . HIS C 1 161 ? 137.62200 106.41300 133.97700 1.000 205.30938 117 HIS C O 1
ATOM 5143 N N . TYR C 1 162 ? 136.74400 108.02700 135.27700 1.000 208.47066 118 TYR C N 1
ATOM 5144 C CA . TYR C 1 162 ? 136.13900 107.04200 136.17300 1.000 208.47066 118 TYR C CA 1
ATOM 5145 C C . TYR C 1 162 ? 134.93500 106.33600 135.55900 1.000 208.47066 118 TYR C C 1
ATOM 5146 O O . TYR C 1 162 ? 134.69600 105.16100 135.85900 1.000 208.47066 118 TYR C O 1
ATOM 5164 N N . LEU C 1 163 ? 134.16900 107.01400 134.70600 1.000 196.84281 119 LEU C N 1
ATOM 5165 C CA . LEU C 1 163 ? 133.00400 106.38000 134.09700 1.000 196.84281 119 LEU C CA 1
ATOM 5166 C C . LEU C 1 163 ? 133.40900 105.26000 133.14900 1.000 196.84281 119 LEU C C 1
ATOM 5167 O O . LEU C 1 163 ? 132.79700 104.18500 133.15300 1.000 196.84281 119 LEU C O 1
ATOM 5183 N N . THR C 1 164 ? 134.43100 105.48700 132.33200 1.000 209.80935 120 THR C N 1
ATOM 5184 C CA . THR C 1 164 ? 134.87000 104.48400 131.37100 1.000 209.80935 120 THR C CA 1
ATOM 5185 C C . THR C 1 164 ? 135.50700 103.30200 132.09400 1.000 209.80935 120 THR C C 1
ATOM 5186 O O . THR C 1 164 ? 134.86600 102.27200 132.30300 1.000 209.80935 120 THR C O 1
ATOM 5197 N N . ASP D 1 46 ? 140.51500 115.01200 144.06100 1.000 207.63507 2 ASP D N 1
ATOM 5198 C CA . ASP D 1 46 ? 141.65000 115.92700 144.02100 1.000 207.63507 2 ASP D CA 1
ATOM 5199 C C . ASP D 1 46 ? 141.98500 116.30600 142.58400 1.000 207.63507 2 ASP D C 1
ATOM 5200 O O . ASP D 1 46 ? 142.11400 115.44100 141.71800 1.000 207.63507 2 ASP D O 1
ATOM 5208 N N . PHE D 1 47 ? 142.12800 117.60600 142.33600 1.000 200.06623 3 PHE D N 1
ATOM 5209 C CA . PHE D 1 47 ? 142.42300 118.14200 141.00800 1.000 200.06623 3 PHE D CA 1
ATOM 5210 C C . PHE D 1 47 ? 143.64000 119.05400 141.08200 1.000 200.06623 3 PHE D C 1
ATOM 5211 O O . PHE D 1 47 ? 143.50500 120.28500 141.11200 1.000 200.06623 3 PHE D O 1
ATOM 5228 N N . PRO D 1 48 ? 144.84500 118.48700 141.12800 1.000 198.98147 4 PRO D N 1
ATOM 5229 C CA . PRO D 1 48 ? 146.04100 119.33300 141.21800 1.000 198.98147 4 PRO D CA 1
ATOM 5230 C C . PRO D 1 48 ? 146.10300 120.30400 140.04800 1.000 198.98147 4 PRO D C 1
ATOM 5231 O O . PRO D 1 48 ? 145.76400 119.96100 138.91400 1.000 198.98147 4 PRO D O 1
ATOM 5242 N N . GLY D 1 49 ? 146.53800 121.52800 140.33700 1.000 198.90241 5 GLY D N 1
ATOM 5243 C CA . GLY D 1 49 ? 146.68300 122.55200 139.32600 1.000 198.90241 5 GLY D CA 1
ATOM 5244 C C . GLY D 1 49 ? 145.44400 123.39500 139.11900 1.000 198.90241 5 GLY D C 1
ATOM 5245 O O . GLY D 1 49 ? 145.50200 124.39100 138.38600 1.000 198.90241 5 GLY D O 1
ATOM 5249 N N . HIS D 1 50 ? 144.32700 123.02300 139.74500 1.000 198.58965 6 HIS D N 1
ATOM 5250 C CA . HIS D 1 50 ? 143.07800 123.75800 139.57500 1.000 198.58965 6 HIS D CA 1
ATOM 5251 C C . HIS D 1 50 ? 143.22200 125.19500 140.06300 1.000 198.58965 6 HIS D C 1
ATOM 5252 O O . HIS D 1 50 ? 142.85100 126.15100 139.36300 1.000 198.58965 6 HIS D O 1
ATOM 5266 N N . PHE D 1 51 ? 143.81500 125.37000 141.24700 1.000 201.73997 7 PHE D N 1
ATOM 5267 C CA . PHE D 1 51 ? 143.92400 126.70900 141.80600 1.000 201.73997 7 PHE D CA 1
ATOM 5268 C C . PHE D 1 51 ? 144.88100 127.55900 140.99000 1.000 201.73997 7 PHE D C 1
ATOM 5269 O O . PHE D 1 51 ? 144.66900 128.76800 140.84600 1.000 201.73997 7 PHE D O 1
ATOM 5286 N N . GLU D 1 52 ? 145.94000 126.95000 140.45600 1.000 205.47020 8 GLU D N 1
ATOM 5287 C CA . GLU D 1 52 ? 146.89300 127.71400 139.66400 1.000 205.47020 8 GLU D CA 1
ATOM 5288 C C . GLU D 1 52 ? 146.24500 128.23200 138.38900 1.000 205.47020 8 GLU D C 1
ATOM 5289 O O . GLU D 1 52 ? 146.47900 129.37800 137.99300 1.000 205.47020 8 GLU D O 1
ATOM 5301 N N . GLN D 1 53 ? 145.41200 127.41500 137.73900 1.000 198.73815 9 GLN D N 1
ATOM 5302 C CA . GLN D 1 53 ? 144.73800 127.89300 136.53800 1.000 198.73815 9 GLN D CA 1
ATOM 5303 C C . GLN D 1 53 ? 143.73000 128.97800 136.88600 1.000 198.73815 9 GLN D C 1
ATOM 5304 O O . GLN D 1 53 ? 143.59100 129.97300 136.15400 1.000 198.73815 9 GLN D O 1
ATOM 5318 N N . ILE D 1 54 ? 143.06700 128.84400 138.03800 1.000 198.88331 10 ILE D N 1
ATOM 5319 C CA . ILE D 1 54 ? 142.10700 129.87200 138.41800 1.000 198.88331 10 ILE D CA 1
ATOM 5320 C C . ILE D 1 54 ? 142.82800 131.18700 138.64400 1.000 198.88331 10 ILE D C 1
ATOM 5321 O O . ILE D 1 54 ? 142.38000 132.24700 138.19300 1.000 198.88331 10 ILE D O 1
ATOM 5337 N N . PHE D 1 55 ? 143.95200 131.14300 139.35800 1.000 204.31762 11 PHE D N 1
ATOM 5338 C CA . PHE D 1 55 ? 144.68900 132.37000 139.61800 1.000 204.31762 11 PHE D CA 1
ATOM 5339 C C . PHE D 1 55 ? 145.29800 132.93000 138.34200 1.000 204.31762 11 PHE D C 1
ATOM 5340 O O . PHE D 1 55 ? 145.43700 134.14700 138.21400 1.000 204.31762 11 PHE D O 1
ATOM 5357 N N . GLN D 1 56 ? 145.68500 132.06900 137.39700 1.000 209.82828 12 GLN D N 1
ATOM 5358 C CA . GLN D 1 56 ? 146.19900 132.57300 136.12900 1.000 209.82828 12 GLN D CA 1
ATOM 5359 C C . GLN D 1 56 ? 145.12600 133.37200 135.40500 1.000 209.82828 12 GLN D C 1
ATOM 5360 O O . GLN D 1 56 ? 145.39400 134.45700 134.86900 1.000 209.82828 12 GLN D O 1
ATOM 5374 N N . GLN D 1 57 ? 143.87700 132.90600 135.48200 1.000 198.09154 13 GLN D N 1
ATOM 5375 C CA . GLN D 1 57 ? 142.79600 133.63800 134.83100 1.000 198.09154 13 GLN D CA 1
ATOM 5376 C C . GLN D 1 57 ? 142.45900 134.90000 135.61200 1.000 198.09154 13 GLN D C 1
ATOM 5377 O O . GLN D 1 57 ? 142.15700 135.94900 135.02200 1.000 198.09154 13 GLN D O 1
ATOM 5391 N N . LEU D 1 58 ? 142.55200 134.83000 136.94000 1.000 201.82677 14 LEU D N 1
ATOM 5392 C CA . LEU D 1 58 ? 142.26100 136.00700 137.74400 1.000 201.82677 14 LEU D CA 1
ATOM 5393 C C . LEU D 1 58 ? 143.30100 137.08200 137.47900 1.000 201.82677 14 LEU D C 1
ATOM 5394 O O . LEU D 1 58 ? 142.96700 138.26600 137.39300 1.000 201.82677 14 LEU D O 1
ATOM 5410 N N . ASN D 1 59 ? 144.56300 136.68300 137.31200 1.000 216.38715 15 ASN D N 1
ATOM 5411 C CA . ASN D 1 59 ? 145.61500 137.65900 137.07100 1.000 216.38715 15 ASN D CA 1
ATOM 5412 C C . ASN D 1 59 ? 145.45900 138.25200 135.68100 1.000 216.38715 15 ASN D C 1
ATOM 5413 O O . ASN D 1 59 ? 145.67700 139.45400 135.47800 1.000 216.38715 15 ASN D O 1
ATOM 5424 N N . TYR D 1 60 ? 145.07700 137.41900 134.70800 1.000 218.70412 16 TYR D N 1
ATOM 5425 C CA . TYR D 1 60 ? 144.86000 137.92700 133.36000 1.000 218.70412 16 TYR D CA 1
ATOM 5426 C C . TYR D 1 60 ? 143.79400 139.01300 133.38500 1.000 218.70412 16 TYR D C 1
ATOM 5427 O O . TYR D 1 60 ? 144.00200 140.13000 132.88500 1.000 218.70412 16 TYR D O 1
ATOM 5445 N N . GLN D 1 61 ? 142.64700 138.71200 134.00200 1.000 212.82704 17 GLN D N 1
ATOM 5446 C CA . GLN D 1 61 ? 141.57300 139.69500 133.98800 1.000 212.82704 17 GLN D CA 1
ATOM 5447 C C . GLN D 1 61 ? 141.91800 140.88400 134.87600 1.000 212.82704 17 GLN D C 1
ATOM 5448 O O . GLN D 1 61 ? 141.42000 141.99100 134.64400 1.000 212.82704 17 GLN D O 1
ATOM 5462 N N . ARG D 1 62 ? 142.76300 140.68100 135.89300 1.000 219.72436 18 ARG D N 1
ATOM 5463 C CA . ARG D 1 62 ? 143.19700 141.80400 136.71300 1.000 219.72436 18 ARG D CA 1
ATOM 5464 C C . ARG D 1 62 ? 143.99200 142.77900 135.86500 1.000 219.72436 18 ARG D C 1
ATOM 5465 O O . ARG D 1 62 ? 143.78800 143.99700 135.93100 1.000 219.72436 18 ARG D O 1
ATOM 5486 N N . LEU D 1 63 ? 144.90800 142.24500 135.05100 1.000 223.53765 19 LEU D N 1
ATOM 5487 C CA . LEU D 1 63 ? 145.74100 143.09200 134.21200 1.000 223.53765 19 LEU D CA 1
ATOM 5488 C C . LEU D 1 63 ? 144.90100 143.79200 133.16000 1.000 223.53765 19 LEU D C 1
ATOM 5489 O O . LEU D 1 63 ? 145.18400 144.94100 132.80300 1.000 223.53765 19 LEU D O 1
ATOM 5505 N N . HIS D 1 64 ? 143.86500 143.12200 132.65700 1.000 221.23329 20 HIS D N 1
ATOM 5506 C CA . HIS D 1 64 ? 142.99300 143.74000 131.67000 1.000 221.23329 20 HIS D CA 1
ATOM 5507 C C . HIS D 1 64 ? 141.85100 144.51700 132.31000 1.000 221.23329 20 HIS D C 1
ATOM 5508 O O . HIS D 1 64 ? 141.15300 145.25600 131.60800 1.000 221.23329 20 HIS D O 1
ATOM 5522 N N . GLY D 1 65 ? 141.64500 144.36500 133.61600 1.000 222.18488 21 GLY D N 1
ATOM 5523 C CA . GLY D 1 65 ? 140.61400 145.10600 134.31500 1.000 222.18488 21 GLY D CA 1
ATOM 5524 C C . GLY D 1 65 ? 139.22000 144.58100 134.08100 1.000 222.18488 21 GLY D C 1
ATOM 5525 O O . GLY D 1 65 ? 138.25400 145.34600 134.16300 1.000 222.18488 21 GLY D O 1
ATOM 5529 N N . GLN D 1 66 ? 139.08600 143.29200 133.79300 1.000 220.81079 22 GLN D N 1
ATOM 5530 C CA . GLN D 1 66 ? 137.79600 142.69100 133.49800 1.000 220.81079 22 GLN D CA 1
ATOM 5531 C C . GLN D 1 66 ? 137.16900 142.10400 134.75600 1.000 220.81079 22 GLN D C 1
ATOM 5532 O O . GLN D 1 66 ? 137.85100 141.47600 135.57100 1.000 220.81079 22 GLN D O 1
ATOM 5546 N N . LEU D 1 67 ? 135.86100 142.31300 134.90500 1.000 215.01939 23 LEU D N 1
ATOM 5547 C CA . LEU D 1 67 ? 135.10400 141.77100 136.03200 1.000 215.01939 23 LEU D CA 1
ATOM 5548 C C . LEU D 1 67 ? 135.65800 142.20300 137.38800 1.000 215.01939 23 LEU D C 1
ATOM 5549 O O . LEU D 1 67 ? 135.50900 141.48300 138.37700 1.000 215.01939 23 LEU D O 1
ATOM 5565 N N . CYS D 1 68 ? 136.26100 143.38600 137.47700 1.000 217.21665 24 CYS D N 1
ATOM 5566 C CA . CYS D 1 68 ? 136.85200 143.84600 138.72700 1.000 217.21665 24 CYS D CA 1
ATOM 5567 C C . CYS D 1 68 ? 135.90200 144.84100 139.37500 1.000 217.21665 24 CYS D C 1
ATOM 5568 O O . CYS D 1 68 ? 135.35100 145.72000 138.70400 1.000 217.21665 24 CYS D O 1
ATOM 5576 N N . ASP D 1 69 ? 135.71400 144.69600 140.68700 1.0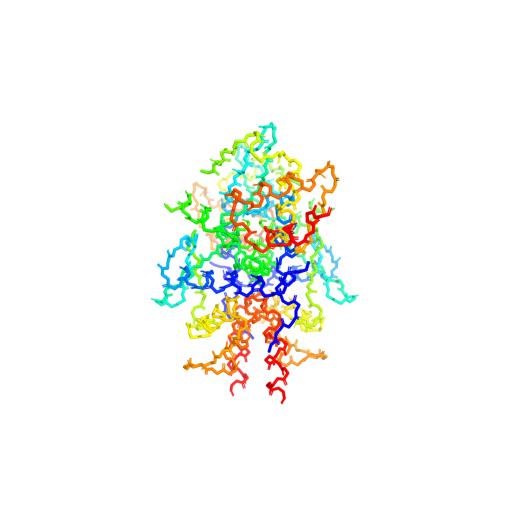00 215.79302 25 ASP D N 1
ATOM 5577 C CA . ASP D 1 69 ? 134.82500 145.56300 141.45000 1.000 215.79302 25 ASP D CA 1
ATOM 5578 C C . ASP D 1 69 ? 135.52000 146.59000 142.33800 1.000 215.79302 25 ASP D C 1
ATOM 5579 O O . ASP D 1 69 ? 134.83400 147.25000 143.12600 1.000 215.79302 25 ASP D O 1
ATOM 5588 N N . CYS D 1 70 ? 136.84000 146.76300 142.26000 1.000 216.20649 26 CYS D N 1
ATOM 5589 C CA . CYS D 1 70 ? 137.41100 147.84500 143.05300 1.000 216.20649 26 CYS D CA 1
ATOM 5590 C C . CYS D 1 70 ? 138.71000 148.34900 142.44800 1.000 216.20649 26 CYS D C 1
ATOM 5591 O O . CYS D 1 70 ? 139.36100 147.67000 141.65100 1.000 216.20649 26 CYS D O 1
ATOM 5599 N N . VAL D 1 71 ? 139.06700 149.57200 142.83800 1.000 214.38084 27 VAL D N 1
ATOM 5600 C CA . VAL D 1 71 ? 140.34200 150.18500 142.49100 1.000 214.38084 27 VAL D CA 1
ATOM 5601 C C . VAL D 1 71 ? 141.02900 150.66200 143.76300 1.000 214.38084 27 VAL D C 1
ATOM 5602 O O . VAL D 1 71 ? 140.41100 151.33300 144.59800 1.000 214.38084 27 VAL D O 1
ATOM 5615 N N . ILE D 1 72 ? 142.30200 150.31400 143.90700 1.000 212.56324 28 ILE D N 1
ATOM 5616 C CA . ILE D 1 72 ? 143.12600 150.72300 145.03500 1.000 212.56324 28 ILE D CA 1
ATOM 5617 C C . ILE D 1 72 ? 144.02400 151.83400 144.51600 1.000 212.56324 28 ILE D C 1
ATOM 5618 O O . ILE D 1 72 ? 144.68300 151.66500 143.48400 1.000 212.56324 28 ILE D O 1
ATOM 5634 N N . VAL D 1 73 ? 144.07600 152.96300 145.21200 1.000 216.85471 29 VAL D N 1
ATOM 5635 C CA . VAL D 1 73 ? 144.88300 154.09100 144.75700 1.000 216.85471 29 VAL D CA 1
ATOM 5636 C C . VAL D 1 73 ? 146.04300 154.29400 145.71600 1.000 216.85471 29 VAL D C 1
ATOM 5637 O O . VAL D 1 73 ? 145.84500 154.47200 146.92400 1.000 216.85471 29 VAL D O 1
ATOM 5650 N N . VAL D 1 74 ? 147.25600 154.26800 145.16600 1.000 228.88824 30 VAL D N 1
ATOM 5651 C CA . VAL D 1 74 ? 148.48900 154.42800 145.92700 1.000 228.88824 30 VAL D CA 1
ATOM 5652 C C . VAL D 1 74 ? 149.25300 155.55600 145.25900 1.000 228.88824 30 VAL D C 1
ATOM 5653 O O . VAL D 1 74 ? 149.61900 155.44600 144.08100 1.000 228.88824 30 VAL D O 1
ATOM 5666 N N . GLY D 1 75 ? 149.47400 156.64400 145.98900 1.000 233.51239 31 GLY D N 1
ATOM 5667 C CA . GLY D 1 75 ? 150.11600 157.76900 145.34200 1.000 233.51239 31 GLY D CA 1
ATOM 5668 C C . GLY D 1 75 ? 149.16600 158.21600 144.25400 1.000 233.51239 31 GLY D C 1
ATOM 5669 O O . GLY D 1 75 ? 147.98400 158.48000 144.50100 1.000 233.51239 31 GLY D O 1
ATOM 5673 N N . ASN D 1 76 ? 149.67700 158.30200 143.02900 1.000 245.53565 32 ASN D N 1
ATOM 5674 C CA . ASN D 1 76 ? 148.87400 158.69800 141.88300 1.000 245.53565 32 ASN D CA 1
ATOM 5675 C C . ASN D 1 76 ? 148.67300 157.53600 140.91600 1.000 245.53565 32 ASN D C 1
ATOM 5676 O O . ASN D 1 76 ? 148.32600 157.75700 139.75200 1.000 245.53565 32 ASN D O 1
ATOM 5687 N N . ARG D 1 77 ? 148.88500 156.30100 141.37400 1.000 230.72520 33 ARG D N 1
ATOM 5688 C CA . ARG D 1 77 ? 148.72200 155.11500 140.54200 1.000 230.72520 33 ARG D CA 1
ATOM 5689 C C . ARG D 1 77 ? 147.52000 154.29500 140.99900 1.000 230.72520 33 ARG D C 1
ATOM 5690 O O . ARG D 1 77 ? 147.34500 154.04600 142.20200 1.000 230.72520 33 ARG D O 1
ATOM 5711 N N . HIS D 1 78 ? 146.69200 153.89200 140.03300 1.000 223.40174 34 HIS D N 1
ATOM 5712 C CA . HIS D 1 78 ? 145.47300 153.12800 140.27600 1.000 223.40174 34 HIS D CA 1
ATOM 5713 C C . HIS D 1 78 ? 145.67100 151.65900 139.91500 1.000 223.40174 34 HIS D C 1
ATOM 5714 O O . HIS D 1 78 ? 146.07300 151.34200 138.79100 1.000 223.40174 34 HIS D O 1
ATOM 5728 N N . PHE D 1 79 ? 145.39000 150.77100 140.86500 1.000 221.19137 35 PHE D N 1
ATOM 5729 C CA . PHE D 1 79 ? 145.52700 149.32900 140.69500 1.000 221.19137 35 PHE D CA 1
ATOM 5730 C C . PHE D 1 79 ? 144.14000 148.70200 140.74600 1.000 221.19137 35 PHE D C 1
ATOM 5731 O O . PHE D 1 79 ? 143.45600 148.80200 141.76900 1.000 221.19137 35 PHE D O 1
ATOM 5748 N N . LYS D 1 80 ? 143.72100 148.05700 139.66300 1.000 218.45510 36 LYS D N 1
ATOM 5749 C CA . LYS D 1 80 ? 142.40800 147.42800 139.65300 1.000 218.45510 36 LYS D CA 1
ATOM 5750 C C . LYS D 1 80 ? 142.49100 146.09200 140.37900 1.000 218.45510 36 LYS D C 1
ATOM 5751 O O . LYS D 1 80 ? 143.49500 145.38100 140.27900 1.000 218.45510 36 LYS D O 1
ATOM 5770 N N . ALA D 1 81 ? 141.43400 145.74800 141.11300 1.000 215.32550 37 ALA D N 1
ATOM 5771 C CA . ALA D 1 81 ? 141.44500 144.51300 141.88100 1.000 215.32550 37 ALA D CA 1
ATOM 5772 C C . ALA D 1 81 ? 140.02700 144.01800 142.12200 1.000 215.32550 37 ALA D C 1
ATOM 5773 O O . ALA D 1 81 ? 139.04500 144.76300 141.99700 1.000 215.32550 37 ALA D O 1
ATOM 5780 N N . HIS D 1 82 ? 139.95300 142.73900 142.48700 1.000 210.98645 38 HIS D N 1
ATOM 5781 C CA . HIS D 1 82 ? 138.71800 142.07700 142.87600 1.000 210.98645 38 HIS D CA 1
ATOM 5782 C C . HIS D 1 82 ? 138.56000 142.16400 144.38900 1.000 210.98645 38 HIS D C 1
ATOM 5783 O O . HIS D 1 82 ? 139.45900 141.75600 145.13100 1.000 210.98645 38 HIS D O 1
ATOM 5797 N N . ARG D 1 83 ? 137.42400 142.69300 144.84900 1.000 205.79561 39 ARG D N 1
ATOM 5798 C CA . ARG D 1 83 ? 137.23700 142.83600 146.28900 1.000 205.79561 39 ARG D CA 1
ATOM 5799 C C . ARG D 1 83 ? 137.28100 141.48900 146.99500 1.000 205.79561 39 ARG D C 1
ATOM 5800 O O . ARG D 1 83 ? 137.81000 141.38700 148.10900 1.000 205.79561 39 ARG D O 1
ATOM 5821 N N . SER D 1 84 ? 136.77600 140.43600 146.34600 1.000 201.21953 40 SER D N 1
ATOM 5822 C CA . SER D 1 84 ? 136.74200 139.13000 146.99000 1.000 201.21953 40 SER D CA 1
ATOM 5823 C C . SER D 1 84 ? 138.14000 138.56900 147.19300 1.000 201.21953 40 SER D C 1
ATOM 5824 O O . SER D 1 84 ? 138.39000 137.87900 148.19100 1.000 201.21953 40 SER D O 1
ATOM 5832 N N . VAL D 1 85 ? 139.09300 138.96000 146.35400 1.000 205.66661 41 VAL D N 1
ATOM 5833 C CA . VAL D 1 85 ? 140.43200 138.40700 146.48400 1.000 205.66661 41 VAL D CA 1
ATOM 5834 C C . VAL D 1 85 ? 141.23600 139.22100 147.47700 1.000 205.66661 41 VAL D C 1
ATOM 5835 O O . VAL D 1 85 ? 141.95000 138.65800 148.31000 1.000 205.66661 41 VAL D O 1
ATOM 5848 N N . LEU D 1 86 ? 141.14100 140.54900 147.41800 1.000 206.51744 42 LEU D N 1
ATOM 5849 C CA . LEU D 1 86 ? 141.89900 141.33600 148.37600 1.000 206.51744 42 LEU D CA 1
ATOM 5850 C C . LEU D 1 86 ? 141.39500 141.02800 149.77400 1.000 206.51744 42 LEU D C 1
ATOM 5851 O O . LEU D 1 86 ? 142.18200 140.89400 150.71900 1.000 206.51744 42 LEU D O 1
ATOM 5867 N N . ALA D 1 87 ? 140.07100 140.90500 149.91900 1.000 201.12046 43 ALA D N 1
ATOM 5868 C CA . ALA D 1 87 ? 139.50100 140.58600 151.21900 1.000 201.12046 43 ALA D CA 1
ATOM 5869 C C . ALA D 1 87 ? 139.90000 139.18500 151.66100 1.000 201.12046 43 ALA D C 1
ATOM 5870 O O . ALA D 1 87 ? 140.25000 138.97600 152.82700 1.000 201.12046 43 ALA D O 1
ATOM 5877 N N . ALA D 1 88 ? 139.88400 138.21400 150.74100 1.000 202.02387 44 ALA D N 1
ATOM 5878 C CA . ALA D 1 88 ? 140.24500 136.86000 151.13800 1.000 202.02387 44 ALA D CA 1
ATOM 5879 C C . ALA D 1 88 ? 141.67400 136.79300 151.65500 1.000 202.02387 44 ALA D C 1
ATOM 5880 O O . ALA D 1 88 ? 141.96600 136.03100 152.58400 1.000 202.02387 44 ALA D O 1
ATOM 5887 N N . CYS D 1 89 ? 142.57500 137.58200 151.07200 1.000 208.56970 45 CYS D N 1
ATOM 5888 C CA . CYS D 1 89 ? 143.97800 137.55400 151.45600 1.000 208.56970 45 CYS D CA 1
ATOM 5889 C C . CYS D 1 89 ? 144.29100 138.38900 152.69000 1.000 208.56970 45 CYS D C 1
ATOM 5890 O O . CYS D 1 89 ? 145.41700 138.31000 153.19100 1.000 208.56970 45 CYS D O 1
ATOM 5898 N N . SER D 1 90 ? 143.34700 139.18400 153.19300 1.000 201.43363 46 SER D N 1
ATOM 5899 C CA . SER D 1 90 ? 143.68000 140.14300 154.23900 1.000 201.43363 46 SER D CA 1
ATOM 5900 C C . SER D 1 90 ? 142.49300 140.44000 155.14300 1.000 201.43363 46 SER D C 1
ATOM 5901 O O . SER D 1 90 ? 141.40100 140.75500 154.66100 1.000 201.43363 46 SER D O 1
ATOM 5909 N N . THR D 1 91 ? 142.72500 140.34000 156.45400 1.000 195.01647 47 THR D N 1
ATOM 5910 C CA . THR D 1 91 ? 141.70100 140.69200 157.43300 1.000 195.01647 47 THR D CA 1
ATOM 5911 C C . THR D 1 91 ? 141.31900 142.16000 157.29500 1.000 195.01647 47 THR D C 1
ATOM 5912 O O . THR D 1 91 ? 140.13800 142.52400 157.38900 1.000 195.01647 47 THR D O 1
ATOM 5923 N N . HIS D 1 92 ? 142.31600 143.01600 157.06100 1.000 192.17886 48 HIS D N 1
ATOM 5924 C CA . HIS D 1 92 ? 142.07100 144.44700 156.94600 1.000 192.17886 48 HIS D CA 1
ATOM 5925 C C . HIS D 1 92 ? 141.09700 144.73200 155.81300 1.000 192.17886 48 HIS D C 1
ATOM 5926 O O . HIS D 1 92 ? 140.14500 145.50300 155.98000 1.000 192.17886 48 HIS D O 1
ATOM 5940 N N . PHE D 1 93 ? 141.31000 144.11900 154.64700 1.000 195.70735 49 PHE D N 1
ATOM 5941 C CA . PHE D 1 93 ? 140.38500 144.37900 153.55400 1.000 195.70735 49 PHE D CA 1
ATOM 5942 C C . PHE D 1 93 ? 139.01500 143.79100 153.85600 1.000 195.70735 49 PHE D C 1
ATOM 5943 O O . PHE D 1 93 ? 137.99900 144.37100 153.45600 1.000 195.70735 49 PHE D O 1
ATOM 5960 N N . ARG D 1 94 ? 138.95100 142.65000 154.55100 1.000 198.03630 50 ARG D N 1
ATOM 5961 C CA . ARG D 1 94 ? 137.64100 142.11000 154.89800 1.000 198.03630 50 ARG D CA 1
ATOM 5962 C C . ARG D 1 94 ? 136.87100 143.12600 155.72500 1.000 198.03630 50 ARG D C 1
ATOM 5963 O O . ARG D 1 94 ? 135.66900 143.33200 155.52000 1.000 198.03630 50 ARG D O 1
ATOM 5984 N N . ALA D 1 95 ? 137.55800 143.77500 156.66800 1.000 201.21725 51 ALA D N 1
ATOM 5985 C CA . ALA D 1 95 ? 136.91100 144.79900 157.47900 1.000 201.21725 51 ALA D CA 1
ATOM 5986 C C . ALA D 1 95 ? 136.51700 145.99900 156.62800 1.000 201.21725 51 ALA D C 1
ATOM 5987 O O . ALA D 1 95 ? 135.42400 146.55300 156.79000 1.000 201.21725 51 ALA D O 1
ATOM 5994 N N . LEU D 1 96 ? 137.39700 146.40900 155.70900 1.000 203.68263 52 LEU D N 1
ATOM 5995 C CA . LEU D 1 96 ? 137.12700 147.58800 154.89300 1.000 203.68263 52 LEU D CA 1
ATOM 5996 C C . LEU D 1 96 ? 135.90400 147.39900 154.00800 1.000 203.68263 52 LEU D C 1
ATOM 5997 O O . LEU D 1 96 ? 135.15600 148.35500 153.77400 1.000 203.68263 52 LEU D O 1
ATOM 6013 N N . PHE D 1 97 ? 135.68000 146.18600 153.51200 1.000 199.83811 53 PHE D N 1
ATOM 6014 C CA . PHE D 1 97 ? 134.56700 145.90800 152.61600 1.000 199.83811 53 PHE D CA 1
ATOM 6015 C C . PHE D 1 97 ? 133.31100 145.46600 153.35600 1.000 199.83811 53 PHE D C 1
ATOM 6016 O O . PHE D 1 97 ? 132.33100 145.07900 152.71100 1.000 199.83811 53 PHE D O 1
ATOM 6033 N N . SER D 1 98 ? 133.31600 145.51400 154.68400 1.000 200.09357 54 SER D N 1
ATOM 6034 C CA . SER D 1 98 ? 132.14800 145.13900 155.46900 1.000 200.09357 54 SER D CA 1
ATOM 6035 C C . SER D 1 98 ? 131.23600 146.34100 155.68600 1.000 200.09357 54 SER D C 1
ATOM 6036 O O . SER D 1 98 ? 130.14400 146.41400 155.12200 1.000 200.09357 54 SER D O 1
ATOM 6044 N N . ASN D 1 107 ? 134.15800 150.41100 146.41500 1.000 218.67956 63 ASN D N 1
ATOM 6045 C CA . ASN D 1 107 ? 134.38600 150.86200 145.04800 1.000 218.67956 63 ASN D CA 1
ATOM 6046 C C . ASN D 1 107 ? 135.83500 151.29600 144.86000 1.000 218.67956 63 ASN D C 1
ATOM 6047 O O . ASN D 1 107 ? 136.52400 150.82500 143.95600 1.000 218.67956 63 ASN D O 1
ATOM 6057 N N . MET D 1 108 ? 136.28700 152.20200 145.72300 1.000 225.70523 64 MET D N 1
ATOM 6058 C CA . MET D 1 108 ? 137.63700 152.74400 145.66100 1.000 225.70523 64 MET D CA 1
ATOM 6059 C C . MET D 1 108 ? 138.22500 152.77000 147.06100 1.000 225.70523 64 MET D C 1
ATOM 6060 O O . MET D 1 108 ? 137.56200 153.21300 148.00300 1.000 225.70523 64 MET D O 1
ATOM 6074 N N . ILE D 1 109 ? 139.46200 152.29500 147.19900 1.000 217.39552 65 ILE D N 1
ATOM 6075 C CA . ILE D 1 109 ? 140.17000 152.30700 148.47500 1.000 217.39552 65 ILE D CA 1
ATOM 6076 C C . ILE D 1 109 ? 141.37600 153.22800 148.37000 1.000 217.39552 65 ILE D C 1
ATOM 6077 O O . ILE D 1 109 ? 142.22300 153.05900 147.48200 1.000 217.39552 65 ILE D O 1
ATOM 6093 N N . GLN D 1 110 ? 141.47600 154.16700 149.30800 1.000 221.69849 66 GLN D N 1
ATOM 6094 C CA . GLN D 1 110 ? 142.59000 155.10200 149.38400 1.000 221.69849 66 GLN D CA 1
ATOM 6095 C C . GLN D 1 110 ? 143.59800 154.59700 150.41000 1.000 221.69849 66 GLN D C 1
ATOM 6096 O O . GLN D 1 110 ? 143.26800 154.47000 151.59400 1.000 221.69849 66 GLN D O 1
ATOM 6110 N N . LEU D 1 111 ? 144.81700 154.31200 149.96300 1.000 222.03845 67 LEU D N 1
ATOM 6111 C CA . LEU D 1 111 ? 145.88600 153.88800 150.85400 1.000 222.03845 67 LEU D CA 1
ATOM 6112 C C . LEU D 1 111 ? 146.80700 155.06900 151.13700 1.000 222.03845 67 LEU D C 1
ATOM 6113 O O . LEU D 1 111 ? 146.91700 155.99900 150.33300 1.000 222.03845 67 LEU D O 1
ATOM 6129 N N . ASP D 1 112 ? 147.47300 155.02600 152.28900 1.000 233.88001 68 ASP D N 1
ATOM 6130 C CA . ASP D 1 112 ? 148.38500 156.09600 152.68000 1.000 233.88001 68 ASP D CA 1
ATOM 6131 C C . ASP D 1 112 ? 149.73600 155.89700 152.00500 1.000 233.88001 68 ASP D C 1
ATOM 6132 O O . ASP D 1 112 ? 150.48200 154.97300 152.34600 1.000 233.88001 68 ASP D O 1
ATOM 6141 N N . SER D 1 113 ? 150.05100 156.76900 151.04600 1.000 227.05055 69 SER D N 1
ATOM 6142 C CA . SER D 1 113 ? 151.26700 156.61900 150.25900 1.000 227.05055 69 SER D CA 1
ATOM 6143 C C . SER D 1 113 ? 152.52300 156.75000 151.11100 1.000 227.05055 69 SER D C 1
ATOM 6144 O O . SER D 1 113 ? 153.60700 156.36200 150.66300 1.000 227.05055 69 SER D O 1
ATOM 6152 N N . GLU D 1 114 ? 152.39900 157.28800 152.32600 1.000 232.79289 70 GLU D N 1
ATOM 6153 C CA . GLU D 1 114 ? 153.55700 157.42900 153.20300 1.000 232.79289 70 GLU D CA 1
ATOM 6154 C C . GLU D 1 114 ? 154.07600 156.08700 153.70000 1.000 232.79289 70 GLU D C 1
ATOM 6155 O O . GLU D 1 114 ? 155.28100 155.94800 153.94000 1.000 232.79289 70 GLU D O 1
ATOM 6167 N N . VAL D 1 115 ? 153.20700 155.09400 153.86200 1.000 229.81475 71 VAL D N 1
ATOM 6168 C CA . VAL D 1 115 ? 153.59900 153.77800 154.34800 1.000 229.81475 71 VAL D CA 1
ATOM 6169 C C . VAL D 1 115 ? 153.54400 152.73500 153.23800 1.000 229.81475 71 VAL D C 1
ATOM 6170 O O . VAL D 1 115 ? 154.47400 151.94500 153.07300 1.000 229.81475 71 VAL D O 1
ATOM 6183 N N . VAL D 1 116 ? 152.46300 152.71900 152.46700 1.000 226.52274 72 VAL D N 1
ATOM 6184 C CA . VAL D 1 116 ? 152.28400 151.75400 151.38900 1.000 226.52274 72 VAL D CA 1
ATOM 6185 C C . VAL D 1 116 ? 152.65100 152.45000 150.08300 1.000 226.52274 72 VAL D C 1
ATOM 6186 O O . VAL D 1 116 ? 151.87400 153.24700 149.55100 1.000 226.52274 72 VAL D O 1
ATOM 6199 N N . THR D 1 117 ? 153.83600 152.15200 149.56100 1.000 239.05641 73 THR D N 1
ATOM 6200 C CA . THR D 1 117 ? 154.29000 152.81000 148.34700 1.000 239.05641 73 THR D CA 1
ATOM 6201 C C . THR D 1 117 ? 153.69300 152.10500 147.13300 1.000 239.05641 73 THR D C 1
ATOM 6202 O O . THR D 1 117 ? 153.19800 150.97800 147.22100 1.000 239.05641 73 THR D O 1
ATOM 6213 N N . ALA D 1 118 ? 153.74300 152.78000 145.98300 1.000 238.59526 74 ALA D N 1
ATOM 6214 C CA . ALA D 1 118 ? 153.19000 152.17400 144.77700 1.000 238.59526 74 ALA D CA 1
ATOM 6215 C C . ALA D 1 118 ? 153.95600 150.91200 144.40400 1.000 238.59526 74 ALA D C 1
ATOM 6216 O O . ALA D 1 118 ? 153.36600 149.92500 143.94800 1.000 238.59526 74 ALA D O 1
ATOM 6223 N N . GLU D 1 119 ? 155.27100 150.91300 144.63100 1.000 240.10030 75 GLU D N 1
ATOM 6224 C CA . GLU D 1 119 ? 156.08500 149.76700 144.24600 1.000 240.10030 75 GLU D CA 1
ATOM 6225 C C . GLU D 1 119 ? 155.77600 148.56900 145.13000 1.000 240.10030 75 GLU D C 1
ATOM 6226 O O . GLU D 1 119 ? 155.58400 147.44700 144.63600 1.000 240.10030 75 GLU D O 1
ATOM 6238 N N . ALA D 1 120 ? 155.67100 148.80100 146.44000 1.000 235.54124 76 ALA D N 1
ATOM 6239 C CA . ALA D 1 120 ? 155.37400 147.70200 147.34500 1.000 235.54124 76 ALA D CA 1
ATOM 6240 C C . ALA D 1 120 ? 153.98200 147.16900 147.06800 1.000 235.54124 76 ALA D C 1
ATOM 6241 O O . ALA D 1 120 ? 153.75200 145.95500 147.12400 1.000 235.54124 76 ALA D O 1
ATOM 6248 N N . PHE D 1 121 ? 153.03500 148.06000 146.76600 1.000 223.32480 77 PHE D N 1
ATOM 6249 C CA . PHE D 1 121 ? 151.68100 147.59100 146.52000 1.000 223.32480 77 PHE D CA 1
ATOM 6250 C C . PHE D 1 121 ? 151.65800 146.73300 145.26800 1.000 223.32480 77 PHE D C 1
ATOM 6251 O O . PHE D 1 121 ? 150.99700 145.69000 145.23100 1.000 223.32480 77 PHE D O 1
ATOM 6268 N N . ALA D 1 122 ? 152.31200 147.20000 144.20000 1.000 228.31548 78 ALA D N 1
ATOM 6269 C CA . ALA D 1 122 ? 152.30200 146.42900 142.96500 1.000 228.31548 78 ALA D CA 1
ATOM 6270 C C . ALA D 1 122 ? 152.90600 145.05400 143.20600 1.000 228.31548 78 ALA D C 1
ATOM 6271 O O . ALA D 1 122 ? 152.38200 144.03600 142.73600 1.000 228.31548 78 ALA D O 1
ATOM 6278 N N . ALA D 1 123 ? 153.99900 145.00500 143.97400 1.000 232.82268 79 ALA D N 1
ATOM 6279 C CA . ALA D 1 123 ? 154.64200 143.72800 144.25500 1.000 232.82268 79 ALA D CA 1
ATOM 6280 C C . ALA D 1 123 ? 153.72500 142.81200 145.05500 1.000 232.82268 79 ALA D C 1
ATOM 6281 O O . ALA D 1 123 ? 153.61100 141.61500 144.75800 1.000 232.82268 79 ALA D O 1
ATOM 6288 N N . LEU D 1 124 ? 153.01600 143.36800 146.04000 1.000 221.40360 80 LEU D N 1
ATOM 6289 C CA . LEU D 1 124 ? 152.16700 142.53000 146.87500 1.000 221.40360 80 LEU D CA 1
ATOM 6290 C C . LEU D 1 124 ? 150.92800 142.06200 146.12800 1.000 221.40360 80 LEU D C 1
ATOM 6291 O O . LEU D 1 124 ? 150.47700 140.93100 146.33600 1.000 221.40360 80 LEU D O 1
ATOM 6307 N N . ILE D 1 125 ? 150.37500 142.88900 145.24000 1.000 222.14951 81 ILE D N 1
ATOM 6308 C CA . ILE D 1 125 ? 149.20800 142.43800 144.49300 1.000 222.14951 81 ILE D CA 1
ATOM 6309 C C . ILE D 1 125 ? 149.63100 141.38100 143.48600 1.000 222.14951 81 ILE D C 1
ATOM 6310 O O . ILE D 1 125 ? 148.91000 140.39900 143.24400 1.000 222.14951 81 ILE D O 1
ATOM 6326 N N . ASP D 1 126 ? 150.82400 141.54100 142.90300 1.000 232.64945 82 ASP D N 1
ATOM 6327 C CA . ASP D 1 126 ? 151.30500 140.51600 141.99300 1.000 232.64945 82 ASP D CA 1
ATOM 6328 C C . ASP D 1 126 ? 151.48800 139.21100 142.74900 1.000 232.64945 82 ASP D C 1
ATOM 6329 O O . ASP D 1 126 ? 151.17700 138.13500 142.22900 1.000 232.64945 82 ASP D O 1
ATOM 6338 N N . MET D 1 127 ? 151.98900 139.28600 143.98600 1.000 224.89194 83 MET D N 1
ATOM 6339 C CA . MET D 1 127 ? 152.10500 138.07500 144.79100 1.000 224.89194 83 MET D CA 1
ATOM 6340 C C . MET D 1 127 ? 150.73400 137.45800 145.01700 1.000 224.89194 83 MET D C 1
ATOM 6341 O O . MET D 1 127 ? 150.53900 136.25100 144.83400 1.000 224.89194 83 MET D O 1
ATOM 6355 N N . MET D 1 128 ? 149.76700 138.28700 145.41900 1.000 214.21116 84 MET D N 1
ATOM 6356 C CA . MET D 1 128 ? 148.44200 137.77700 145.74600 1.000 214.21116 84 MET D CA 1
ATOM 6357 C C . MET D 1 128 ? 147.83800 137.03500 144.56600 1.000 214.21116 84 MET D C 1
ATOM 6358 O O . MET D 1 128 ? 147.15100 136.02300 144.74500 1.000 214.21116 84 MET D O 1
ATOM 6372 N N . TYR D 1 129 ? 148.08400 137.51900 143.35000 1.000 214.23033 85 TYR D N 1
ATOM 6373 C CA . TYR D 1 129 ? 147.53300 136.86700 142.16900 1.000 214.23033 85 TYR D CA 1
ATOM 6374 C C . TYR D 1 129 ? 148.49700 135.91100 141.47300 1.000 214.23033 85 TYR D C 1
ATOM 6375 O O . TYR D 1 129 ? 148.14300 135.37100 140.42100 1.000 214.23033 85 TYR D O 1
ATOM 6393 N N . THR D 1 130 ? 149.69600 135.68200 142.01500 1.000 228.11196 86 THR D N 1
ATOM 6394 C CA . THR D 1 130 ? 150.65000 134.78400 141.37000 1.000 228.11196 86 THR D CA 1
ATOM 6395 C C . THR D 1 130 ? 151.29100 133.76900 142.30500 1.000 228.11196 86 THR D C 1
ATOM 6396 O O . THR D 1 130 ? 151.77000 132.73800 141.81800 1.000 228.11196 86 THR D O 1
ATOM 6407 N N . SER D 1 131 ? 151.32700 134.01700 143.61300 1.000 230.16380 87 SER D N 1
ATOM 6408 C CA . SER D 1 131 ? 151.96800 133.20300 144.63900 1.000 230.16380 87 SER D CA 1
ATOM 6409 C C . SER D 1 131 ? 153.47100 133.46200 144.72400 1.000 230.16380 87 SER D C 1
ATOM 6410 O O . SER D 1 131 ? 154.11800 132.93000 145.62700 1.000 230.16380 87 SER D O 1
ATOM 6418 N N . THR D 1 132 ? 154.05200 134.25500 143.82600 1.000 232.56045 88 THR D N 1
ATOM 6419 C CA . THR D 1 132 ? 155.48400 134.53200 143.81000 1.000 232.56045 88 THR D CA 1
ATOM 6420 C C . THR D 1 132 ? 155.70900 136.02700 143.97700 1.000 232.56045 88 THR D C 1
ATOM 6421 O O . THR D 1 132 ? 155.21500 136.82500 143.17300 1.000 232.56045 88 THR D O 1
ATOM 6432 N N . LEU D 1 133 ? 156.43400 136.40500 145.02500 1.000 223.84370 89 LEU D N 1
ATOM 6433 C CA . LEU D 1 133 ? 156.70400 137.80400 145.32800 1.000 223.84370 89 LEU D CA 1
ATOM 6434 C C . LEU D 1 133 ? 158.16100 138.12300 145.02800 1.000 223.84370 89 LEU D C 1
ATOM 6435 O O . LEU D 1 133 ? 159.06700 137.55600 145.64900 1.000 223.84370 89 LEU D O 1
ATOM 6451 N N . MET D 1 134 ? 158.37900 139.02800 144.07900 1.000 220.10101 90 MET D N 1
ATOM 6452 C CA . MET D 1 134 ? 159.70900 139.46800 143.69200 1.000 220.10101 90 MET D CA 1
ATOM 6453 C C . MET D 1 134 ? 159.77600 140.97600 143.87400 1.000 220.10101 90 MET D C 1
ATOM 6454 O O . MET D 1 134 ? 158.79000 141.68500 143.64900 1.000 220.10101 90 MET D O 1
ATOM 6468 N N . LEU D 1 135 ? 160.93900 141.47100 144.28100 1.000 234.13951 91 LEU D N 1
ATOM 6469 C CA . LEU D 1 135 ? 161.09400 142.90800 144.42900 1.000 234.13951 91 LEU D CA 1
ATOM 6470 C C . LEU D 1 135 ? 161.18900 143.59200 143.07000 1.000 234.13951 91 LEU D C 1
ATOM 6471 O O . LEU D 1 135 ? 161.76600 143.05900 142.11900 1.000 234.13951 91 LEU D O 1
ATOM 6487 N N . GLY D 1 136 ? 160.61300 144.78900 142.98800 1.000 243.38627 92 GLY D N 1
ATOM 6488 C CA . GLY D 1 136 ? 160.71400 145.59400 141.78800 1.000 243.38627 92 GLY D CA 1
ATOM 6489 C C . GLY D 1 136 ? 161.64800 146.74800 142.08100 1.000 243.38627 92 GLY D C 1
ATOM 6490 O O . GLY D 1 136 ? 162.81400 146.54300 142.43200 1.000 243.38627 92 GLY D O 1
ATOM 6494 N N . GLU D 1 137 ? 161.14100 147.97300 141.93900 1.000 255.73811 93 GLU D N 1
ATOM 6495 C CA . GLU D 1 137 ? 161.93200 149.14700 142.28200 1.000 255.73811 93 GLU D CA 1
ATOM 6496 C C . GLU D 1 137 ? 162.06400 149.28900 143.79300 1.000 255.73811 93 GLU D C 1
ATOM 6497 O O . GLU D 1 137 ? 162.99700 149.94100 144.27300 1.000 255.73811 93 GLU D O 1
ATOM 6509 N N . SER D 1 138 ? 161.14100 148.68400 144.53900 1.000 235.95095 94 SER D N 1
ATOM 6510 C CA . SER D 1 138 ? 161.11600 148.73000 145.99100 1.000 235.95095 94 SER D CA 1
ATOM 6511 C C . SER D 1 138 ? 162.22200 147.86800 146.58900 1.000 235.95095 94 SER D C 1
ATOM 6512 O O . SER D 1 138 ? 162.75500 146.95500 145.95200 1.000 235.95095 94 SER D O 1
ATOM 6520 N N . ASN D 1 139 ? 162.56000 148.17300 147.83700 1.000 225.19818 95 ASN D N 1
ATOM 6521 C CA . ASN D 1 139 ? 163.50400 147.38500 148.60800 1.000 225.19818 95 ASN D CA 1
ATOM 6522 C C . ASN D 1 139 ? 162.74500 146.50300 149.59600 1.000 225.19818 95 ASN D C 1
ATOM 6523 O O . ASN D 1 139 ? 161.51300 146.50300 149.65600 1.000 225.19818 95 ASN D O 1
ATOM 6534 N N . VAL D 1 140 ? 163.49900 145.74200 150.38800 1.000 223.08507 96 VAL D N 1
ATOM 6535 C CA . VAL D 1 140 ? 162.88200 144.79500 151.31000 1.000 223.08507 96 VAL D CA 1
ATOM 6536 C C . VAL D 1 140 ? 162.07000 145.51600 152.37800 1.000 223.08507 96 VAL D C 1
ATOM 6537 O O . VAL D 1 140 ? 160.95700 145.09400 152.71300 1.000 223.08507 96 VAL D O 1
ATOM 6550 N N . MET D 1 141 ? 162.60800 146.59800 152.94500 1.000 227.74396 97 MET D N 1
ATOM 6551 C CA . MET D 1 141 ? 161.88000 147.28800 154.00500 1.000 227.74396 97 MET D CA 1
ATOM 6552 C C . MET D 1 141 ? 160.54700 147.83300 153.50600 1.000 227.74396 97 MET D C 1
ATOM 6553 O O . MET D 1 141 ? 159.54000 147.78000 154.22400 1.000 227.74396 97 MET D O 1
ATOM 6567 N N . ASP D 1 142 ? 160.51700 148.36900 152.28300 1.000 229.29081 98 ASP D N 1
ATOM 6568 C CA . ASP D 1 142 ? 159.26700 148.91400 151.76500 1.000 229.29081 98 ASP D CA 1
ATOM 6569 C C . ASP D 1 142 ? 158.21100 147.82500 151.65200 1.000 229.29081 98 ASP D C 1
ATOM 6570 O O . ASP D 1 142 ? 157.04600 148.02400 152.02700 1.000 229.29081 98 ASP D O 1
ATOM 6579 N N . VAL D 1 143 ? 158.62300 146.64100 151.19800 1.000 224.41425 99 VAL D N 1
ATOM 6580 C CA . VAL D 1 143 ? 157.69000 145.53300 151.05100 1.000 224.41425 99 VAL D CA 1
ATOM 6581 C C . VAL D 1 143 ? 157.22600 145.05800 152.41500 1.000 224.41425 99 VAL D C 1
ATOM 6582 O O . VAL D 1 143 ? 156.04500 144.75400 152.60800 1.000 224.41425 99 VAL D O 1
ATOM 6595 N N . LEU D 1 144 ? 158.14500 144.95600 153.37400 1.000 220.54031 100 LEU D N 1
ATOM 6596 C CA . LEU D 1 144 ? 157.75300 144.52400 154.70900 1.000 220.54031 100 LEU D CA 1
ATOM 6597 C C . LEU D 1 144 ? 156.71400 145.47500 155.28100 1.000 220.54031 100 LEU D C 1
ATOM 6598 O O . LEU D 1 144 ? 155.69900 145.04400 155.83900 1.000 220.54031 100 LEU D O 1
ATOM 6614 N N . LEU D 1 145 ? 156.96100 146.78100 155.16500 1.000 221.10043 101 LEU D N 1
ATOM 6615 C CA . LEU D 1 145 ? 156.04600 147.74200 155.76700 1.000 221.10043 101 LEU D CA 1
ATOM 6616 C C . LEU D 1 145 ? 154.68600 147.68600 155.08300 1.000 221.10043 101 LEU D C 1
ATOM 6617 O O . LEU D 1 145 ? 153.64200 147.73200 155.75200 1.000 221.10043 101 LEU D O 1
ATOM 6633 N N . ALA D 1 146 ? 154.67300 147.53900 153.75200 1.000 219.61303 102 ALA D N 1
ATOM 6634 C CA . ALA D 1 146 ? 153.39300 147.45200 153.05900 1.000 219.61303 102 ALA D CA 1
ATOM 6635 C C . ALA D 1 146 ? 152.65800 146.17900 153.45100 1.000 219.61303 102 ALA D C 1
ATOM 6636 O O . ALA D 1 146 ? 151.43400 146.19000 153.62500 1.000 219.61303 102 ALA D O 1
ATOM 6643 N N . ALA D 1 147 ? 153.39000 145.07200 153.59700 1.000 217.19008 103 ALA D N 1
ATOM 6644 C CA . ALA D 1 147 ? 152.75900 143.81700 153.98000 1.000 217.19008 103 ALA D CA 1
ATOM 6645 C C . ALA D 1 147 ? 152.16200 143.94100 155.37000 1.000 217.19008 103 ALA D C 1
ATOM 6646 O O . ALA D 1 147 ? 151.08500 143.40300 155.64900 1.000 217.19008 103 ALA D O 1
ATOM 6653 N N . SER D 1 148 ? 152.85400 144.65900 156.25700 1.000 223.80453 104 SER D N 1
ATOM 6654 C CA . SER D 1 148 ? 152.35200 144.84000 157.61100 1.000 223.80453 104 SER D CA 1
ATOM 6655 C C . SER D 1 148 ? 151.06400 145.64400 157.58000 1.000 223.80453 104 SER D C 1
ATOM 6656 O O . SER D 1 148 ? 150.08600 145.29900 158.25400 1.000 223.80453 104 SER D O 1
ATOM 6664 N N . HIS D 1 149 ? 151.04500 146.72700 156.79900 1.000 218.16455 105 HIS D N 1
ATOM 6665 C CA . HIS D 1 149 ? 149.85400 147.56700 156.76000 1.000 218.16455 105 HIS D CA 1
ATOM 6666 C C . HIS D 1 149 ? 148.64300 146.75800 156.31200 1.000 218.16455 105 HIS D C 1
ATOM 6667 O O . HIS D 1 149 ? 147.54100 146.92300 156.84800 1.000 218.16455 105 HIS D O 1
ATOM 6681 N N . LEU D 1 150 ? 148.83000 145.87900 155.32800 1.000 206.90406 106 LEU D N 1
ATOM 6682 C CA . LEU D 1 150 ? 147.75500 145.06600 154.77700 1.000 206.90406 106 LEU D CA 1
ATOM 6683 C C . LEU D 1 150 ? 147.60900 143.71700 155.47500 1.000 206.90406 106 LEU D C 1
ATOM 6684 O O . LEU D 1 150 ? 146.80000 142.89200 155.04100 1.000 206.90406 106 LEU D O 1
ATOM 6700 N N . HIS D 1 151 ? 148.37100 143.47700 156.54100 1.000 194.16763 107 HIS D N 1
ATOM 6701 C CA . HIS D 1 151 ? 148.31100 142.22200 157.29300 1.000 194.16763 107 HIS D CA 1
ATOM 6702 C C . HIS D 1 151 ? 148.48500 140.99500 156.39800 1.000 194.16763 107 HIS D C 1
ATOM 6703 O O . HIS D 1 151 ? 147.77200 139.99800 156.52800 1.000 194.16763 107 HIS D O 1
ATOM 6717 N N . LEU D 1 152 ? 149.44900 141.06800 155.47900 1.000 207.24221 108 LEU D N 1
ATOM 6718 C CA . LEU D 1 152 ? 149.80000 139.93500 154.62000 1.000 207.24221 108 LEU D CA 1
ATOM 6719 C C . LEU D 1 152 ? 150.88400 139.15000 155.35600 1.000 207.24221 108 LEU D C 1
ATOM 6720 O O . LEU D 1 152 ? 152.07300 139.20000 155.03300 1.000 207.24221 108 LEU D O 1
ATOM 6736 N N . ASN D 1 153 ? 150.44400 138.40700 156.37500 1.000 201.21122 109 ASN D N 1
ATOM 6737 C CA . ASN D 1 153 ? 151.37200 137.83300 157.34400 1.000 201.21122 109 ASN D CA 1
ATOM 6738 C C . ASN D 1 153 ? 152.43300 136.94700 156.70300 1.000 201.21122 109 ASN D C 1
ATOM 6739 O O . ASN D 1 153 ? 153.56700 136.89700 157.19700 1.000 201.21122 109 ASN D O 1
ATOM 6750 N N . SER D 1 154 ? 152.11400 136.24600 155.61100 1.000 213.79653 110 SER D N 1
ATOM 6751 C CA . SER D 1 154 ? 153.13600 135.38500 155.02800 1.000 213.79653 110 SER D CA 1
ATOM 6752 C C . SER D 1 154 ? 154.29000 136.21500 154.48800 1.000 213.79653 110 SER D C 1
ATOM 6753 O O . SER D 1 154 ? 155.46000 135.82200 154.61600 1.000 213.79653 110 SER D O 1
ATOM 6761 N N . VAL D 1 155 ? 153.99700 137.42800 154.02400 1.000 219.09263 111 VAL D N 1
ATOM 6762 C CA . VAL D 1 155 ? 155.06400 138.26200 153.49900 1.000 219.09263 111 VAL D CA 1
ATOM 6763 C C . VAL D 1 155 ? 155.84600 138.83200 154.66200 1.000 219.09263 111 VAL D C 1
ATOM 6764 O O . VAL D 1 155 ? 157.07200 138.94700 154.60300 1.000 219.09263 111 VAL D O 1
ATOM 6777 N N . VAL D 1 156 ? 155.13900 139.26200 155.70700 1.000 217.01978 112 VAL D N 1
ATOM 6778 C CA . VAL D 1 156 ? 155.81300 139.85700 156.85100 1.000 217.01978 112 VAL D CA 1
ATOM 6779 C C . VAL D 1 156 ? 156.81200 138.85700 157.41000 1.000 217.01978 112 VAL D C 1
ATOM 6780 O O . VAL D 1 156 ? 157.96400 139.19700 157.71100 1.000 217.01978 112 VAL D O 1
ATOM 6793 N N . LYS D 1 157 ? 156.38100 137.59800 157.54500 1.000 213.49593 113 LYS D N 1
ATOM 6794 C CA . LYS D 1 157 ? 157.26500 136.56000 158.06100 1.000 213.49593 113 LYS D CA 1
ATOM 6795 C C . LYS D 1 157 ? 158.43800 136.31400 157.12400 1.000 213.49593 113 LYS D C 1
ATOM 6796 O O . LYS D 1 157 ? 159.58200 136.19100 157.57900 1.000 213.49593 113 LYS D O 1
ATOM 6815 N N . ALA D 1 158 ? 158.19000 136.25000 155.80900 1.000 214.87642 114 ALA D N 1
ATOM 6816 C CA . ALA D 1 158 ? 159.30500 135.99500 154.90200 1.000 214.87642 114 ALA D CA 1
ATOM 6817 C C . ALA D 1 158 ? 160.31200 137.13500 154.97300 1.000 214.87642 114 ALA D C 1
ATOM 6818 O O . ALA D 1 158 ? 161.53300 136.91100 154.97700 1.000 214.87642 114 ALA D O 1
ATOM 6825 N N . CYS D 1 159 ? 159.81300 138.37000 155.05400 1.000 224.16314 115 CYS D N 1
ATOM 6826 C CA . CYS D 1 159 ? 160.70400 139.51700 155.08300 1.000 224.16314 115 CYS D CA 1
ATOM 6827 C C . CYS D 1 159 ? 161.52100 139.50000 156.36100 1.000 224.16314 115 CYS D C 1
ATOM 6828 O O . CYS D 1 159 ? 162.72600 139.76000 156.33300 1.000 224.16314 115 CYS D O 1
ATOM 6836 N N . LYS D 1 160 ? 160.87400 139.23300 157.50000 1.000 219.71486 116 LYS D N 1
ATOM 6837 C CA . LYS D 1 160 ? 161.61500 139.21900 158.75300 1.000 219.71486 116 LYS D CA 1
ATOM 6838 C C . LYS D 1 160 ? 162.68000 138.13600 158.70700 1.000 219.71486 116 LYS D C 1
ATOM 6839 O O . LYS D 1 160 ? 163.80200 138.32700 159.19000 1.000 219.71486 116 LYS D O 1
ATOM 6858 N N . HIS D 1 161 ? 162.33700 136.98500 158.11900 1.000 222.23177 117 HIS D N 1
ATOM 6859 C CA . HIS D 1 161 ? 163.29000 135.89000 157.99600 1.000 222.23177 117 HIS D CA 1
ATOM 6860 C C . HIS D 1 161 ? 164.52700 136.33000 157.22900 1.000 222.23177 117 HIS D C 1
ATOM 6861 O O . HIS D 1 161 ? 165.66000 136.10300 157.66800 1.000 222.23177 117 HIS D O 1
ATOM 6875 N N . TYR D 1 162 ? 164.32900 136.96800 156.07200 1.000 218.01203 118 TYR D N 1
ATOM 6876 C CA . TYR D 1 162 ? 165.48600 137.35900 155.27100 1.000 218.01203 118 TYR D CA 1
ATOM 6877 C C . TYR D 1 162 ? 166.24400 138.52900 155.88900 1.000 218.01203 118 TYR D C 1
ATOM 6878 O O . TYR D 1 162 ? 167.47200 138.59900 155.76900 1.000 218.01203 118 TYR D O 1
ATOM 6896 N N . LEU D 1 163 ? 165.54300 139.44900 156.55100 1.000 224.47819 119 LEU D N 1
ATOM 6897 C CA . LEU D 1 163 ? 166.21800 140.57000 157.19700 1.000 224.47819 119 LEU D CA 1
ATOM 6898 C C . LEU D 1 163 ? 167.07000 140.10000 158.36700 1.000 224.47819 119 LEU D C 1
ATOM 6899 O O . LEU D 1 163 ? 168.16100 140.63300 158.60400 1.000 224.47819 119 LEU D O 1
ATOM 6915 N N . THR D 1 164 ? 166.58800 139.10900 159.11000 1.000 230.39056 120 THR D N 1
ATOM 6916 C CA . THR D 1 164 ? 167.31000 138.58100 160.26000 1.000 230.39056 120 THR D CA 1
ATOM 6917 C C . THR D 1 164 ? 168.57900 137.85600 159.81900 1.000 230.39056 120 THR D C 1
ATOM 6918 O O . THR D 1 164 ? 169.24000 138.26200 158.86400 1.000 230.39056 120 THR D O 1
#

Sequence (444 aa):
DFPGHFEQIFQQLNYQRLHGQLCDCVIVVGNRHFKAHRSVLAACSTHFRALFSNMIQLDSEVVTAEAFAALIDMMYTSTLMLGESNVMDVLLAASHLHLNSVVKACKHYLTDFPGHFEQIFQQLNYQRLHGQLCDCVIVVGNRHFKAHRSVLAACSTHFRALFSNMIQLDSEVVTAEAFAALIDMMYTSTLMLGESNVMDVLLAASHLHLNSVVKACKHYLTDFPGHFEQIFQQLNYQRLHGQLCDCVIVVGNRHFKAHRSVLAACSTHFRALFSNMIQLDSEVVTAEAFAALIDMMYTSTLMLGESNVMDVLLAASHLHLNSVVKACKHYLTDFPGHFEQIFQQLNYQRLHGQLCDCVIVVGNRHFKAHRSVLAACSTHFRALFSNMIQLDSEVVTAEAFAALIDMMYTSTLMLGESNVMDVLLAASHLHLNSVVKACKHYLT

GO terms:
  GO:0000977 RNA polymerase II transcription regulatory region sequence-specific DNA binding (F, IDA)
  GO:0001227 DNA-binding transcription repressor activity, RNA polymerase II-specific (F, IDA)
  GO:0000122 negative regulation of transcription by RNA polymerase II (P, IDA)
  GO:0005634 nucleus (C, IDA)
  GO:0005515 protein binding (F, IPI)

Nearest PDB structures (foldseek):
  9b9r-assembly1_D  TM=1.000E+00  e=7.334E-21  Homo sapiens
  2nn2-assembly1_A  TM=9.405E-01  e=2.891E-12  Homo sapiens
  6guw-assembly1_A-2  TM=9.294E-01  e=7.735E-10  Danio rerio
  6n34-assembly1_B  TM=9.096E-01  e=7.243E-10  Homo sapiens
  2ihc-assembly3_C  TM=9.020E-01  e=1.226E-09  Homo sapiens

Secondary structure (DSSP, 8-state):
--TTHHHHHHHHHHHHHHHTTT--EEEEETTEEEEE-HHHHHHH-HHHHHHT--EEEEPTTTS-HHHHHHHHHHHHHS----TTS-HHHHHHHHHHTT-HHHHHHHHHH--/--TTHHHHHHHHHHHHHHHTTT--EEEEETTEEEEE-HHHHHHH-HHHHHHH--EEEPPTTTS-HHHHHHHHHHHHHS----SS--HHHHHHHHHHTT-HHHHHHHHHHH-/--TTHHHHHHHHHHHHHHHTTT--EEEEETTEEEEE-HHHHHHH-HHHHHHH--EEE--TTTS-HHHHHHHHHHHHHS----SSS-HHHHHHHHHHTT-HHHHHHHHHHH-/--TTHHHHHHHHHHHHHHHTTT--EEEEETTEEEEE-HHHHHHH-HHHHHHT--EEE--TTTS-HHHHHHHHHHHHHS----SSS-HHHHHHHHHHTT-HHHHHHHHHHH-

Radius of gyration: 27.65 Å; Cα contacts (8 Å, |Δi|>4): 670; chains: 4; bounding box: 78×54×67 Å

Solvent-accessible surface area: 22041 Å² total; per-residue (Å²): 154,43,123,40,36,30,101,117,11,8,112,34,12,16,110,4,23,122,105,21,85,60,34,55,5,34,0,7,0,38,140,108,111,21,109,1,3,87,12,8,0,0,5,17,4,81,46,1,62,71,91,28,126,162,109,27,113,8,81,65,150,65,0,37,17,76,0,2,21,12,0,2,57,4,2,3,62,32,72,33,135,66,66,160,12,85,46,96,44,3,22,87,0,0,58,65,0,101,8,92,45,0,19,148,36,10,132,137,166,74,178,147,42,122,46,36,31,75,117,5,9,92,45,10,27,114,7,26,121,103,22,90,64,34,50,9,27,0,8,1,42,143,116,105,14,112,0,3,66,12,14,0,0,11,16,3,66,6,0,70,23,71,27,108,134,114,21,120,13,52,57,99,6,0,36,22,66,0,0,16,9,0,0,59,3,0,1,53,28,72,33,142,76,48,161,32,79,57,57,34,3,0,4,0,0,0,9,0,13,9,52,41,1,1,101,31,12,65,139,180,83,158,134,34,130,40,27,18,98,114,3,5,116,37,4,12,108,4,30,133,106,32,91,59,29,52,5,20,0,9,1,50,141,117,109,23,107,0,2,53,7,1,0,0,10,19,0,58,6,0,77,22,62,39,111,138,99,30,114,18,52,64,109,5,0,33,16,71,0,0,29,8,0,2,60,2,1,0,60,18,80,37,150,64,55,161,19,84,66,60,34,3,2,0,0,0,0,10,0,14,10,55,50,1,2,107,28,12,66,145,187,72,150,144,29,120,37,22,20,96,121,4,6,106,58,4,20,125,7,20,126,100,18,94,51,35,56,5,40,0,11,0,43,146,124,120,14,107,0,3,75,8,2,0,0,6,18,2,81,54,0,66,70,80,26,132,142,88,25,119,7,79,55,150,64,0,37,23,71,0,0,17,10,0,1,59,0,0,2,50,28,53,35,140,90,56,157,10,82,50,94,43,1,21,83,0,0,58,67,0,101,6,92,42,0,20,146,29,12,118,136,170,82,150

Organism: Homo sapiens (NCBI:txid9606)